Protein AF-A0A2D5AJH2-F1 (afdb_monomer_lite)

Sequence (508 aa):
MLLRVIAILFLTSSFASGQGAQGVLRKSEALKLTESQQQQIRAVLSKTAKKYNELRSQGKGDPGLNRKLNALREGAEKEALKFLTEEQRRTWDQLNPGILPAPVENGAKTSPPRDGSLIIPTIDELKRPPSPGAFGPSTTLARTVPHQVSSTGYLILTDHTDQTAVTALEQLAEARGGELMALKSLGTLYKNARKVELLQDAIREVNPRFVAIAPMMESYRENMHLCLLRILSGLDKDPELDVFPGYLIASSPAQLAELIEQTIQFRPREVEEIRPVSMGAIEDSDARRYRSYQKAKVMQKMFAEEGKQSPAIIVTTKKSHMERGDYPELPAGEGNIVMSPTSQRHTFESLSLPAELAIDESNMLFMFGHGTTNRICGIHIDAFAKIDFGGGIIFCGSCMSAAPYDADRVDLTSKRDDKRFAFHAMDNGAVAMLGHMGLCGGFPKVFPMAEQVLAGTSTGEAYQQLMNSIIGDKAIPDYYRGHDGPKGPANAYLYVLLGDPSLIPVKK

Radius of gyration: 25.06 Å; chains: 1; bounding box: 53×78×80 Å

Secondary structure (DSSP, 8-state):
-----------------SSSHHHHHHTTTTTT--HHHHHHHHHHHHHHHHHHHHHHHH-TT-TTHHHHHHHHHHHHHHHHGGGS-HHHHHHHHHHS--S-PPP--S----PPPPSS------HHHHHS-SSTTTTGGGS-------------EEEEEE----HHHHHHHHHHHHHHT-EEEE-S-STTGGG-HHHHHHHHHHHHHH-EEEEEEE--TTT-SHHHHHHHHHHHTTSSSSSS-SSEEEE---SSHHHHHHHHHHHHH--PEEGGG--EEEEEEE--SSGGGGHHHHHHHHHHHHHHHTT----EEEEE-BHHHHTSTTSPP--TTSSEEEE--SSSB--BSS--HHHHHHHHT-SEEEEES-EETTEETTEEGGGGTT---TTEEEEE-STTTT--SS-SSS--TTS--S--HHHHHHHTTEEEEEEESS----HHHHHHHHHHHHTT--HHHHHHHHHHHHHTTSPPP----S---TT-GGGGG-EEEEE-TT---EE-

Structure (mmCIF, N/CA/C/O backbone):
data_AF-A0A2D5AJH2-F1
#
_entry.id   AF-A0A2D5AJH2-F1
#
loop_
_atom_site.group_PDB
_atom_site.id
_atom_site.type_symbol
_atom_site.label_atom_id
_atom_site.label_alt_id
_atom_site.label_comp_id
_atom_site.label_asym_id
_atom_site.label_entity_id
_atom_site.label_seq_id
_atom_site.pdbx_PDB_ins_code
_atom_site.Cartn_x
_atom_site.Cartn_y
_atom_site.Cartn_z
_atom_site.occupancy
_atom_site.B_iso_or_equiv
_atom_site.auth_seq_id
_atom_site.auth_comp_id
_atom_site.auth_asym_id
_atom_site.auth_atom_id
_atom_site.pdbx_PDB_model_num
ATOM 1 N N . MET A 1 1 ? -3.237 47.658 -44.916 1.00 36.09 1 MET A N 1
ATOM 2 C CA . MET A 1 1 ? -3.029 46.338 -45.554 1.00 36.09 1 MET A CA 1
ATOM 3 C C . MET A 1 1 ? -2.378 45.449 -44.507 1.00 36.09 1 MET A C 1
ATOM 5 O O . MET A 1 1 ? -1.262 45.746 -44.120 1.00 36.09 1 MET A O 1
ATOM 9 N N . LEU A 1 2 ? -3.156 44.658 -43.756 1.00 29.41 2 LEU A N 1
ATOM 10 C CA . LEU A 1 2 ? -3.546 43.264 -44.080 1.00 29.41 2 LEU A CA 1
ATOM 11 C C . LEU A 1 2 ? -2.330 42.371 -44.389 1.00 29.41 2 LEU A C 1
ATOM 13 O O . LEU A 1 2 ? -1.551 42.746 -45.249 1.00 29.41 2 LEU A O 1
ATOM 17 N N . LEU A 1 3 ? -2.169 41.131 -43.926 1.00 27.69 3 LEU A N 1
ATOM 18 C CA . LEU A 1 3 ? -2.708 40.260 -42.868 1.00 27.69 3 LEU A CA 1
ATOM 19 C C . LEU A 1 3 ? -1.956 38.916 -43.106 1.00 27.69 3 LEU A C 1
ATOM 21 O O . LEU A 1 3 ? -1.749 38.578 -44.269 1.00 27.69 3 LEU A O 1
ATOM 25 N N . ARG A 1 4 ? -1.697 38.112 -42.056 1.00 25.78 4 ARG A N 1
ATOM 26 C CA . ARG A 1 4 ? -1.295 36.669 -42.082 1.00 25.78 4 ARG A CA 1
ATOM 27 C C . ARG A 1 4 ? 0.179 36.411 -42.462 1.00 25.78 4 ARG A C 1
ATOM 29 O O . ARG A 1 4 ? 0.641 36.867 -43.489 1.00 25.78 4 ARG A O 1
ATOM 36 N N . VAL A 1 5 ? 0.980 35.684 -41.678 1.00 29.20 5 VAL A N 1
ATOM 37 C CA . VAL A 1 5 ? 0.709 34.351 -41.111 1.00 29.20 5 VAL A CA 1
ATOM 38 C C . VAL A 1 5 ? 1.122 34.248 -39.633 1.00 29.20 5 VAL A C 1
ATOM 40 O O . VAL A 1 5 ? 2.220 34.615 -39.233 1.00 29.20 5 VAL A O 1
ATOM 43 N N . ILE A 1 6 ? 0.177 33.724 -38.855 1.00 26.33 6 ILE A N 1
ATOM 44 C CA . ILE A 1 6 ? 0.178 33.402 -37.426 1.00 26.33 6 ILE A CA 1
ATOM 45 C C . ILE A 1 6 ? 0.373 31.877 -37.278 1.00 26.33 6 ILE A C 1
ATOM 47 O O . ILE A 1 6 ? -0.100 31.129 -38.130 1.00 26.33 6 ILE A O 1
ATOM 51 N N . ALA A 1 7 ? 0.968 31.463 -36.151 1.00 24.14 7 ALA A N 1
ATOM 52 C CA . ALA A 1 7 ? 0.912 30.136 -35.512 1.00 24.14 7 ALA A CA 1
ATOM 53 C C . ALA A 1 7 ? 1.741 28.973 -36.102 1.00 24.14 7 ALA A C 1
ATOM 55 O O . ALA A 1 7 ? 1.246 28.135 -36.849 1.00 24.14 7 ALA A O 1
ATOM 56 N N . ILE A 1 8 ? 2.968 28.823 -35.586 1.00 27.36 8 ILE A N 1
ATOM 57 C CA . ILE A 1 8 ? 3.592 27.511 -35.332 1.00 27.36 8 ILE A CA 1
ATOM 58 C C . ILE A 1 8 ? 3.417 27.230 -33.835 1.00 27.36 8 ILE A C 1
ATOM 60 O O . ILE A 1 8 ? 4.285 27.483 -33.009 1.00 27.36 8 ILE A O 1
ATOM 64 N N . LEU A 1 9 ? 2.210 26.811 -33.480 1.00 26.17 9 LEU A N 1
ATOM 65 C CA . LEU A 1 9 ? 1.824 26.299 -32.170 1.00 26.17 9 LEU A CA 1
ATOM 66 C C . LEU A 1 9 ? 0.539 25.519 -32.430 1.00 26.17 9 LEU A C 1
ATOM 68 O O . LEU A 1 9 ? -0.436 26.127 -32.852 1.00 26.17 9 LEU A O 1
ATOM 72 N N . PHE A 1 10 ? 0.589 24.191 -32.308 1.00 23.81 10 PHE A N 1
ATOM 73 C CA . PHE A 1 10 ? -0.411 23.333 -31.654 1.00 23.81 10 PHE A CA 1
ATOM 74 C C . PHE A 1 10 ? -0.259 21.850 -32.066 1.00 23.81 10 PHE A C 1
ATOM 76 O O . PHE A 1 10 ? -0.364 21.487 -33.233 1.00 23.81 10 PHE A O 1
ATOM 83 N N . LEU A 1 11 ? -0.125 21.016 -31.023 1.00 27.30 11 LEU A N 1
ATOM 84 C CA . LEU A 1 11 ? -0.573 19.618 -30.890 1.00 27.30 11 LEU A CA 1
ATOM 85 C C . LEU A 1 11 ? 0.300 18.487 -31.458 1.00 27.30 11 LEU A C 1
ATOM 87 O O . LEU A 1 11 ? -0.090 17.730 -32.343 1.00 27.30 11 LEU A O 1
ATOM 91 N N . THR A 1 12 ? 1.406 18.241 -30.755 1.00 28.41 12 THR A N 1
ATOM 92 C CA . THR A 1 12 ? 1.894 16.891 -30.432 1.00 28.41 12 THR A CA 1
ATOM 93 C C . THR A 1 12 ? 0.872 16.156 -29.548 1.00 28.41 12 THR A C 1
ATOM 95 O O . THR A 1 12 ? 1.012 16.057 -28.331 1.00 28.41 12 THR A O 1
ATOM 98 N N . SER A 1 13 ? -0.211 15.657 -30.144 1.00 28.11 13 SER A N 1
ATOM 99 C CA . SER A 1 13 ? -1.189 14.792 -29.471 1.00 28.11 13 SER A CA 1
ATOM 100 C C . SER A 1 13 ? -0.686 13.342 -29.430 1.00 28.11 13 SER A C 1
ATOM 102 O O . SER A 1 13 ? -1.141 12.465 -30.159 1.00 28.11 13 SER A O 1
ATOM 104 N N . SER A 1 14 ? 0.278 13.090 -28.544 1.00 32.34 14 SER A N 1
ATOM 105 C CA . SER A 1 14 ? 0.885 11.779 -28.261 1.00 32.34 14 SER A CA 1
ATOM 106 C C . SER A 1 14 ? -0.003 10.868 -27.396 1.00 32.34 14 SER A C 1
ATOM 108 O O . SER A 1 14 ? 0.469 10.304 -26.415 1.00 32.34 14 SER A O 1
ATOM 110 N N . PHE A 1 15 ? -1.289 10.720 -27.727 1.00 32.81 15 PHE A N 1
ATOM 111 C CA . PHE A 1 15 ? -2.245 9.963 -26.904 1.00 32.81 15 PHE A CA 1
ATOM 112 C C . PHE A 1 15 ? -3.128 9.041 -27.751 1.00 32.81 15 PHE A C 1
ATOM 114 O O . PHE A 1 15 ? -4.330 9.249 -27.869 1.00 32.81 15 PHE A O 1
ATOM 121 N N . ALA A 1 16 ? -2.516 8.031 -28.374 1.00 31.69 16 ALA A N 1
ATOM 122 C CA . ALA A 1 16 ? -3.199 6.834 -28.874 1.00 31.69 16 ALA A CA 1
ATOM 123 C C . ALA A 1 16 ? -2.165 5.754 -29.237 1.00 31.69 16 ALA A C 1
ATOM 125 O O . ALA A 1 16 ? -1.856 5.570 -30.414 1.00 31.69 16 ALA A O 1
ATOM 126 N N . SER A 1 17 ? -1.586 5.052 -28.257 1.00 35.72 17 SER A N 1
ATOM 127 C CA . SER A 1 17 ? -0.605 4.004 -28.592 1.00 35.72 17 SER A CA 1
ATOM 128 C C . SER A 1 17 ? -0.351 2.942 -27.526 1.00 35.72 17 SER A C 1
ATOM 130 O O . SER A 1 17 ? 0.703 2.898 -26.895 1.00 35.72 17 SER A O 1
ATOM 132 N N . GLY A 1 18 ? -1.284 1.987 -27.468 1.00 39.75 18 GLY A N 1
ATOM 133 C CA . GLY A 1 18 ? -0.912 0.568 -27.402 1.00 39.75 18 GLY A CA 1
ATOM 134 C C . GLY A 1 18 ? -0.304 0.087 -28.736 1.00 39.75 18 GLY A C 1
ATOM 135 O O . GLY A 1 18 ? -0.035 0.902 -29.621 1.00 39.75 18 GLY A O 1
ATOM 136 N N . GLN A 1 19 ? -0.107 -1.225 -28.901 1.00 51.22 19 GLN A N 1
ATOM 137 C CA . GLN A 1 19 ? 0.599 -1.900 -30.015 1.00 51.22 19 GLN A CA 1
ATOM 138 C C . GLN A 1 19 ? 0.101 -1.648 -31.471 1.00 51.22 19 GLN A C 1
ATOM 140 O O . GLN A 1 19 ? 0.558 -2.333 -32.373 1.00 51.22 19 GLN A O 1
ATOM 145 N N . GLY A 1 20 ? -0.750 -0.650 -31.751 1.00 62.22 20 GLY A N 1
ATOM 146 C CA . GLY A 1 20 ? -1.276 -0.362 -33.096 1.00 62.22 20 GLY A CA 1
ATOM 147 C C . GLY A 1 20 ? -0.261 0.237 -34.091 1.00 62.22 20 GLY A C 1
ATOM 148 O O . GLY A 1 20 ? 0.932 -0.045 -34.043 1.00 62.22 20 GLY A O 1
ATOM 149 N N . ALA A 1 21 ? -0.688 1.142 -34.984 1.00 67.12 21 ALA A N 1
ATOM 150 C CA . ALA A 1 21 ? 0.174 1.764 -36.015 1.00 67.12 21 ALA A CA 1
ATOM 151 C C . ALA A 1 21 ? 1.515 2.354 -35.499 1.00 67.12 21 ALA A C 1
ATOM 153 O O . ALA A 1 21 ? 2.496 2.443 -36.239 1.00 67.12 21 ALA A O 1
ATOM 154 N N . GLN A 1 22 ? 1.594 2.730 -34.218 1.00 72.44 22 GLN A N 1
ATOM 155 C CA . GLN A 1 22 ? 2.819 3.232 -33.594 1.00 72.44 22 GLN A CA 1
ATOM 156 C C . GLN A 1 22 ? 3.823 2.113 -33.302 1.00 72.44 22 GLN A C 1
ATOM 158 O O . GLN A 1 22 ? 5.025 2.369 -33.318 1.00 72.44 22 GLN A O 1
ATOM 163 N N . GLY A 1 23 ? 3.358 0.882 -33.087 1.00 69.12 23 GLY A N 1
ATOM 164 C CA . GLY A 1 23 ? 4.205 -0.305 -33.021 1.00 69.12 23 GLY A CA 1
ATOM 165 C C . GLY A 1 23 ? 4.996 -0.506 -34.313 1.00 69.12 23 GLY A C 1
ATOM 166 O O . GLY A 1 23 ? 6.190 -0.788 -34.246 1.00 69.12 23 GLY A O 1
ATOM 167 N N . VAL A 1 24 ? 4.369 -0.257 -35.470 1.00 77.00 24 VAL A N 1
ATOM 168 C CA . VAL A 1 24 ? 5.020 -0.317 -36.791 1.00 77.00 24 VAL A CA 1
ATOM 169 C C . VAL A 1 24 ? 6.092 0.769 -36.928 1.00 77.00 24 VAL A C 1
ATOM 171 O O . VAL A 1 24 ? 7.223 0.469 -37.301 1.00 77.00 24 VAL A O 1
ATOM 174 N N . LEU A 1 25 ? 5.796 2.018 -36.540 1.00 78.50 25 LEU A N 1
ATOM 175 C CA . LEU A 1 25 ? 6.794 3.101 -36.571 1.00 78.50 25 LEU A CA 1
ATOM 176 C C . LEU A 1 25 ? 7.946 2.913 -35.586 1.00 78.50 25 LEU A C 1
ATOM 178 O O . LEU A 1 25 ? 9.068 3.282 -35.905 1.00 78.50 25 LEU A O 1
ATOM 182 N N . ARG A 1 26 ? 7.699 2.371 -34.391 1.00 75.19 26 ARG A N 1
ATOM 183 C CA . ARG A 1 26 ? 8.762 2.132 -33.398 1.00 75.19 26 ARG A CA 1
ATOM 184 C C . ARG A 1 26 ? 9.760 1.073 -33.853 1.00 75.19 26 ARG A C 1
ATOM 186 O O . ARG A 1 26 ? 10.887 1.070 -33.379 1.00 75.19 26 ARG A O 1
ATOM 193 N N . LYS A 1 27 ? 9.350 0.196 -34.770 1.00 80.38 27 LYS A N 1
ATOM 194 C CA . LYS A 1 27 ? 10.208 -0.805 -35.405 1.00 80.38 27 LYS A CA 1
ATOM 195 C C . LYS A 1 27 ? 10.731 -0.328 -36.765 1.00 80.38 27 LYS A C 1
ATOM 197 O O . LYS A 1 27 ? 11.147 -1.157 -37.564 1.00 80.38 27 LYS A O 1
ATOM 202 N N . SER A 1 28 ? 10.724 0.981 -37.045 1.00 80.12 28 SER A N 1
ATOM 203 C CA . SER A 1 28 ? 11.102 1.526 -38.356 1.00 80.12 28 SER A CA 1
ATOM 204 C C . SER A 1 28 ? 12.493 1.100 -38.815 1.00 80.12 28 SER A C 1
ATOM 206 O O . SER A 1 28 ? 12.670 0.804 -39.992 1.00 80.12 28 SER A O 1
ATOM 208 N N . GLU A 1 29 ? 13.453 1.031 -37.895 1.00 74.44 29 GLU A N 1
ATOM 209 C CA . GLU A 1 29 ? 14.822 0.596 -38.179 1.00 74.44 29 GLU A CA 1
ATOM 210 C C . GLU A 1 29 ? 14.890 -0.908 -38.470 1.00 74.44 29 GLU A C 1
ATOM 212 O O . GLU A 1 29 ? 15.451 -1.313 -39.486 1.00 74.44 29 GLU A O 1
ATOM 217 N N . ALA A 1 30 ? 14.241 -1.735 -37.644 1.00 75.94 30 ALA A N 1
ATOM 218 C CA . ALA A 1 30 ? 14.192 -3.187 -37.829 1.00 75.94 30 ALA A CA 1
ATOM 219 C C . ALA A 1 30 ? 13.438 -3.593 -39.110 1.00 75.94 30 ALA A C 1
ATOM 221 O O . ALA A 1 30 ? 13.817 -4.543 -39.788 1.00 75.94 30 ALA A O 1
ATOM 222 N N . LEU A 1 31 ? 12.396 -2.841 -39.464 1.00 83.06 31 LEU A N 1
ATOM 223 C CA . LEU A 1 31 ? 11.609 -3.016 -40.684 1.00 83.06 31 LEU A CA 1
ATOM 224 C C . LEU A 1 31 ? 12.205 -2.268 -41.886 1.00 83.06 31 LEU A C 1
ATOM 226 O O . LEU A 1 31 ? 11.649 -2.347 -42.977 1.00 83.06 31 LEU A O 1
ATOM 230 N N . LYS A 1 32 ? 13.295 -1.508 -41.713 1.00 91.81 32 LYS A N 1
ATOM 231 C CA . LYS A 1 32 ? 13.906 -0.676 -42.765 1.00 91.81 32 LYS A CA 1
ATOM 232 C C . LYS A 1 32 ? 12.873 0.181 -43.519 1.00 91.81 32 LYS A C 1
ATOM 234 O O . LYS A 1 32 ? 12.827 0.181 -44.748 1.00 91.81 32 LYS A O 1
ATOM 239 N N . LEU A 1 33 ? 11.990 0.866 -42.790 1.00 89.44 33 LEU A N 1
ATOM 240 C CA . LEU A 1 33 ? 10.925 1.672 -43.395 1.00 89.44 33 LEU A CA 1
ATOM 241 C C . LEU A 1 33 ? 11.501 2.891 -44.115 1.00 89.44 33 LEU A C 1
ATOM 243 O O . LEU A 1 33 ? 12.237 3.678 -43.516 1.00 89.44 33 LEU A O 1
ATOM 247 N N . THR A 1 34 ? 11.075 3.107 -45.357 1.00 93.75 34 THR A N 1
ATOM 248 C CA . THR A 1 34 ? 11.386 4.329 -46.108 1.00 93.75 34 THR A CA 1
ATOM 249 C C . THR A 1 34 ? 10.718 5.553 -45.479 1.00 93.75 34 THR A C 1
ATOM 251 O O . THR A 1 34 ? 9.695 5.443 -44.799 1.00 93.75 34 THR A O 1
ATOM 254 N N . GLU A 1 35 ? 11.242 6.750 -45.747 1.00 87.69 35 GLU A N 1
ATOM 255 C CA . GLU A 1 35 ? 10.633 8.000 -45.268 1.00 87.69 35 GLU A CA 1
ATOM 256 C C . GLU A 1 35 ? 9.175 8.157 -45.728 1.00 87.69 35 GLU A C 1
ATOM 258 O O . GLU A 1 35 ? 8.329 8.620 -44.962 1.00 87.69 35 GLU A O 1
ATOM 263 N N . SER A 1 36 ? 8.860 7.701 -46.944 1.00 92.12 36 SER A N 1
ATOM 264 C CA . SER A 1 36 ? 7.497 7.708 -47.483 1.00 92.12 36 SER A CA 1
ATOM 265 C C . SER A 1 36 ? 6.559 6.796 -46.679 1.00 92.12 36 SER A C 1
ATOM 267 O O . SER A 1 36 ? 5.491 7.238 -46.250 1.00 92.12 36 SER A O 1
ATOM 269 N N . GLN A 1 37 ? 6.987 5.565 -46.371 1.00 90.00 37 GLN A N 1
ATOM 270 C CA . GLN A 1 37 ? 6.225 4.640 -45.520 1.00 90.00 37 GLN A CA 1
ATOM 271 C C . GLN A 1 37 ? 6.028 5.216 -44.113 1.00 90.00 37 GLN A C 1
ATOM 273 O O . GLN A 1 37 ? 4.930 5.167 -43.560 1.00 90.00 37 GLN A O 1
ATOM 278 N N . GLN A 1 38 ? 7.068 5.828 -43.540 1.00 86.44 38 GLN A N 1
ATOM 279 C CA . GLN A 1 38 ? 6.967 6.466 -42.230 1.00 86.44 38 GLN A CA 1
ATOM 280 C C . GLN A 1 38 ? 5.967 7.633 -42.233 1.00 86.44 38 GLN A C 1
ATOM 282 O O . GLN A 1 38 ? 5.185 7.760 -41.292 1.00 86.44 38 GLN A O 1
ATOM 287 N N . GLN A 1 39 ? 5.943 8.466 -43.279 1.00 89.19 39 GLN A N 1
ATOM 288 C CA . GLN A 1 39 ? 4.962 9.550 -43.414 1.00 89.19 39 GLN A CA 1
ATOM 289 C C . GLN A 1 39 ? 3.526 9.020 -43.530 1.00 89.19 39 GLN A C 1
ATOM 291 O O . GLN A 1 39 ? 2.629 9.531 -42.857 1.00 89.19 39 GLN A O 1
ATOM 296 N N . GLN A 1 40 ? 3.308 7.963 -44.314 1.00 90.88 40 GLN A N 1
ATOM 297 C CA . GLN A 1 40 ? 1.994 7.332 -44.466 1.00 90.88 40 GLN A CA 1
ATOM 298 C C . GLN A 1 40 ? 1.489 6.730 -43.148 1.00 90.88 40 GLN A C 1
ATOM 300 O O . GLN A 1 40 ? 0.346 6.967 -42.751 1.00 90.88 40 GLN A O 1
ATOM 305 N N . ILE A 1 41 ? 2.352 6.034 -42.404 1.00 85.69 41 ILE A N 1
ATOM 306 C CA . ILE A 1 41 ? 1.984 5.462 -41.102 1.00 85.69 41 ILE A CA 1
ATOM 307 C C . ILE A 1 41 ? 1.735 6.571 -40.059 1.00 85.69 41 ILE A C 1
ATOM 309 O O . ILE A 1 41 ? 0.808 6.468 -39.252 1.00 85.69 41 ILE A O 1
ATOM 313 N N . ARG A 1 42 ? 2.485 7.684 -40.097 1.00 82.50 42 ARG A N 1
ATOM 314 C CA . ARG A 1 42 ? 2.209 8.868 -39.255 1.00 82.50 42 ARG A CA 1
ATOM 315 C C . ARG A 1 42 ? 0.841 9.492 -39.557 1.00 82.50 42 ARG A C 1
ATOM 317 O O . ARG A 1 42 ? 0.169 9.940 -38.628 1.00 82.50 42 ARG A O 1
ATOM 324 N N . ALA A 1 43 ? 0.394 9.487 -40.814 1.00 86.06 43 ALA A N 1
ATOM 325 C CA . ALA A 1 43 ? -0.938 9.969 -41.181 1.00 86.06 43 ALA A CA 1
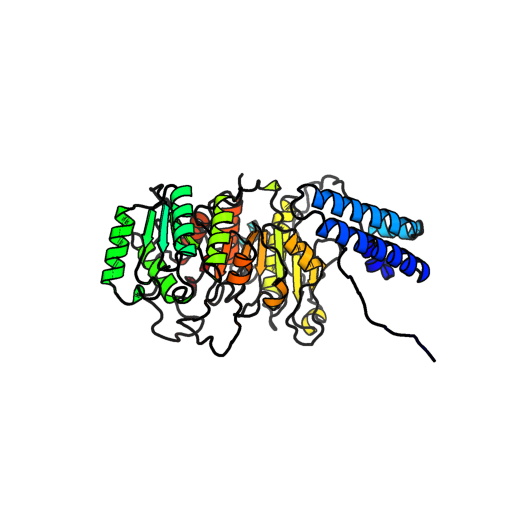ATOM 326 C C . ALA A 1 43 ? -2.057 9.086 -40.593 1.00 86.06 43 ALA A C 1
ATOM 328 O O . ALA A 1 43 ? -3.029 9.612 -40.040 1.00 86.06 43 ALA A O 1
ATOM 329 N N . VAL A 1 44 ? -1.890 7.756 -40.623 1.00 82.62 44 VAL A N 1
ATOM 330 C CA . VAL A 1 44 ? -2.804 6.807 -39.951 1.00 82.62 44 VAL A CA 1
ATOM 331 C C . VAL A 1 44 ? -2.872 7.088 -38.451 1.00 82.62 44 VAL A C 1
ATOM 333 O O . VAL A 1 44 ? -3.960 7.136 -37.874 1.00 82.62 44 VAL A O 1
ATOM 336 N N . LEU A 1 45 ? -1.726 7.341 -37.818 1.00 75.75 45 LEU A N 1
ATOM 337 C CA . LEU A 1 45 ? -1.665 7.662 -36.393 1.00 75.75 45 LEU A CA 1
ATOM 338 C C . LEU A 1 45 ? -2.387 8.954 -36.037 1.00 75.75 45 LEU A C 1
ATOM 340 O O . LEU A 1 45 ? -3.173 8.965 -35.094 1.00 75.75 45 LEU A O 1
ATOM 344 N N . SER A 1 46 ? -2.175 10.020 -36.808 1.00 77.94 46 SER A N 1
ATOM 345 C CA . SER A 1 46 ? -2.843 11.304 -36.581 1.00 77.94 46 SER A CA 1
ATOM 346 C C . SER A 1 46 ? -4.371 11.168 -36.651 1.00 77.94 46 SER A C 1
ATOM 348 O O . SER A 1 46 ? -5.091 11.621 -35.756 1.00 77.94 46 SER A O 1
ATOM 350 N N . LYS A 1 47 ? -4.875 10.453 -37.663 1.00 83.31 47 LYS A N 1
ATOM 351 C CA . LYS A 1 47 ? -6.307 10.165 -37.828 1.00 83.31 47 LYS A CA 1
ATOM 352 C C . LYS A 1 47 ? -6.864 9.319 -36.677 1.00 83.31 47 LYS A C 1
ATOM 354 O O . LYS A 1 47 ? -7.957 9.592 -36.180 1.00 83.31 47 LYS A O 1
ATOM 359 N N . THR A 1 48 ? -6.103 8.320 -36.238 1.00 81.38 48 THR A N 1
ATOM 360 C CA . THR A 1 48 ? -6.473 7.427 -35.131 1.00 81.38 48 THR A CA 1
ATOM 361 C C . THR A 1 48 ? -6.533 8.180 -33.805 1.00 81.38 48 THR A C 1
ATOM 363 O O . THR A 1 48 ? -7.513 8.046 -33.078 1.00 81.38 48 THR A O 1
ATOM 366 N N . ALA A 1 49 ? -5.545 9.030 -33.515 1.00 70.06 49 ALA A N 1
ATOM 367 C CA . ALA A 1 49 ? -5.493 9.837 -32.298 1.00 70.06 49 ALA A CA 1
ATOM 368 C C . ALA A 1 49 ? -6.675 10.810 -32.195 1.00 70.06 49 ALA A C 1
ATOM 370 O O . ALA A 1 49 ? -7.281 10.945 -31.132 1.00 70.06 49 ALA A O 1
ATOM 371 N N . LYS A 1 50 ? -7.065 11.440 -33.311 1.00 79.75 50 LYS A N 1
ATOM 372 C CA . LYS A 1 50 ? -8.254 12.299 -33.352 1.00 79.75 50 LYS A CA 1
ATOM 373 C C . LYS A 1 50 ? -9.516 11.524 -32.952 1.00 79.75 50 LYS A C 1
ATOM 375 O O . LYS A 1 50 ? -10.232 11.939 -32.046 1.00 79.75 50 LYS A O 1
ATOM 380 N N . LYS A 1 51 ? -9.730 10.358 -33.565 1.00 79.31 51 LYS A N 1
ATOM 381 C CA . LYS A 1 51 ? -10.901 9.509 -33.307 1.00 79.31 51 LYS A CA 1
ATOM 382 C C . LYS A 1 51 ? -10.892 8.886 -31.905 1.00 79.31 51 LYS A C 1
ATOM 384 O O . LYS A 1 51 ? -11.944 8.694 -31.306 1.00 79.31 51 LYS A O 1
ATOM 389 N N . TYR A 1 52 ? -9.710 8.603 -31.364 1.00 79.44 52 TYR A N 1
ATOM 390 C CA . TYR A 1 52 ? -9.529 8.120 -29.995 1.00 79.44 52 TYR A CA 1
ATOM 391 C C . TYR A 1 52 ? -10.003 9.157 -28.970 1.00 79.44 52 TYR A C 1
ATOM 393 O O . TYR A 1 52 ? -10.774 8.832 -28.069 1.00 79.44 52 TYR A O 1
ATOM 401 N N . ASN A 1 53 ? -9.595 10.418 -29.142 1.00 73.94 53 ASN A N 1
ATOM 402 C CA . ASN A 1 53 ? -10.002 11.513 -28.261 1.00 73.94 53 ASN A CA 1
ATOM 403 C C . ASN A 1 53 ? -11.505 11.810 -28.352 1.00 73.94 53 ASN A C 1
ATOM 405 O O . ASN A 1 53 ? -12.129 12.079 -27.329 1.00 73.94 53 ASN A O 1
ATOM 409 N N . GLU A 1 54 ? -12.091 11.717 -29.549 1.00 82.06 54 GLU A N 1
ATOM 410 C CA . GLU A 1 54 ? -13.542 11.828 -29.754 1.00 82.06 54 GLU A CA 1
ATOM 411 C C . GLU A 1 54 ? -14.309 10.711 -29.022 1.00 82.06 54 GLU A C 1
ATOM 413 O O . GLU A 1 54 ? -15.279 10.987 -28.324 1.00 82.06 54 GLU A O 1
ATOM 418 N N . LEU A 1 55 ? -13.848 9.457 -29.103 1.00 78.50 55 LEU A N 1
ATOM 419 C CA . LEU A 1 55 ? -14.479 8.337 -28.392 1.00 78.50 55 LEU A CA 1
ATOM 420 C C . LEU A 1 55 ? -14.342 8.457 -26.870 1.00 78.50 55 LEU A C 1
ATOM 422 O O . LEU A 1 55 ? -15.296 8.186 -26.143 1.00 78.50 55 LEU A O 1
ATOM 426 N N . ARG A 1 56 ? -13.171 8.876 -26.377 1.00 73.06 56 ARG A N 1
ATOM 427 C CA . ARG A 1 56 ? -12.913 9.027 -24.938 1.00 73.06 56 ARG A CA 1
ATOM 428 C C . ARG A 1 56 ? -13.737 10.159 -24.320 1.00 73.06 56 ARG A C 1
ATOM 430 O O . ARG A 1 56 ? -14.207 10.010 -23.197 1.00 73.06 56 ARG A O 1
ATOM 437 N N . SER A 1 57 ? -13.929 11.269 -25.036 1.00 75.00 57 SER A N 1
ATOM 438 C CA . SER A 1 57 ? -14.733 12.396 -24.544 1.00 75.00 57 SER A CA 1
ATOM 439 C C . SER A 1 57 ? -16.235 12.103 -24.552 1.00 75.00 57 SER A C 1
ATOM 441 O O . SER A 1 57 ? -16.950 12.597 -23.686 1.00 75.00 57 SER A O 1
ATOM 443 N N . GLN A 1 58 ? -16.709 11.270 -25.482 1.00 74.88 58 GLN A N 1
ATOM 444 C CA . GLN A 1 58 ? -18.125 10.908 -25.618 1.00 74.88 58 GLN A CA 1
ATOM 445 C C . GLN A 1 58 ? -18.547 9.699 -24.766 1.00 74.88 58 GLN A C 1
ATOM 447 O O . GLN A 1 58 ? -19.735 9.517 -24.525 1.00 74.88 58 GLN A O 1
ATOM 452 N N . GLY A 1 59 ? -17.602 8.856 -24.335 1.00 61.44 59 GLY A N 1
ATOM 453 C CA . GLY A 1 59 ? -17.882 7.551 -23.721 1.00 61.44 59 GLY A CA 1
ATOM 454 C C . GLY A 1 59 ? -17.618 7.440 -22.219 1.00 61.44 59 GLY A C 1
ATOM 455 O O . GLY A 1 59 ? -17.492 6.320 -21.726 1.00 61.44 59 GLY A O 1
ATOM 456 N N . LYS A 1 60 ? -17.481 8.548 -21.479 1.00 51.16 60 LYS A N 1
ATOM 457 C CA . LYS A 1 60 ? -17.230 8.495 -20.028 1.00 51.16 60 LYS A CA 1
ATOM 458 C C . LYS A 1 60 ? -18.429 7.817 -19.333 1.00 51.16 60 LYS A C 1
ATOM 460 O O . LYS A 1 60 ? -19.511 8.389 -19.294 1.00 51.16 60 LYS A O 1
ATOM 465 N N . GLY A 1 61 ? -18.239 6.585 -18.851 1.00 51.12 61 GLY A N 1
ATOM 466 C CA . GLY A 1 61 ? -19.295 5.739 -18.270 1.00 51.12 61 GLY A CA 1
ATOM 467 C C . GLY A 1 61 ? -19.910 4.680 -19.205 1.00 51.12 61 GLY A C 1
ATOM 468 O O . GLY A 1 61 ? -20.788 3.949 -18.763 1.00 51.12 61 GLY A O 1
ATOM 469 N N . ASP A 1 62 ? -19.464 4.552 -20.465 1.00 59.66 62 ASP A N 1
ATOM 470 C CA . ASP A 1 62 ? -19.908 3.492 -21.394 1.00 59.66 62 ASP A CA 1
ATOM 471 C C . ASP A 1 62 ? -19.090 2.193 -21.185 1.00 59.66 62 ASP A C 1
ATOM 473 O O . ASP A 1 62 ? -17.897 2.170 -21.514 1.00 59.66 62 ASP A O 1
ATOM 477 N N . PRO A 1 63 ? -19.698 1.073 -20.734 1.00 47.72 63 PRO A N 1
ATOM 478 C CA . PRO A 1 63 ? -19.017 -0.221 -20.578 1.00 47.72 63 PRO A CA 1
ATOM 479 C C . PRO A 1 63 ? -18.437 -0.783 -21.891 1.00 47.72 63 PRO A C 1
ATOM 481 O O . PRO A 1 63 ? -17.590 -1.678 -21.888 1.00 47.72 63 PRO A O 1
ATOM 484 N N . GLY A 1 64 ? -18.900 -0.286 -23.044 1.00 60.00 64 GLY A N 1
ATOM 485 C CA . GLY A 1 64 ? -18.416 -0.638 -24.376 1.00 60.00 64 GLY A CA 1
ATOM 486 C C . GLY A 1 64 ? -17.252 0.218 -24.885 1.00 60.00 64 GLY A C 1
ATOM 487 O O . GLY A 1 64 ? -16.710 -0.096 -25.950 1.00 60.00 64 GLY A O 1
ATOM 488 N N . LEU A 1 65 ? -16.844 1.269 -24.162 1.00 68.94 65 LEU A N 1
ATOM 489 C CA . LEU A 1 65 ? -15.806 2.202 -24.610 1.00 68.94 65 LEU A CA 1
ATOM 490 C C . LEU A 1 65 ? -14.484 1.479 -24.895 1.00 68.94 65 LEU A C 1
ATOM 492 O O . LEU A 1 65 ? -13.923 1.633 -25.978 1.00 68.94 65 LEU A O 1
ATOM 496 N N . ASN A 1 66 ? -14.036 0.609 -23.988 1.00 61.19 66 ASN A N 1
ATOM 497 C CA . ASN A 1 66 ? -12.773 -0.119 -24.148 1.00 61.19 66 ASN A CA 1
ATOM 498 C C . ASN A 1 66 ? -12.762 -1.014 -25.399 1.00 61.19 66 ASN A C 1
ATOM 500 O O . ASN A 1 66 ? -11.773 -1.039 -26.130 1.00 61.19 66 ASN A O 1
ATOM 504 N N . ARG A 1 67 ? -13.888 -1.664 -25.734 1.00 67.81 67 ARG A N 1
ATOM 505 C CA . ARG A 1 67 ? -14.020 -2.436 -26.985 1.00 67.81 67 ARG A CA 1
ATOM 506 C C . ARG A 1 67 ? -13.909 -1.547 -28.226 1.00 67.81 67 ARG A C 1
ATOM 508 O O . ARG A 1 67 ? -13.223 -1.916 -29.175 1.00 67.81 67 ARG A O 1
ATOM 515 N N . LYS A 1 68 ? -14.538 -0.367 -28.220 1.00 73.06 68 LYS A N 1
ATOM 516 C CA . LYS A 1 68 ? -14.469 0.600 -29.334 1.00 73.06 68 LYS A CA 1
ATOM 517 C C . LYS A 1 68 ? -13.055 1.165 -29.509 1.00 73.06 68 LYS A C 1
ATOM 519 O O . LYS A 1 68 ? -12.594 1.311 -30.640 1.00 73.06 68 LYS A O 1
ATOM 524 N N . LEU A 1 69 ? -12.360 1.450 -28.407 1.00 70.25 69 LEU A N 1
ATOM 525 C CA . LEU A 1 69 ? -10.977 1.931 -28.425 1.00 70.25 69 LEU A CA 1
ATOM 526 C C . LEU A 1 69 ? -10.007 0.847 -28.916 1.00 70.25 69 LEU A C 1
ATOM 528 O O . LEU A 1 69 ? -9.125 1.152 -29.717 1.00 70.25 69 LEU A O 1
ATOM 532 N N . ASN A 1 70 ? -10.203 -0.414 -28.524 1.00 63.84 70 ASN A N 1
ATOM 533 C CA . ASN A 1 70 ? -9.394 -1.536 -29.009 1.00 63.84 70 ASN A CA 1
ATOM 534 C C . ASN A 1 70 ? -9.626 -1.816 -30.498 1.00 63.84 70 ASN A C 1
ATOM 536 O O . ASN A 1 70 ? -8.662 -1.873 -31.256 1.00 63.84 70 ASN A O 1
ATOM 540 N N . ALA A 1 71 ? -10.881 -1.849 -30.957 1.00 74.38 71 ALA A N 1
ATOM 541 C CA . ALA A 1 71 ? -11.193 -2.004 -32.380 1.00 74.38 71 ALA A CA 1
ATOM 542 C C . ALA A 1 71 ? -10.601 -0.870 -33.241 1.00 74.38 71 ALA A C 1
ATOM 544 O O . ALA A 1 71 ? -10.129 -1.101 -34.356 1.00 74.38 71 ALA A O 1
ATOM 545 N N . LEU A 1 72 ? -10.585 0.364 -32.719 1.00 77.38 72 LEU A N 1
ATOM 546 C CA . LEU A 1 72 ? -9.934 1.497 -33.376 1.00 77.38 72 LEU A CA 1
ATOM 547 C C . LEU A 1 72 ? -8.411 1.296 -33.487 1.00 77.38 72 LEU A C 1
ATOM 549 O O . LEU A 1 72 ? -7.834 1.594 -34.533 1.00 77.38 72 LEU A O 1
ATOM 553 N N . ARG A 1 73 ? -7.767 0.776 -32.435 1.00 69.75 73 ARG A N 1
ATOM 554 C CA . ARG A 1 73 ? -6.321 0.497 -32.402 1.00 69.75 73 ARG A CA 1
ATOM 555 C C . ARG A 1 73 ? -5.937 -0.641 -33.358 1.00 69.75 73 ARG A C 1
ATOM 557 O O . ARG A 1 73 ? -5.008 -0.466 -34.144 1.00 69.75 73 ARG A O 1
ATOM 564 N N . GLU A 1 74 ? -6.685 -1.744 -33.360 1.00 72.62 74 GLU A N 1
ATOM 565 C CA . GLU A 1 74 ? -6.487 -2.871 -34.287 1.00 72.62 74 GLU A CA 1
ATOM 566 C C . GLU A 1 74 ? -6.701 -2.457 -35.750 1.00 72.62 74 GLU A C 1
ATOM 568 O O . GLU A 1 74 ? -5.957 -2.859 -36.646 1.00 72.62 74 GLU A O 1
ATOM 573 N N . GLY A 1 75 ? -7.713 -1.621 -36.009 1.00 76.75 75 GLY A N 1
ATOM 574 C CA . GLY A 1 75 ? -7.962 -1.065 -37.337 1.00 76.75 75 GLY A CA 1
ATOM 575 C C . GLY A 1 75 ? -6.795 -0.210 -37.833 1.00 76.75 75 GLY A C 1
ATOM 576 O O . GLY A 1 75 ? -6.371 -0.356 -38.979 1.00 76.75 75 GLY A O 1
ATOM 577 N N . ALA A 1 76 ? -6.237 0.629 -36.956 1.00 79.25 76 ALA A N 1
ATOM 578 C CA . ALA A 1 76 ? -5.082 1.464 -37.267 1.00 79.25 76 ALA A CA 1
ATOM 579 C C . ALA A 1 76 ? -3.825 0.632 -37.561 1.00 79.25 76 ALA A C 1
ATOM 581 O O . ALA A 1 76 ? -3.078 0.949 -38.484 1.00 79.25 76 ALA A O 1
ATOM 582 N N . GLU A 1 77 ? -3.598 -0.449 -36.817 1.00 80.56 77 GLU A N 1
ATOM 583 C CA . GLU A 1 77 ? -2.505 -1.385 -37.091 1.00 80.56 77 GLU A CA 1
ATOM 584 C C . GLU A 1 77 ? -2.656 -2.034 -38.466 1.00 80.56 77 GLU A C 1
ATOM 586 O O . GLU A 1 77 ? -1.750 -1.957 -39.294 1.00 80.56 77 GLU A O 1
ATOM 591 N N . LYS A 1 78 ? -3.837 -2.590 -38.762 1.00 83.31 78 LYS A N 1
ATOM 592 C CA . LYS A 1 78 ? -4.130 -3.195 -40.067 1.00 83.31 78 LYS A CA 1
ATOM 593 C C . LYS A 1 78 ? -3.947 -2.201 -41.212 1.00 83.31 78 LYS A C 1
ATOM 595 O O . LYS A 1 78 ? -3.496 -2.600 -42.281 1.00 83.31 78 LYS A O 1
ATOM 600 N N . GLU A 1 79 ? -4.292 -0.930 -41.013 1.00 87.00 79 GLU A N 1
ATOM 601 C CA . GLU A 1 79 ? -4.086 0.138 -41.998 1.00 87.00 79 GLU A CA 1
ATOM 602 C C . GLU A 1 79 ? -2.596 0.479 -42.165 1.00 87.00 79 GLU A C 1
ATOM 604 O O . GLU A 1 79 ? -2.128 0.594 -43.295 1.00 87.00 79 GLU A O 1
ATOM 609 N N . ALA A 1 80 ? -1.826 0.539 -41.076 1.00 84.75 80 ALA A N 1
ATOM 610 C CA . ALA A 1 80 ? -0.381 0.767 -41.116 1.00 84.75 80 ALA A CA 1
ATOM 611 C C . ALA A 1 80 ? 0.389 -0.378 -41.794 1.00 84.75 80 ALA A C 1
ATOM 613 O O . ALA A 1 80 ? 1.299 -0.134 -42.585 1.00 84.75 80 ALA A O 1
ATOM 614 N N . LEU A 1 81 ? -0.008 -1.629 -41.545 1.00 85.81 81 LEU A N 1
ATOM 615 C CA . LEU A 1 81 ? 0.627 -2.813 -42.127 1.00 85.81 81 LEU A CA 1
ATOM 616 C C . LEU A 1 81 ? 0.406 -2.957 -43.640 1.00 85.81 81 LEU A C 1
ATOM 618 O O . LEU A 1 81 ? 1.055 -3.799 -44.258 1.00 85.81 81 LEU A O 1
ATOM 622 N N . LYS A 1 82 ? -0.495 -2.172 -44.249 1.00 92.31 82 LYS A N 1
ATOM 623 C CA . LYS A 1 82 ? -0.671 -2.120 -45.714 1.00 92.31 82 LYS A CA 1
ATOM 624 C C . LYS A 1 82 ? 0.460 -1.379 -46.420 1.00 92.31 82 LYS A C 1
ATOM 626 O O . LYS A 1 82 ? 0.636 -1.567 -47.617 1.00 92.31 82 LYS A O 1
ATOM 631 N N . PHE A 1 83 ? 1.201 -0.539 -45.698 1.00 93.38 83 PHE A N 1
ATOM 632 C CA . PHE A 1 83 ? 2.328 0.204 -46.261 1.00 93.38 83 PHE A CA 1
ATOM 633 C C . PHE A 1 83 ? 3.630 -0.597 -46.248 1.00 93.38 83 PHE A C 1
ATOM 635 O O . PHE A 1 83 ? 4.622 -0.132 -46.801 1.00 93.38 83 PHE A O 1
ATOM 642 N N . LEU A 1 84 ? 3.648 -1.779 -45.628 1.00 90.50 84 LEU A N 1
ATOM 643 C CA . LEU A 1 84 ? 4.816 -2.654 -45.591 1.00 90.50 84 LEU A CA 1
ATOM 644 C C . LEU A 1 84 ? 4.919 -3.494 -46.866 1.00 90.50 84 LEU A C 1
ATOM 646 O O . LEU A 1 84 ? 3.909 -3.939 -47.410 1.00 90.50 84 LEU A O 1
ATOM 650 N N . THR A 1 85 ? 6.147 -3.760 -47.308 1.00 92.19 85 THR A N 1
ATOM 651 C CA . THR A 1 85 ? 6.413 -4.805 -48.304 1.00 92.19 85 THR A CA 1
ATOM 652 C C . THR A 1 85 ? 6.212 -6.194 -47.692 1.00 92.19 85 THR A C 1
ATOM 654 O O . THR A 1 85 ? 6.130 -6.350 -46.474 1.00 92.19 85 THR A O 1
ATOM 657 N N . GLU A 1 86 ? 6.156 -7.234 -48.524 1.00 86.62 86 GLU A N 1
ATOM 658 C CA . GLU A 1 86 ? 5.990 -8.611 -48.046 1.00 86.62 86 GLU A CA 1
ATOM 659 C C . GLU A 1 86 ? 7.146 -9.064 -47.135 1.00 86.62 86 GLU A C 1
ATOM 661 O O . GLU A 1 86 ? 6.915 -9.708 -46.116 1.00 86.62 86 GLU A O 1
ATOM 666 N N . GLU A 1 87 ? 8.383 -8.667 -47.447 1.00 84.44 87 GLU A N 1
ATOM 667 C CA . GLU A 1 87 ? 9.555 -8.945 -46.609 1.00 84.44 87 GLU A CA 1
ATOM 668 C C . GLU A 1 87 ? 9.447 -8.242 -45.250 1.00 84.44 87 GLU A C 1
ATOM 670 O O . GLU A 1 87 ? 9.579 -8.880 -44.208 1.00 84.44 87 GLU A O 1
ATOM 675 N N . GLN A 1 88 ? 9.093 -6.953 -45.249 1.00 90.31 88 GLN A N 1
ATOM 676 C CA . GLN A 1 88 ? 8.871 -6.183 -44.023 1.00 90.31 88 GLN A CA 1
ATOM 677 C C . GLN A 1 88 ? 7.719 -6.752 -43.194 1.00 90.31 88 GLN A C 1
ATOM 679 O O . GLN A 1 88 ? 7.764 -6.711 -41.970 1.00 90.31 88 GLN A O 1
ATOM 684 N N . ARG A 1 89 ? 6.692 -7.303 -43.844 1.00 83.19 89 ARG A N 1
ATOM 685 C CA . ARG A 1 89 ? 5.563 -7.953 -43.179 1.00 83.19 89 ARG A CA 1
ATOM 686 C C . ARG A 1 89 ? 5.968 -9.276 -42.531 1.00 83.19 89 ARG A C 1
ATOM 688 O O . ARG A 1 89 ? 5.604 -9.510 -41.390 1.00 83.19 89 ARG A O 1
ATOM 695 N N . ARG A 1 90 ? 6.808 -10.081 -43.186 1.00 78.25 90 ARG A N 1
ATOM 696 C CA . ARG A 1 90 ? 7.395 -11.286 -42.572 1.00 78.25 90 ARG A CA 1
ATOM 697 C C . ARG A 1 90 ? 8.285 -10.933 -41.380 1.00 78.25 90 ARG A C 1
ATOM 699 O O . ARG A 1 90 ? 8.187 -11.577 -40.341 1.00 78.25 90 ARG A O 1
ATOM 706 N N . THR A 1 91 ? 9.105 -9.887 -41.494 1.00 79.00 91 THR A N 1
ATOM 707 C CA . THR A 1 91 ? 9.885 -9.360 -40.362 1.00 79.00 91 THR A CA 1
ATOM 708 C C . THR A 1 91 ? 8.968 -8.838 -39.256 1.00 79.00 91 THR A C 1
ATOM 710 O O . THR A 1 91 ? 9.224 -9.078 -38.083 1.00 79.00 91 THR A O 1
ATOM 713 N N . TRP A 1 92 ? 7.866 -8.171 -39.601 1.00 79.44 92 TRP A N 1
ATOM 714 C CA . TRP A 1 92 ? 6.864 -7.732 -38.633 1.00 79.44 92 TRP A CA 1
ATOM 715 C C . TRP A 1 92 ? 6.238 -8.906 -37.874 1.00 79.44 92 TRP A C 1
ATOM 717 O O . TRP A 1 92 ? 6.172 -8.837 -36.649 1.00 79.44 92 TRP A O 1
ATOM 727 N N . ASP A 1 93 ? 5.839 -9.975 -38.563 1.00 76.69 93 ASP A N 1
ATOM 728 C CA . ASP A 1 93 ? 5.227 -11.164 -37.955 1.00 76.69 93 ASP A CA 1
ATOM 729 C C . ASP A 1 93 ? 6.229 -11.922 -37.060 1.00 76.69 93 ASP A C 1
ATOM 731 O O . ASP A 1 93 ? 5.873 -12.391 -35.981 1.00 76.69 93 ASP A O 1
ATOM 735 N N . GLN A 1 94 ? 7.510 -11.967 -37.446 1.00 72.12 94 GLN A N 1
ATOM 736 C CA . GLN A 1 94 ? 8.595 -12.508 -36.611 1.00 72.12 94 GLN A CA 1
ATOM 737 C C . GLN A 1 94 ? 8.853 -11.664 -35.357 1.00 72.12 94 GLN A C 1
ATOM 739 O O . GLN A 1 94 ? 9.148 -12.200 -34.292 1.00 72.12 94 GLN A O 1
ATOM 744 N N . LEU A 1 95 ? 8.740 -10.340 -35.477 1.00 68.38 95 LEU A N 1
ATOM 745 C CA . LEU A 1 95 ? 8.908 -9.401 -34.367 1.00 68.38 95 LEU A CA 1
ATOM 746 C C . LEU A 1 95 ? 7.646 -9.267 -33.497 1.00 68.38 95 LEU A C 1
ATOM 748 O O . LEU A 1 95 ? 7.702 -8.600 -32.461 1.00 68.38 95 LEU A O 1
ATOM 752 N N . ASN A 1 96 ? 6.514 -9.841 -33.921 1.00 65.56 96 ASN A N 1
ATOM 753 C CA . ASN A 1 96 ? 5.222 -9.770 -33.236 1.00 65.56 96 ASN A CA 1
ATOM 754 C C . ASN A 1 96 ? 4.405 -11.072 -33.428 1.00 65.56 96 ASN A C 1
ATOM 756 O O . ASN A 1 96 ? 3.337 -11.036 -34.045 1.00 65.56 96 ASN A O 1
ATOM 760 N N . PRO A 1 97 ? 4.861 -12.228 -32.912 1.00 46.44 97 PRO A N 1
ATOM 761 C CA . PRO A 1 97 ? 4.096 -13.468 -33.008 1.00 46.44 97 PRO A CA 1
ATOM 762 C C . PRO A 1 97 ? 2.817 -13.363 -32.160 1.00 46.44 97 PRO A C 1
ATOM 764 O O . PRO A 1 97 ? 2.852 -13.427 -30.932 1.00 46.44 97 PRO A O 1
ATOM 767 N N . GLY A 1 98 ? 1.672 -13.157 -32.811 1.00 42.66 98 GLY A N 1
ATOM 768 C CA . GLY A 1 98 ? 0.372 -13.028 -32.155 1.00 42.66 98 GLY A CA 1
ATOM 769 C C . GLY A 1 98 ? -0.410 -14.344 -32.087 1.00 42.66 98 GLY A C 1
ATOM 770 O O . GLY A 1 98 ? -0.982 -14.759 -33.086 1.00 42.66 98 GLY A O 1
ATOM 771 N N . ILE A 1 99 ? -0.492 -14.910 -30.875 1.00 39.44 99 ILE A N 1
ATOM 772 C CA . ILE A 1 99 ? -1.576 -15.750 -30.314 1.00 39.44 99 ILE A CA 1
ATOM 773 C C . ILE A 1 99 ? -1.885 -17.079 -31.039 1.00 39.44 99 ILE A C 1
ATOM 775 O O . ILE A 1 99 ? -2.776 -17.149 -31.877 1.00 39.44 99 ILE A O 1
ATOM 779 N N . LEU A 1 100 ? -1.208 -18.151 -30.607 1.00 26.94 100 LEU A N 1
ATOM 780 C CA . LEU A 1 100 ? -1.755 -19.476 -30.238 1.00 26.94 100 LEU A CA 1
ATOM 781 C C . LEU A 1 100 ? -0.587 -20.311 -29.655 1.00 26.94 100 LEU A C 1
ATOM 783 O O . LEU A 1 100 ? 0.453 -20.402 -30.310 1.00 26.94 100 LEU A O 1
ATOM 787 N N . PRO A 1 101 ? -0.689 -20.898 -28.447 1.00 30.94 101 PRO A N 1
ATOM 788 C CA . PRO A 1 101 ? 0.391 -21.709 -27.895 1.00 30.94 101 PRO A CA 1
ATOM 789 C C . PRO A 1 101 ? 0.415 -23.089 -28.562 1.00 30.94 101 PRO A C 1
ATOM 791 O O . PRO A 1 101 ? -0.606 -23.774 -28.627 1.00 30.94 101 PRO A O 1
ATOM 794 N N . ALA A 1 102 ? 1.594 -23.533 -28.998 1.00 25.14 102 ALA A N 1
ATOM 795 C CA . ALA A 1 102 ? 1.891 -24.960 -28.981 1.00 25.14 102 ALA A CA 1
ATOM 796 C C . ALA A 1 102 ? 2.263 -25.340 -27.532 1.00 25.14 102 ALA A C 1
ATOM 798 O O . ALA A 1 102 ? 2.893 -24.526 -26.847 1.00 25.14 102 ALA A O 1
ATOM 799 N N . PRO A 1 103 ? 1.879 -26.530 -27.042 1.00 24.31 103 PRO A N 1
ATOM 800 C CA . PRO A 1 103 ? 2.225 -26.960 -25.696 1.00 24.31 103 PRO A CA 1
ATOM 801 C C . PRO A 1 103 ? 3.746 -27.029 -25.576 1.00 24.31 103 PRO A C 1
ATOM 803 O O . PRO A 1 103 ? 4.406 -27.678 -26.388 1.00 24.31 103 PRO A O 1
ATOM 806 N N . VAL A 1 104 ? 4.305 -26.370 -24.564 1.00 28.73 104 VAL A N 1
ATOM 807 C CA . VAL A 1 104 ? 5.698 -26.602 -24.189 1.00 28.73 104 VAL A CA 1
ATOM 808 C C . VAL A 1 104 ? 5.731 -27.964 -23.507 1.00 28.73 104 VAL A C 1
ATOM 810 O O . VAL A 1 104 ? 5.210 -28.130 -22.404 1.00 28.73 104 VAL A O 1
ATOM 813 N N . GLU A 1 105 ? 6.292 -28.957 -24.194 1.00 25.17 105 GLU A N 1
ATOM 814 C CA . GLU A 1 105 ? 6.612 -30.243 -23.588 1.00 25.17 105 GLU A CA 1
ATOM 815 C C . GLU A 1 105 ? 7.528 -30.025 -22.379 1.00 25.17 105 GLU A C 1
ATOM 817 O O . GLU A 1 105 ? 8.585 -29.395 -22.453 1.00 25.17 105 GLU A O 1
ATOM 822 N N . ASN A 1 106 ? 7.082 -30.566 -21.248 1.00 34.59 106 ASN A N 1
ATOM 823 C CA . ASN A 1 106 ? 7.843 -30.687 -20.017 1.00 34.59 106 ASN A CA 1
ATOM 824 C C . ASN A 1 106 ? 9.211 -31.321 -20.287 1.00 34.59 106 ASN A C 1
ATOM 826 O O . ASN A 1 106 ? 9.286 -32.491 -20.660 1.00 34.59 106 ASN A O 1
ATOM 830 N N . GLY A 1 107 ? 10.295 -30.598 -20.001 1.00 35.84 107 GLY A N 1
ATOM 831 C CA . GLY A 1 107 ? 11.608 -31.231 -19.922 1.00 35.84 107 GLY A CA 1
ATOM 832 C C . GLY A 1 107 ? 12.807 -30.332 -20.172 1.00 35.84 107 GLY A C 1
ATOM 833 O O . GLY A 1 107 ? 13.614 -30.639 -21.042 1.00 35.84 107 GLY A O 1
ATOM 834 N N . ALA A 1 108 ? 13.009 -29.290 -19.367 1.00 27.25 108 ALA A N 1
ATOM 835 C CA . ALA A 1 108 ? 14.330 -28.677 -19.253 1.00 27.25 108 ALA A CA 1
ATOM 836 C C . ALA A 1 108 ? 14.895 -28.952 -17.857 1.00 27.25 108 ALA A C 1
ATOM 838 O O . ALA A 1 108 ? 14.556 -28.294 -16.876 1.00 27.25 108 ALA A O 1
ATOM 839 N N . LYS A 1 109 ? 15.759 -29.970 -17.780 1.00 28.03 109 LYS A N 1
ATOM 840 C CA . LYS A 1 109 ? 16.635 -30.208 -16.630 1.00 28.03 109 LYS A CA 1
ATOM 841 C C . LYS A 1 109 ? 17.454 -28.942 -16.375 1.00 28.03 109 LYS A C 1
ATOM 843 O O . LYS A 1 109 ? 18.177 -28.482 -17.257 1.00 28.03 109 LYS A O 1
ATOM 848 N N . THR A 1 110 ? 17.357 -28.412 -15.164 1.00 33.03 110 THR A N 1
ATOM 849 C CA . THR A 1 110 ? 18.152 -27.286 -14.681 1.00 33.03 110 THR A CA 1
ATOM 850 C C . THR A 1 110 ? 19.629 -27.674 -14.639 1.00 33.03 110 THR A C 1
ATOM 852 O O . THR A 1 110 ? 20.087 -28.409 -13.768 1.00 33.03 110 THR A O 1
ATOM 855 N N . SER A 1 111 ? 20.396 -27.178 -15.606 1.00 25.64 111 SER A N 1
ATOM 856 C CA . SER A 1 111 ? 21.836 -26.988 -15.426 1.00 25.64 111 SER A CA 1
ATOM 857 C C . SER A 1 111 ? 22.061 -25.552 -14.949 1.00 25.64 111 SER A C 1
ATOM 859 O O . SER A 1 111 ? 21.361 -24.656 -15.427 1.00 25.64 111 SER A O 1
ATOM 861 N N . PRO A 1 112 ? 22.998 -25.298 -14.019 1.00 27.27 112 PRO A N 1
ATOM 862 C CA . PRO A 1 112 ? 23.296 -23.939 -13.587 1.00 27.27 112 PRO A CA 1
ATOM 863 C C . PRO A 1 112 ? 23.851 -23.144 -14.779 1.00 27.27 112 PRO A C 1
ATOM 865 O O . PRO A 1 112 ? 24.650 -23.698 -15.545 1.00 27.27 112 PRO A O 1
ATOM 868 N N . PRO A 1 113 ? 23.460 -21.870 -14.962 1.00 33.59 113 PRO A N 1
ATOM 869 C CA . PRO A 1 113 ? 24.024 -21.055 -16.023 1.00 33.59 113 PRO A CA 1
ATOM 870 C C . PRO A 1 113 ? 25.533 -20.927 -15.800 1.00 33.59 113 PRO A C 1
ATOM 872 O O . PRO A 1 113 ? 26.001 -20.512 -14.738 1.00 33.59 113 PRO A O 1
ATOM 875 N N . ARG A 1 114 ? 26.305 -21.334 -16.808 1.00 38.06 114 ARG A N 1
ATOM 876 C CA . ARG A 1 114 ? 27.685 -20.880 -16.958 1.00 38.06 114 ARG A CA 1
ATOM 877 C C . ARG A 1 114 ? 27.608 -19.463 -17.517 1.00 38.06 114 ARG A C 1
ATOM 879 O O . ARG A 1 114 ? 26.889 -19.266 -18.487 1.00 38.06 114 ARG A O 1
ATOM 886 N N . ASP A 1 115 ? 28.390 -18.564 -16.922 1.00 40.72 115 ASP A N 1
ATOM 887 C CA . ASP A 1 115 ? 28.602 -17.159 -17.304 1.00 40.72 115 ASP A CA 1
ATOM 888 C C . ASP A 1 115 ? 27.643 -16.138 -16.668 1.00 40.72 115 ASP A C 1
ATOM 890 O O . ASP A 1 115 ? 26.500 -16.038 -17.082 1.00 40.72 115 ASP A O 1
ATOM 894 N N . GLY A 1 116 ? 28.124 -15.403 -15.650 1.00 45.75 116 GLY A N 1
ATOM 895 C CA . GLY A 1 116 ? 27.754 -14.020 -15.271 1.00 45.75 116 GLY A CA 1
ATOM 896 C C . GLY A 1 116 ? 26.289 -13.576 -15.099 1.00 45.75 116 GLY A C 1
ATOM 897 O O . GLY A 1 116 ? 26.061 -12.453 -14.651 1.00 45.75 116 GLY A O 1
ATOM 898 N N . SER A 1 117 ? 25.295 -14.395 -15.429 1.00 54.72 117 SER A N 1
ATOM 899 C CA . SER A 1 117 ? 23.899 -14.001 -15.562 1.00 54.72 117 SER A CA 1
ATOM 900 C C . SER A 1 117 ? 23.256 -13.832 -14.195 1.00 54.72 117 SER A C 1
ATOM 902 O O . SER A 1 117 ? 23.372 -14.695 -13.318 1.00 54.72 117 SER A O 1
ATOM 904 N N . LEU A 1 118 ? 22.536 -12.731 -14.018 1.00 69.19 118 LEU A N 1
ATOM 905 C CA . LEU A 1 118 ? 21.786 -12.472 -12.804 1.00 69.19 118 LEU A CA 1
ATOM 906 C C . LEU A 1 118 ? 20.661 -13.508 -12.630 1.00 69.19 118 LEU A C 1
ATOM 908 O O . LEU A 1 118 ? 19.718 -13.550 -13.414 1.00 69.19 118 LEU A O 1
ATOM 912 N N . ILE A 1 119 ? 20.741 -14.316 -11.571 1.00 78.62 119 ILE A N 1
ATOM 913 C CA . ILE A 1 119 ? 19.754 -15.364 -11.278 1.00 78.62 119 ILE A CA 1
ATOM 914 C C . ILE A 1 119 ? 18.401 -14.728 -10.923 1.00 78.62 119 ILE A C 1
ATOM 916 O O . ILE A 1 119 ? 18.324 -13.897 -10.010 1.00 78.62 119 ILE A O 1
ATOM 920 N N . ILE A 1 120 ? 17.340 -15.150 -11.617 1.00 85.44 120 ILE A N 1
ATOM 921 C CA . ILE A 1 120 ? 15.941 -14.858 -11.273 1.00 85.44 120 ILE A CA 1
ATOM 922 C C . ILE A 1 120 ? 15.314 -16.135 -10.686 1.00 85.44 120 ILE A C 1
ATOM 924 O O . ILE A 1 120 ? 14.908 -17.018 -11.453 1.00 85.44 120 ILE A O 1
ATOM 928 N N . PRO A 1 121 ? 15.264 -16.272 -9.349 1.00 84.94 121 PRO A N 1
ATOM 929 C CA . PRO A 1 121 ? 14.705 -17.461 -8.719 1.00 84.94 121 PRO A CA 1
ATOM 930 C C . PRO A 1 121 ? 13.183 -17.526 -8.910 1.00 84.94 121 PRO A C 1
ATOM 932 O O . PRO A 1 121 ? 12.510 -16.512 -9.085 1.00 84.94 121 PRO A O 1
ATOM 935 N N . THR A 1 122 ? 12.636 -18.730 -8.872 1.00 87.19 122 THR A N 1
ATOM 936 C CA . THR A 1 122 ? 11.206 -18.992 -8.664 1.00 87.19 122 THR A CA 1
ATOM 937 C C . THR A 1 122 ? 10.804 -18.670 -7.221 1.00 87.19 122 THR A C 1
ATOM 939 O O . THR A 1 122 ? 11.648 -18.587 -6.323 1.00 87.19 122 THR A O 1
ATOM 942 N N . ILE A 1 123 ? 9.500 -18.534 -6.967 1.00 85.69 123 ILE A N 1
ATOM 943 C CA . ILE A 1 123 ? 8.977 -18.412 -5.598 1.00 85.69 123 ILE A CA 1
ATOM 944 C C . ILE A 1 123 ? 9.344 -19.639 -4.754 1.00 85.69 123 ILE A C 1
ATOM 946 O O . ILE A 1 123 ? 9.748 -19.492 -3.600 1.00 85.69 123 ILE A O 1
ATOM 950 N N . ASP A 1 124 ? 9.283 -20.838 -5.330 1.00 85.00 124 ASP A N 1
ATOM 951 C CA . ASP A 1 124 ? 9.629 -22.077 -4.632 1.00 85.00 124 ASP A CA 1
ATOM 952 C C . ASP A 1 124 ? 11.099 -22.135 -4.205 1.00 85.00 124 ASP A C 1
ATOM 954 O O . ASP A 1 124 ? 11.401 -22.561 -3.084 1.00 85.00 124 ASP A O 1
ATOM 958 N N . GLU A 1 125 ? 12.011 -21.655 -5.054 1.00 84.62 125 GLU A N 1
ATOM 959 C CA . GLU A 1 125 ? 13.429 -21.503 -4.714 1.00 84.62 125 GLU A CA 1
ATOM 960 C C . GLU A 1 125 ? 13.634 -20.456 -3.610 1.00 84.62 125 GLU A C 1
ATOM 962 O O . GLU A 1 125 ? 14.454 -20.658 -2.716 1.00 84.62 125 GLU A O 1
ATOM 967 N N . LEU A 1 126 ? 12.866 -19.360 -3.611 1.00 83.12 126 LEU A N 1
ATOM 968 C CA . LEU A 1 126 ? 12.919 -18.347 -2.549 1.00 83.12 126 LEU A CA 1
ATOM 969 C C . LEU A 1 126 ? 12.363 -18.849 -1.209 1.00 83.12 126 LEU A C 1
ATOM 971 O O . LEU A 1 126 ? 12.846 -18.428 -0.158 1.00 83.12 126 LEU A O 1
ATOM 975 N N . LYS A 1 127 ? 11.378 -19.754 -1.223 1.00 81.31 127 LYS A N 1
ATOM 976 C CA . LYS A 1 127 ? 10.854 -20.408 -0.012 1.00 81.31 127 LYS A CA 1
ATOM 977 C C . LYS A 1 127 ? 11.838 -21.427 0.568 1.00 81.31 127 LYS A C 1
ATOM 979 O O . LYS A 1 127 ? 11.856 -21.639 1.782 1.00 81.31 127 LYS A O 1
ATOM 984 N N . ARG A 1 128 ? 12.651 -22.060 -0.283 1.00 80.62 128 ARG A N 1
ATOM 985 C CA . ARG A 1 128 ? 13.616 -23.109 0.085 1.00 80.62 128 ARG A CA 1
ATOM 986 C C . ARG A 1 128 ? 15.002 -22.807 -0.501 1.00 80.62 128 ARG A C 1
ATOM 988 O O . ARG A 1 128 ? 15.474 -23.553 -1.361 1.00 80.62 128 ARG A O 1
ATOM 995 N N . PRO A 1 129 ? 15.669 -21.727 -0.055 1.00 75.88 129 PRO A N 1
ATOM 996 C CA . PRO A 1 129 ? 16.957 -21.355 -0.615 1.00 75.88 129 PRO A CA 1
ATOM 997 C C . PRO A 1 129 ? 18.024 -22.404 -0.256 1.00 75.88 129 PRO A C 1
ATOM 999 O O . PRO A 1 129 ? 18.033 -22.901 0.873 1.00 75.88 129 PRO A O 1
ATOM 1002 N N . PRO A 1 130 ? 18.966 -22.712 -1.167 1.00 75.94 130 PRO A N 1
ATOM 1003 C CA . PRO A 1 130 ? 20.012 -23.708 -0.920 1.00 75.94 130 PRO A CA 1
ATOM 1004 C C . PRO A 1 130 ? 20.992 -23.279 0.184 1.00 75.94 130 PRO A C 1
ATOM 1006 O O . PRO A 1 130 ? 21.641 -24.118 0.803 1.00 75.94 130 PRO A O 1
ATOM 1009 N N . SER A 1 131 ? 21.101 -21.975 0.447 1.00 72.75 131 SER A N 1
ATOM 1010 C CA . SER A 1 131 ? 21.846 -21.404 1.569 1.00 72.75 131 SER A CA 1
ATOM 1011 C C . SER A 1 131 ? 21.323 -20.001 1.923 1.00 72.75 131 SER A C 1
ATOM 1013 O O . SER A 1 131 ? 20.697 -19.341 1.082 1.00 72.75 131 SER A O 1
ATOM 1015 N N . PRO A 1 132 ? 21.565 -19.497 3.150 1.00 65.25 132 PRO A N 1
ATOM 1016 C CA . PRO A 1 132 ? 21.259 -18.110 3.492 1.00 65.25 132 PRO A CA 1
ATOM 1017 C C . PRO A 1 132 ? 21.951 -17.140 2.525 1.00 65.25 132 PRO A C 1
ATOM 1019 O O . PRO A 1 132 ? 23.167 -17.184 2.355 1.00 65.25 132 PRO A O 1
ATOM 1022 N N . GLY A 1 133 ? 21.185 -16.256 1.884 1.00 65.06 133 GLY A N 1
ATOM 1023 C CA . GLY A 1 133 ? 21.732 -15.281 0.937 1.00 65.06 133 GLY A CA 1
ATOM 1024 C C . GLY A 1 133 ? 22.023 -15.817 -0.472 1.00 65.06 133 GLY A C 1
ATOM 1025 O O . GLY A 1 133 ? 22.516 -15.039 -1.288 1.00 65.06 133 GLY A O 1
ATOM 1026 N N . ALA A 1 134 ? 21.664 -17.071 -0.794 1.00 66.69 134 ALA A N 1
ATOM 1027 C CA . ALA A 1 134 ? 21.890 -17.702 -2.107 1.00 66.69 134 ALA A CA 1
ATOM 1028 C C . ALA A 1 134 ? 21.436 -16.860 -3.317 1.00 66.69 134 ALA A C 1
ATOM 1030 O O . ALA A 1 134 ? 22.044 -16.908 -4.381 1.00 66.69 134 ALA A O 1
ATOM 1031 N N . PHE A 1 135 ? 20.389 -16.056 -3.139 1.00 67.12 135 PHE A N 1
ATOM 1032 C CA . PHE A 1 135 ? 19.793 -15.190 -4.159 1.00 67.12 135 PHE A CA 1
ATOM 1033 C C . PHE A 1 135 ? 19.809 -13.701 -3.747 1.00 67.12 135 PHE A C 1
ATOM 1035 O O . PHE A 1 135 ? 18.973 -12.908 -4.180 1.00 67.12 135 PHE A O 1
ATOM 1042 N N . GLY A 1 136 ? 20.731 -13.301 -2.861 1.00 62.31 136 GLY A N 1
ATOM 1043 C CA . GLY A 1 136 ? 20.813 -11.941 -2.317 1.00 62.31 136 GLY A CA 1
ATOM 1044 C C . GLY A 1 136 ? 19.862 -11.690 -1.129 1.00 62.31 136 GLY A C 1
ATOM 1045 O O . GLY A 1 136 ? 19.554 -12.602 -0.381 1.00 62.31 136 GLY A O 1
ATOM 1046 N N . PRO A 1 137 ? 19.384 -10.458 -0.882 1.00 49.97 137 PRO A N 1
ATOM 1047 C CA . PRO A 1 137 ? 18.537 -10.114 0.273 1.00 49.97 137 PRO A CA 1
ATOM 1048 C C . PRO A 1 137 ? 17.074 -10.541 0.094 1.00 49.97 137 PRO A C 1
ATOM 1050 O O . PRO A 1 137 ? 16.243 -10.262 0.951 1.00 49.97 137 PRO A O 1
ATOM 1053 N N . SER A 1 138 ? 16.742 -11.124 -1.057 1.00 51.53 138 SER A N 1
ATOM 1054 C CA . SER A 1 138 ? 15.409 -11.625 -1.379 1.00 51.53 138 SER A CA 1
ATOM 1055 C C . SER A 1 138 ? 15.153 -13.000 -0.747 1.00 51.53 138 SER A C 1
ATOM 1057 O O . SER A 1 138 ? 14.079 -13.550 -0.928 1.00 51.53 138 SER A O 1
ATOM 1059 N N . THR A 1 139 ? 16.128 -13.573 -0.031 1.00 55.50 139 THR A N 1
ATOM 1060 C CA . THR A 1 139 ? 16.185 -15.019 0.242 1.00 55.50 139 THR A CA 1
ATOM 1061 C C . THR A 1 139 ? 15.420 -15.504 1.456 1.00 55.50 139 THR A C 1
ATOM 1063 O O . THR A 1 139 ? 15.276 -16.708 1.608 1.00 55.50 139 THR A O 1
ATOM 1066 N N . THR A 1 140 ? 14.966 -14.621 2.341 1.00 64.88 140 THR A N 1
ATOM 1067 C CA . THR A 1 140 ? 14.228 -15.062 3.530 1.00 64.88 140 THR A CA 1
ATOM 1068 C C . THR A 1 140 ? 12.892 -14.358 3.572 1.00 64.88 140 THR A C 1
ATOM 1070 O O . THR A 1 140 ? 12.767 -13.292 4.169 1.00 64.88 140 THR A O 1
ATOM 1073 N N . LEU A 1 141 ? 11.907 -14.949 2.897 1.00 78.06 141 LEU A N 1
ATOM 1074 C CA . LEU A 1 141 ? 10.511 -14.546 3.015 1.00 78.06 141 LEU A CA 1
ATOM 1075 C C . LEU A 1 141 ? 10.069 -14.640 4.480 1.00 78.06 141 LEU A C 1
ATOM 1077 O O . LEU A 1 141 ? 10.487 -15.547 5.206 1.00 78.06 141 LEU A O 1
ATOM 1081 N N . ALA A 1 142 ? 9.243 -13.693 4.925 1.00 79.12 142 ALA A N 1
ATOM 1082 C CA . ALA A 1 142 ? 8.572 -13.835 6.206 1.00 79.12 142 ALA A CA 1
ATOM 1083 C C . ALA A 1 142 ? 7.729 -15.111 6.188 1.00 79.12 142 ALA A C 1
ATOM 1085 O O . ALA A 1 142 ? 7.038 -15.388 5.209 1.00 79.12 142 ALA A O 1
ATOM 1086 N N . ARG A 1 143 ? 7.814 -15.891 7.265 1.00 82.88 143 ARG A N 1
ATOM 1087 C CA . ARG A 1 143 ? 6.957 -17.057 7.451 1.00 82.88 143 ARG A CA 1
ATOM 1088 C C . ARG A 1 143 ? 5.673 -16.573 8.098 1.00 82.88 143 ARG A C 1
ATOM 1090 O O . ARG A 1 143 ? 5.680 -16.261 9.282 1.00 82.88 143 ARG A O 1
ATOM 1097 N N . THR A 1 144 ? 4.620 -16.462 7.304 1.00 87.00 144 THR A N 1
ATOM 1098 C CA . THR A 1 144 ? 3.276 -16.200 7.806 1.00 87.00 144 THR A CA 1
ATOM 1099 C C . THR A 1 144 ? 2.642 -17.522 8.216 1.00 87.00 144 THR A C 1
ATOM 1101 O O . THR A 1 144 ? 2.829 -18.545 7.553 1.00 87.00 144 THR A O 1
ATOM 1104 N N . VAL A 1 145 ? 1.932 -17.511 9.337 1.00 87.19 145 VAL A N 1
ATOM 1105 C CA . VAL A 1 145 ? 1.160 -18.649 9.838 1.00 87.19 145 VAL A CA 1
ATOM 1106 C C . VAL A 1 145 ? -0.256 -18.136 10.082 1.00 87.19 145 VAL A C 1
ATOM 1108 O O . VAL A 1 145 ? -0.390 -17.011 10.565 1.00 87.19 145 VAL A O 1
ATOM 1111 N N . PRO A 1 146 ? -1.303 -18.902 9.733 1.00 90.19 146 PRO A N 1
ATOM 1112 C CA . PRO A 1 146 ? -2.662 -18.531 10.092 1.00 90.19 146 PRO A CA 1
ATOM 1113 C C . PRO A 1 146 ? -2.793 -18.369 11.608 1.00 90.19 146 PRO A C 1
ATOM 1115 O O . PRO A 1 146 ? -2.443 -19.287 12.350 1.00 90.19 146 PRO A O 1
ATOM 1118 N N . HIS A 1 147 ? -3.335 -17.235 12.046 1.00 88.38 147 HIS A N 1
ATOM 1119 C CA . HIS A 1 147 ? -3.704 -16.989 13.439 1.00 88.38 147 HIS A CA 1
ATOM 1120 C C . HIS A 1 147 ? -5.215 -16.809 13.528 1.00 88.38 147 HIS A C 1
ATOM 1122 O O . HIS A 1 147 ? -5.801 -16.029 12.774 1.00 88.38 147 HIS A O 1
ATOM 1128 N N . GLN A 1 148 ? -5.856 -17.591 14.392 1.00 86.25 148 GLN A N 1
ATOM 1129 C CA . GLN A 1 148 ? -7.313 -17.662 14.463 1.00 86.25 148 GLN A CA 1
ATOM 1130 C C . GLN A 1 148 ? -7.873 -16.466 15.228 1.00 86.25 148 GLN A C 1
ATOM 1132 O O . GLN A 1 148 ? -7.548 -16.267 16.391 1.00 86.25 148 GLN A O 1
ATOM 1137 N N . VAL A 1 149 ? -8.795 -15.739 14.601 1.00 88.38 149 VAL A N 1
ATOM 1138 C CA . VAL A 1 149 ? -9.600 -14.705 15.258 1.00 88.38 149 VAL A CA 1
ATOM 1139 C C . VAL A 1 149 ? -11.007 -15.260 15.454 1.00 88.38 149 VAL A C 1
ATOM 1141 O O . VAL A 1 149 ? -11.682 -15.619 14.490 1.00 88.38 149 VAL A O 1
ATOM 1144 N N . SER A 1 150 ? -11.432 -15.388 16.711 1.00 75.94 150 SER A N 1
ATOM 1145 C CA . SER A 1 150 ? -12.646 -16.133 17.090 1.00 75.94 150 SER A CA 1
ATOM 1146 C C . SER A 1 150 ? -13.964 -15.378 16.860 1.00 75.94 150 SER A C 1
ATOM 1148 O O . SER A 1 150 ? -15.040 -15.974 16.916 1.00 75.94 150 SER A O 1
ATOM 1150 N N . SER A 1 151 ? -13.894 -14.078 16.595 1.00 85.44 151 SER A N 1
ATOM 1151 C CA . SER A 1 151 ? -15.037 -13.181 16.452 1.00 85.44 151 SER A CA 1
ATOM 1152 C C . SER A 1 151 ? -15.483 -12.991 14.996 1.00 85.44 151 SER A C 1
ATOM 1154 O O . SER A 1 151 ? -14.831 -13.431 14.048 1.00 85.44 151 SER A O 1
ATOM 1156 N N . THR A 1 152 ? -16.616 -12.307 14.798 1.00 86.12 152 THR A N 1
ATOM 1157 C CA . THR A 1 152 ? -17.126 -11.907 13.468 1.00 86.12 152 THR A CA 1
ATOM 1158 C C . THR A 1 152 ? -17.413 -10.410 13.339 1.00 86.12 152 THR A C 1
ATOM 1160 O O . THR A 1 152 ? -17.815 -9.977 12.264 1.00 86.12 152 THR A O 1
ATOM 1163 N N . GLY A 1 153 ? -17.242 -9.625 14.409 1.00 93.56 153 GLY A N 1
ATOM 1164 C CA . GLY A 1 153 ? -17.615 -8.208 14.434 1.00 93.56 153 GLY A CA 1
ATOM 1165 C C . GLY A 1 153 ? -16.722 -7.313 13.570 1.00 93.56 153 GLY A C 1
ATOM 1166 O O . GLY A 1 153 ? -15.619 -7.694 13.170 1.00 93.56 153 GLY A O 1
ATOM 1167 N N . TYR A 1 154 ? -17.178 -6.092 13.320 1.00 98.25 154 TYR A N 1
ATOM 1168 C CA . TYR A 1 154 ? -16.416 -5.055 12.628 1.00 98.25 154 TYR A CA 1
ATOM 1169 C C . TYR A 1 154 ? -16.426 -3.790 13.486 1.00 98.25 154 TYR A C 1
ATOM 1171 O O . TYR A 1 154 ? -17.489 -3.345 13.905 1.00 98.25 154 TYR A O 1
ATOM 1179 N N . LEU A 1 155 ? -15.257 -3.221 13.769 1.00 98.75 155 LEU A N 1
ATOM 1180 C CA . LEU A 1 155 ? -15.120 -2.008 14.573 1.00 98.75 155 LEU A CA 1
ATOM 1181 C C . LEU A 1 155 ? -14.327 -0.961 13.800 1.00 98.75 155 LEU A C 1
ATOM 1183 O O . LEU A 1 155 ? -13.243 -1.247 13.294 1.00 98.75 155 LEU A O 1
ATOM 1187 N N . ILE A 1 156 ? -14.838 0.264 13.759 1.00 98.88 156 ILE A N 1
ATOM 1188 C CA . ILE A 1 156 ? -14.116 1.428 13.260 1.00 98.88 156 ILE A CA 1
ATOM 1189 C C . ILE A 1 156 ? -13.652 2.268 14.448 1.00 98.88 156 ILE A C 1
ATOM 1191 O O . ILE A 1 156 ? -14.466 2.750 15.230 1.00 98.88 156 ILE A O 1
ATOM 1195 N N . LEU A 1 157 ? -12.345 2.491 14.562 1.00 98.88 157 LEU A N 1
ATOM 1196 C CA . LEU A 1 157 ? -11.751 3.454 15.488 1.00 98.88 157 LEU A CA 1
ATOM 1197 C C . LEU A 1 157 ? -11.466 4.749 14.733 1.00 98.88 157 LEU A C 1
ATOM 1199 O O . LEU A 1 157 ? -10.722 4.732 13.753 1.00 98.88 157 LEU A O 1
ATOM 1203 N N . THR A 1 158 ? -11.997 5.880 15.193 1.00 98.75 158 THR A N 1
ATOM 1204 C CA . THR A 1 158 ? -11.755 7.168 14.528 1.00 98.75 158 THR A CA 1
ATOM 1205 C C . THR A 1 158 ? -11.566 8.315 15.507 1.00 98.75 158 THR A C 1
ATOM 1207 O O . THR A 1 158 ? -12.092 8.290 16.615 1.00 98.75 158 THR A O 1
ATOM 1210 N N . ASP A 1 159 ? -10.822 9.338 15.097 1.00 98.38 159 ASP A N 1
ATOM 1211 C CA . ASP A 1 159 ? -10.813 10.656 15.733 1.00 98.38 159 ASP A CA 1
ATOM 1212 C C . ASP A 1 159 ? -11.244 11.783 14.783 1.00 98.38 159 ASP A C 1
ATOM 1214 O O . ASP A 1 159 ? -11.010 12.956 15.075 1.00 98.38 159 ASP A O 1
ATOM 1218 N N . HIS A 1 160 ? -11.894 11.444 13.662 1.00 98.00 160 HIS A N 1
ATOM 1219 C CA . HIS A 1 160 ? -12.481 12.435 12.767 1.00 98.00 160 HIS A CA 1
ATOM 1220 C C . HIS A 1 160 ? -13.589 13.234 13.456 1.00 98.00 160 HIS A C 1
ATOM 1222 O O . HIS A 1 160 ? -14.456 12.691 14.137 1.00 98.00 160 HIS A O 1
ATOM 1228 N N . THR A 1 161 ? -13.576 14.544 13.217 1.00 96.75 161 THR A N 1
ATOM 1229 C CA . THR A 1 161 ? -14.629 15.483 13.636 1.00 96.75 161 THR A CA 1
ATOM 1230 C C . THR A 1 161 ? -15.371 16.108 12.454 1.00 96.75 161 THR A C 1
ATOM 1232 O O . THR A 1 161 ? -16.392 16.763 12.650 1.00 96.75 161 THR A O 1
ATOM 1235 N N . ASP A 1 162 ? -14.872 15.914 11.230 1.00 98.06 162 ASP A N 1
ATOM 1236 C CA . ASP A 1 162 ? -15.530 16.372 10.008 1.00 98.06 162 ASP A CA 1
ATOM 1237 C C . ASP A 1 162 ? -16.758 15.507 9.701 1.00 98.06 162 ASP A C 1
ATOM 1239 O O . ASP A 1 162 ? -16.657 14.282 9.611 1.00 98.06 162 ASP A O 1
ATOM 1243 N N . GLN A 1 163 ? -17.912 16.145 9.504 1.00 98.06 163 GLN A N 1
ATOM 1244 C CA . GLN A 1 163 ? -19.177 15.437 9.313 1.00 98.06 163 GLN A CA 1
ATOM 1245 C C . GLN A 1 163 ? -19.201 14.592 8.031 1.00 98.06 163 GLN A C 1
ATOM 1247 O O . GLN A 1 163 ? -19.866 13.559 8.010 1.00 98.06 163 GLN A O 1
ATOM 1252 N N . THR A 1 164 ? -18.479 14.988 6.978 1.00 98.38 164 THR A N 1
ATOM 1253 C CA . THR A 1 164 ? -18.395 14.225 5.721 1.00 98.38 164 THR A CA 1
ATOM 1254 C C . THR A 1 164 ? -17.699 12.893 5.967 1.00 98.38 164 THR A C 1
ATOM 1256 O O . THR A 1 164 ? -18.226 11.843 5.606 1.00 98.38 164 THR A O 1
ATOM 1259 N N . ALA A 1 165 ? -16.548 12.933 6.648 1.00 98.31 165 ALA A N 1
ATOM 1260 C CA . ALA A 1 165 ? -15.806 11.734 7.021 1.00 98.31 165 ALA A CA 1
ATOM 1261 C C . ALA A 1 165 ? -16.609 10.849 7.984 1.00 98.31 165 ALA A C 1
ATOM 1263 O O . ALA A 1 165 ? -16.732 9.652 7.746 1.00 98.31 165 ALA A O 1
ATOM 1264 N N . VAL A 1 166 ? -17.186 11.431 9.042 1.00 98.62 166 VAL A N 1
ATOM 1265 C CA . VAL A 1 166 ? -17.962 10.677 10.042 1.00 98.62 166 VAL A CA 1
ATOM 1266 C C . VAL A 1 166 ? -19.161 9.982 9.398 1.00 98.62 166 VAL A C 1
ATOM 1268 O O . VAL A 1 166 ? -19.321 8.782 9.585 1.00 98.62 166 VAL A O 1
ATOM 1271 N N . THR A 1 167 ? -19.936 10.687 8.568 1.00 98.69 167 THR A N 1
ATOM 1272 C CA . THR A 1 167 ? -21.104 10.105 7.880 1.00 98.69 167 THR A CA 1
ATOM 1273 C C . THR A 1 167 ? -20.697 8.937 6.980 1.00 98.69 167 THR A C 1
ATOM 1275 O O . THR A 1 167 ? -21.359 7.903 6.965 1.00 98.69 167 THR A O 1
ATOM 1278 N N . ALA A 1 168 ? -19.591 9.065 6.241 1.00 98.75 168 ALA A N 1
ATOM 1279 C CA . ALA A 1 168 ? -19.096 7.970 5.413 1.00 98.75 168 ALA A CA 1
ATOM 1280 C C . ALA A 1 168 ? -18.644 6.771 6.267 1.00 98.75 168 ALA A C 1
ATOM 1282 O O . ALA A 1 168 ? -18.958 5.627 5.949 1.00 98.75 168 ALA A O 1
ATOM 1283 N N . LEU A 1 169 ? -17.953 7.004 7.387 1.00 98.81 169 LEU A N 1
ATOM 1284 C CA . LEU A 1 169 ? -17.543 5.929 8.299 1.00 98.81 169 LEU A CA 1
ATOM 1285 C C . LEU A 1 169 ? -18.748 5.221 8.936 1.00 98.81 169 LEU A C 1
ATOM 1287 O O . LEU A 1 169 ? -18.728 3.999 9.055 1.00 98.81 169 LEU A O 1
ATOM 1291 N N . GLU A 1 170 ? -19.809 5.950 9.286 1.00 98.75 170 GLU A N 1
ATOM 1292 C CA . GLU A 1 170 ? -21.079 5.370 9.747 1.00 98.75 170 GLU A CA 1
ATOM 1293 C C . GLU A 1 170 ? -21.712 4.480 8.667 1.00 98.75 170 GLU A C 1
ATOM 1295 O O . GLU A 1 170 ? -22.110 3.354 8.963 1.00 98.75 170 GLU A O 1
ATOM 1300 N N . GLN A 1 171 ? -21.723 4.927 7.405 1.00 98.75 171 GLN A N 1
ATOM 1301 C CA . GLN A 1 171 ? -22.199 4.117 6.276 1.00 98.75 171 GLN A CA 1
ATOM 1302 C C . GLN A 1 171 ? -21.372 2.840 6.089 1.00 98.75 171 GLN A C 1
ATOM 1304 O O . GLN A 1 171 ? -21.931 1.783 5.797 1.00 98.75 171 GLN A O 1
ATOM 1309 N N . LEU A 1 172 ? -20.048 2.908 6.263 1.00 98.69 172 LEU A N 1
ATOM 1310 C CA . LEU A 1 172 ? -19.200 1.718 6.208 1.00 98.69 172 LEU A CA 1
ATOM 1311 C C . LEU A 1 172 ? -19.498 0.763 7.364 1.00 98.69 172 LEU A C 1
ATOM 1313 O O . LEU A 1 172 ? -19.622 -0.438 7.130 1.00 98.69 172 LEU A O 1
ATOM 1317 N N . ALA A 1 173 ? -19.622 1.278 8.590 1.00 98.50 173 ALA A N 1
ATOM 1318 C CA . ALA A 1 173 ? -19.980 0.470 9.750 1.00 98.50 173 ALA A CA 1
ATOM 1319 C C . ALA A 1 173 ? -21.319 -0.242 9.513 1.00 98.50 173 ALA A C 1
ATOM 1321 O O . ALA A 1 173 ? -21.383 -1.461 9.648 1.00 98.50 173 ALA A O 1
ATOM 1322 N N . GLU A 1 174 ? -22.349 0.468 9.044 1.00 98.31 174 GLU A N 1
ATOM 1323 C CA . GLU A 1 174 ? -23.643 -0.123 8.687 1.00 98.31 174 GLU A CA 1
ATOM 1324 C C . GLU A 1 174 ? -23.498 -1.201 7.598 1.00 98.31 174 GLU A C 1
ATOM 1326 O O . GLU A 1 174 ? -23.966 -2.328 7.771 1.00 98.31 174 GLU A O 1
ATOM 1331 N N . ALA A 1 175 ? -22.773 -0.906 6.513 1.00 98.00 175 ALA A N 1
ATOM 1332 C CA . ALA A 1 175 ? -22.546 -1.842 5.410 1.00 98.00 175 ALA A CA 1
ATOM 1333 C C . ALA A 1 175 ? -21.770 -3.109 5.821 1.00 98.00 175 ALA A C 1
ATOM 1335 O O . ALA A 1 175 ? -21.849 -4.132 5.134 1.00 98.00 175 ALA A O 1
ATOM 1336 N N . ARG A 1 176 ? -21.009 -3.053 6.920 1.00 96.88 176 ARG A N 1
ATOM 1337 C CA . ARG A 1 176 ? -20.266 -4.187 7.492 1.00 96.88 176 ARG A CA 1
ATOM 1338 C C . ARG A 1 176 ? -20.945 -4.803 8.720 1.00 96.88 176 ARG A C 1
ATOM 1340 O O . ARG A 1 176 ? -20.412 -5.770 9.258 1.00 96.88 176 ARG A O 1
ATOM 1347 N N . GLY A 1 177 ? -22.102 -4.288 9.149 1.00 96.50 177 GLY A N 1
ATOM 1348 C CA . GLY A 1 177 ? -22.771 -4.715 10.384 1.00 96.50 177 GLY A CA 1
ATOM 1349 C C . GLY A 1 177 ? -21.914 -4.484 11.634 1.00 96.50 177 GLY A C 1
ATOM 1350 O O . GLY A 1 177 ? -21.890 -5.327 12.528 1.00 96.50 177 GLY A O 1
ATOM 1351 N N . GLY A 1 178 ? -21.147 -3.395 11.639 1.00 96.62 178 GLY A N 1
ATOM 1352 C CA . GLY A 1 178 ? -20.168 -3.045 12.657 1.00 96.62 178 GLY A CA 1
ATOM 1353 C C . GLY A 1 178 ? -20.526 -1.816 13.484 1.00 96.62 178 GLY A C 1
ATOM 1354 O O . GLY A 1 178 ? -21.595 -1.226 13.346 1.00 96.62 178 GLY A O 1
ATOM 1355 N N . GLU A 1 179 ? -19.579 -1.413 14.326 1.00 98.06 179 GLU A N 1
ATOM 1356 C CA . GLU A 1 179 ? -19.696 -0.272 15.232 1.00 98.06 179 GLU A CA 1
ATOM 1357 C C . GLU A 1 179 ? -18.653 0.806 14.919 1.00 98.06 179 GLU A C 1
ATOM 1359 O O . GLU A 1 179 ? -17.538 0.511 14.483 1.00 98.06 179 GLU A O 1
ATOM 1364 N N . LEU A 1 180 ? -19.005 2.066 15.179 1.00 98.50 180 LEU A N 1
ATOM 1365 C CA . LEU A 1 180 ? -18.096 3.207 15.106 1.00 98.50 180 LEU A CA 1
ATOM 1366 C C . LEU A 1 180 ? -17.781 3.699 16.521 1.00 98.50 180 LEU A C 1
ATOM 1368 O O . LEU A 1 180 ? -18.668 4.138 17.250 1.00 98.50 180 LEU A O 1
ATOM 1372 N N . MET A 1 181 ? -16.503 3.687 16.892 1.00 98.44 181 MET A N 1
ATOM 1373 C CA . MET A 1 181 ? -16.011 4.201 18.165 1.00 98.44 181 MET A CA 1
ATOM 1374 C C . MET A 1 181 ? -15.190 5.472 17.941 1.00 98.44 181 MET A C 1
ATOM 1376 O O . MET A 1 181 ? -14.038 5.439 17.496 1.00 98.44 181 MET A O 1
ATOM 1380 N N . ALA A 1 182 ? -15.795 6.609 18.282 1.00 97.88 182 ALA A N 1
ATOM 1381 C CA . ALA A 1 182 ? -15.152 7.913 18.212 1.00 97.88 182 ALA A CA 1
ATOM 1382 C C . ALA A 1 182 ? -14.273 8.172 19.447 1.00 97.88 182 ALA A C 1
ATOM 1384 O O . ALA A 1 182 ? -14.705 8.072 20.597 1.00 97.88 182 ALA A O 1
ATOM 1385 N N . LEU A 1 183 ? -13.028 8.562 19.202 1.00 97.56 183 LEU A N 1
ATOM 1386 C CA . LEU A 1 183 ? -12.019 8.886 20.200 1.00 97.56 183 LEU A CA 1
ATOM 1387 C C . LEU A 1 183 ? -11.647 10.362 20.090 1.00 97.56 183 LEU A C 1
ATOM 1389 O O . LEU A 1 183 ? -11.662 10.959 19.022 1.00 97.56 183 LEU A O 1
ATOM 1393 N N . LYS A 1 184 ? -11.226 10.961 21.208 1.00 95.94 184 LYS A N 1
ATOM 1394 C CA . LYS A 1 184 ? -10.806 12.373 21.210 1.00 95.94 184 LYS A CA 1
ATOM 1395 C C . LYS A 1 184 ? -9.586 12.635 20.315 1.00 95.94 184 LYS A C 1
ATOM 1397 O O . LYS A 1 184 ? -9.429 13.739 19.808 1.00 95.94 184 LYS A O 1
ATOM 1402 N N . SER A 1 185 ? -8.661 11.679 20.251 1.00 96.19 185 SER A N 1
ATOM 1403 C CA . SER A 1 185 ? -7.453 11.755 19.426 1.00 96.19 185 SER A CA 1
ATOM 1404 C C . SER A 1 185 ? -6.745 10.403 19.421 1.00 96.19 185 SER A C 1
ATOM 1406 O O . SER A 1 185 ? -6.329 9.919 20.477 1.00 96.19 185 SER A O 1
ATOM 1408 N N . LEU A 1 186 ? -6.549 9.842 18.232 1.00 97.31 186 LEU A N 1
ATOM 1409 C CA . LEU A 1 186 ? -5.703 8.673 18.002 1.00 97.31 186 LEU A CA 1
ATOM 1410 C C . LEU A 1 186 ? -4.220 9.061 18.082 1.00 97.31 186 LEU A C 1
ATOM 1412 O O . LEU A 1 186 ? -3.419 8.361 18.702 1.00 97.31 186 LEU A O 1
ATOM 1416 N N . GLY A 1 187 ? -3.864 10.236 17.553 1.00 95.00 187 GLY A N 1
ATOM 1417 C CA . GLY A 1 187 ? -2.489 10.738 17.504 1.00 95.00 187 GLY A CA 1
ATOM 1418 C C . GLY A 1 187 ? -1.834 10.988 18.864 1.00 95.00 187 GLY A C 1
ATOM 1419 O O . GLY A 1 187 ? -0.615 11.069 18.948 1.00 95.00 187 GLY A O 1
ATOM 1420 N N . THR A 1 188 ? -2.602 11.104 19.952 1.00 94.94 188 THR A N 1
ATOM 1421 C CA . THR A 1 188 ? -2.065 11.363 21.305 1.00 94.94 188 THR A CA 1
ATOM 1422 C C . THR A 1 188 ? -2.316 10.234 22.298 1.00 94.94 188 THR A C 1
ATOM 1424 O O . THR A 1 188 ? -1.943 10.355 23.467 1.00 94.94 188 THR A O 1
ATOM 1427 N N . LEU A 1 189 ? -2.910 9.127 21.846 1.00 94.31 189 LEU A N 1
ATOM 1428 C CA . LEU A 1 189 ? -3.317 8.013 22.700 1.00 94.31 189 LEU A CA 1
ATOM 1429 C C . LEU A 1 189 ? -2.126 7.398 23.455 1.00 94.31 189 LEU A C 1
ATOM 1431 O O . LEU A 1 189 ? -2.209 7.143 24.654 1.00 94.31 189 LEU A O 1
ATOM 1435 N N . TYR A 1 190 ? -0.975 7.307 22.780 1.00 92.88 190 TYR A N 1
ATOM 1436 C CA . TYR A 1 190 ? 0.286 6.780 23.317 1.00 92.88 190 TYR A CA 1
ATOM 1437 C C . TYR A 1 190 ? 0.816 7.527 24.553 1.00 92.88 190 TYR A C 1
ATOM 1439 O O . TYR A 1 190 ? 1.660 7.010 25.279 1.00 92.88 190 TYR A O 1
ATOM 1447 N N . LYS A 1 191 ? 0.334 8.751 24.812 1.00 93.50 191 LYS A N 1
ATOM 1448 C CA . LYS A 1 191 ? 0.778 9.585 25.939 1.00 93.50 191 LYS A CA 1
ATOM 1449 C C . LYS A 1 191 ? 0.100 9.225 27.263 1.00 93.50 191 LYS A C 1
ATOM 1451 O O . LYS A 1 191 ? 0.447 9.809 28.287 1.00 93.50 191 LYS A O 1
ATOM 1456 N N . ASN A 1 192 ? -0.900 8.340 27.268 1.00 93.56 192 ASN A N 1
ATOM 1457 C CA . ASN A 1 192 ? -1.691 8.042 28.460 1.00 93.56 192 ASN A CA 1
ATOM 1458 C C . ASN A 1 192 ? -2.011 6.543 28.571 1.00 93.56 192 ASN A C 1
ATOM 1460 O O . ASN A 1 192 ? -2.947 6.060 27.940 1.00 93.56 192 ASN A O 1
ATOM 1464 N N . ALA A 1 193 ? -1.272 5.840 29.435 1.00 93.12 193 ALA A N 1
ATOM 1465 C CA . ALA A 1 193 ? -1.432 4.402 29.666 1.00 93.12 193 ALA A CA 1
ATOM 1466 C C . ALA A 1 193 ? -2.856 4.012 30.098 1.00 93.12 193 ALA A C 1
ATOM 1468 O O . ALA A 1 193 ? -3.414 3.052 29.584 1.00 93.12 193 ALA A O 1
ATOM 1469 N N . ARG A 1 194 ? -3.508 4.818 30.946 1.00 95.19 194 ARG A N 1
ATOM 1470 C CA . ARG A 1 194 ? -4.890 4.549 31.369 1.00 95.19 194 ARG A CA 1
ATOM 1471 C C . ARG A 1 194 ? -5.878 4.609 30.200 1.00 95.19 194 ARG A C 1
ATOM 1473 O O . ARG A 1 194 ? -6.846 3.864 30.181 1.00 95.19 194 ARG A O 1
ATOM 1480 N N . LYS A 1 195 ? -5.670 5.502 29.224 1.00 95.31 195 LYS A N 1
ATOM 1481 C CA . LYS A 1 195 ? -6.518 5.548 28.017 1.00 95.31 195 LYS A CA 1
ATOM 1482 C C . LYS A 1 195 ? -6.298 4.342 27.111 1.00 95.31 195 LYS A C 1
ATOM 1484 O O . LYS A 1 195 ? -7.248 3.906 26.477 1.00 95.31 195 LYS A O 1
ATOM 1489 N N . VAL A 1 196 ? -5.065 3.846 27.045 1.00 95.25 196 VAL A N 1
ATOM 1490 C CA . VAL A 1 196 ? -4.715 2.618 26.321 1.00 95.25 196 VAL A CA 1
ATOM 1491 C C . VAL A 1 196 ? -5.454 1.428 26.933 1.00 95.25 196 VAL A C 1
ATOM 1493 O O . VAL A 1 196 ? -6.167 0.746 26.209 1.00 95.25 196 VAL A O 1
ATOM 1496 N N . GLU A 1 197 ? -5.376 1.252 28.255 1.00 95.44 197 GLU A N 1
ATOM 1497 C CA . GLU A 1 197 ? -6.078 0.180 28.983 1.00 95.44 197 GLU A CA 1
ATOM 1498 C C . GLU A 1 197 ? -7.599 0.253 28.786 1.00 95.44 197 GLU A C 1
ATOM 1500 O O . GLU A 1 197 ? -8.217 -0.725 28.380 1.00 95.44 197 GLU A O 1
ATOM 1505 N N . LEU A 1 198 ? -8.197 1.437 28.969 1.00 96.62 198 LEU A N 1
ATOM 1506 C CA . LEU A 1 198 ? -9.638 1.628 28.764 1.00 96.62 198 LEU A CA 1
ATOM 1507 C C . LEU A 1 198 ? -10.078 1.328 27.326 1.00 96.62 198 LEU A C 1
ATOM 1509 O O . LEU A 1 198 ? -11.174 0.814 27.121 1.00 96.62 198 LEU A O 1
ATOM 1513 N N . LEU A 1 199 ? -9.252 1.659 26.327 1.00 97.44 199 LEU A N 1
ATOM 1514 C CA . LEU A 1 199 ? -9.569 1.328 24.940 1.00 97.44 199 LEU A CA 1
ATOM 1515 C C . LEU A 1 199 ? -9.441 -0.177 24.681 1.00 97.44 199 LEU A C 1
ATOM 1517 O O . LEU A 1 199 ? -10.266 -0.727 23.962 1.00 97.44 199 LEU A O 1
ATOM 1521 N N . GLN A 1 200 ? -8.453 -0.855 25.270 1.00 96.69 200 GLN A N 1
ATOM 1522 C CA . GLN A 1 200 ? -8.357 -2.315 25.179 1.00 96.69 200 GLN A CA 1
ATOM 1523 C C . GLN A 1 200 ? -9.593 -2.989 25.773 1.00 96.69 200 GLN A C 1
ATOM 1525 O O . GLN A 1 200 ? -10.156 -3.872 25.134 1.00 96.69 200 GLN A O 1
ATOM 1530 N N . ASP A 1 201 ? -10.045 -2.547 26.948 1.00 97.00 201 ASP A N 1
ATOM 1531 C CA . ASP A 1 201 ? -11.262 -3.068 27.576 1.00 97.00 201 ASP A CA 1
ATOM 1532 C C . ASP A 1 201 ? -12.486 -2.859 26.674 1.00 97.00 201 ASP A C 1
ATOM 1534 O O . ASP A 1 201 ? -13.198 -3.817 26.381 1.00 97.00 201 ASP A O 1
ATOM 1538 N N . ALA A 1 202 ? -12.667 -1.651 26.131 1.00 97.12 202 ALA A N 1
ATOM 1539 C CA . ALA A 1 202 ? -13.770 -1.352 25.218 1.00 97.12 202 ALA A CA 1
ATOM 1540 C C . ALA A 1 202 ? -13.718 -2.184 23.920 1.00 97.12 202 ALA A C 1
ATOM 1542 O O . ALA A 1 202 ? -14.748 -2.642 23.433 1.00 97.12 202 ALA A O 1
ATOM 1543 N N . ILE A 1 203 ? -12.528 -2.421 23.353 1.00 97.25 203 ILE A N 1
ATOM 1544 C CA . ILE A 1 203 ? -12.379 -3.277 22.166 1.00 97.25 203 ILE A CA 1
ATOM 1545 C C . ILE A 1 203 ? -12.709 -4.737 22.506 1.00 97.25 203 ILE A C 1
ATOM 1547 O O . ILE A 1 203 ? -13.371 -5.401 21.712 1.00 97.25 203 ILE A O 1
ATOM 1551 N N . ARG A 1 204 ? -12.301 -5.243 23.680 1.00 95.44 204 ARG A N 1
ATOM 1552 C CA . ARG A 1 204 ? -12.659 -6.601 24.127 1.00 95.44 204 ARG A CA 1
ATOM 1553 C C . ARG A 1 204 ? -14.165 -6.768 24.318 1.00 95.44 204 ARG A C 1
ATOM 1555 O O . ARG A 1 204 ? -14.683 -7.833 24.005 1.00 95.44 204 ARG A O 1
ATOM 1562 N N . GLU A 1 205 ? -14.858 -5.737 24.802 1.00 94.81 205 GLU A N 1
ATOM 1563 C CA . GLU A 1 205 ? -16.321 -5.749 24.942 1.00 94.81 205 GLU A CA 1
ATOM 1564 C C . GLU A 1 205 ? -17.028 -5.861 23.585 1.00 94.81 205 GLU A C 1
ATOM 1566 O O . GLU A 1 205 ? -17.960 -6.652 23.450 1.00 94.81 205 GLU A O 1
ATOM 1571 N N . VAL A 1 206 ? -16.551 -5.131 22.569 1.00 95.31 206 VAL A N 1
ATOM 1572 C CA . VAL A 1 206 ? -17.063 -5.232 21.187 1.00 95.31 206 VAL A CA 1
ATOM 1573 C C . VAL A 1 206 ? -16.696 -6.577 20.547 1.00 95.31 206 VAL A C 1
ATOM 1575 O O . VAL A 1 206 ? -17.433 -7.090 19.705 1.00 95.31 206 VAL A O 1
ATOM 1578 N N . ASN A 1 207 ? -15.557 -7.160 20.939 1.00 94.94 207 ASN A N 1
ATOM 1579 C CA . ASN A 1 207 ? -15.009 -8.405 20.397 1.00 94.94 207 ASN A CA 1
ATOM 1580 C C . ASN A 1 207 ? -14.997 -8.426 18.847 1.00 94.94 207 ASN A C 1
ATOM 1582 O O . ASN A 1 207 ? -15.639 -9.282 18.231 1.00 94.94 207 ASN A O 1
ATOM 1586 N N . PRO A 1 208 ? -14.333 -7.464 18.175 1.00 96.75 208 PRO A N 1
ATOM 1587 C CA . PRO A 1 208 ? -14.354 -7.374 16.720 1.00 96.75 208 PRO A CA 1
ATOM 1588 C C . PRO A 1 208 ? -13.431 -8.410 16.077 1.00 96.75 208 PRO A C 1
ATOM 1590 O O . PRO A 1 208 ? -12.423 -8.804 16.654 1.00 96.75 208 PRO A O 1
ATOM 1593 N N . ARG A 1 209 ? -13.749 -8.825 14.847 1.00 97.50 209 ARG A N 1
ATOM 1594 C CA . ARG A 1 209 ? -12.837 -9.563 13.956 1.00 97.50 209 ARG A CA 1
ATOM 1595 C C . ARG A 1 209 ? -11.959 -8.605 13.178 1.00 97.50 209 ARG A C 1
ATOM 1597 O O . ARG A 1 209 ? -10.765 -8.829 13.024 1.00 97.50 209 ARG A O 1
ATOM 1604 N N . PHE A 1 210 ? -12.571 -7.539 12.677 1.00 98.50 210 PHE A N 1
ATOM 1605 C CA . PHE A 1 210 ? -11.924 -6.516 11.871 1.00 98.50 210 PHE A CA 1
ATOM 1606 C C . PHE A 1 210 ? -11.873 -5.202 12.637 1.00 98.50 210 PHE A C 1
ATOM 1608 O O . PHE A 1 210 ? -12.883 -4.778 13.199 1.00 98.50 210 PHE A O 1
ATOM 1615 N N . VAL A 1 211 ? -10.718 -4.538 12.609 1.00 98.75 211 VAL A N 1
ATOM 1616 C CA . VAL A 1 211 ? -10.554 -3.200 13.184 1.00 98.75 211 VAL A CA 1
ATOM 1617 C C . VAL A 1 211 ? -10.080 -2.238 12.100 1.00 98.75 211 VAL A C 1
ATOM 1619 O O . VAL A 1 211 ? -8.903 -2.201 11.741 1.00 98.75 211 VAL A O 1
ATOM 1622 N N . ALA A 1 212 ? -11.008 -1.450 11.567 1.00 98.81 212 ALA A N 1
ATOM 1623 C CA . ALA A 1 212 ? -10.699 -0.346 10.672 1.00 98.81 212 ALA A CA 1
ATOM 1624 C C . ALA A 1 212 ? -10.277 0.878 11.494 1.00 98.81 212 ALA A C 1
ATOM 1626 O O . ALA A 1 212 ? -10.984 1.325 12.390 1.00 98.81 212 ALA A O 1
ATOM 1627 N N . ILE A 1 213 ? -9.116 1.442 11.192 1.00 98.88 213 ILE A N 1
ATOM 1628 C CA . ILE A 1 213 ? -8.584 2.620 11.873 1.00 98.88 213 ILE A CA 1
ATOM 1629 C C . ILE A 1 213 ? -8.684 3.787 10.899 1.00 98.88 213 ILE A C 1
ATOM 1631 O O . ILE A 1 213 ? -8.011 3.793 9.872 1.00 98.88 213 ILE A O 1
ATOM 1635 N N . ALA A 1 214 ? -9.499 4.783 11.225 1.00 98.69 214 ALA A N 1
ATOM 1636 C CA . ALA A 1 214 ? -9.731 5.965 10.405 1.00 98.69 214 ALA A CA 1
ATOM 1637 C C . ALA A 1 214 ? -9.239 7.226 11.133 1.00 98.69 214 ALA A C 1
ATOM 1639 O O . ALA A 1 214 ? -10.036 7.899 11.796 1.00 98.69 214 ALA A O 1
ATOM 1640 N N . PRO A 1 215 ? -7.927 7.525 11.104 1.00 98.12 215 PRO A N 1
ATOM 1641 C CA . PRO A 1 215 ? -7.382 8.691 11.778 1.00 98.12 215 PRO A CA 1
ATOM 1642 C C . PRO A 1 215 ? -7.515 9.949 10.917 1.00 98.12 215 PRO A C 1
ATOM 1644 O O . PRO A 1 215 ? -7.357 9.897 9.698 1.00 98.12 215 PRO A O 1
ATOM 1647 N N . MET A 1 216 ? -7.653 11.104 11.567 1.00 96.56 216 MET A N 1
ATOM 1648 C CA . MET A 1 216 ? -7.335 12.379 10.923 1.00 96.56 216 MET A CA 1
ATOM 1649 C C . MET A 1 216 ? -5.879 12.382 10.434 1.00 96.56 216 MET A C 1
ATOM 1651 O O . MET A 1 216 ? -5.002 11.741 11.027 1.00 96.56 216 MET A O 1
ATOM 1655 N N . MET A 1 217 ? -5.594 13.147 9.379 1.00 93.31 217 MET A N 1
ATOM 1656 C CA . MET A 1 217 ? -4.261 13.187 8.768 1.00 93.31 217 MET A CA 1
ATOM 1657 C C . MET A 1 217 ? -3.169 13.603 9.767 1.00 93.31 217 MET A C 1
ATOM 1659 O O . MET A 1 217 ? -2.060 13.074 9.748 1.00 93.31 217 MET A O 1
ATOM 1663 N N . GLU A 1 218 ? -3.483 14.509 10.691 1.00 93.19 218 GLU A N 1
ATOM 1664 C CA . GLU A 1 218 ? -2.574 14.983 11.737 1.00 93.19 218 GLU A CA 1
ATOM 1665 C C . GLU A 1 218 ? -2.253 13.906 12.782 1.00 93.19 218 GLU A C 1
ATOM 1667 O O . GLU A 1 218 ? -1.188 13.947 13.413 1.00 93.19 218 GLU A O 1
ATOM 1672 N N . SER A 1 219 ? -3.176 12.959 12.969 1.00 96.44 219 SER A N 1
ATOM 1673 C CA . SER A 1 219 ? -3.055 11.827 13.886 1.00 96.44 219 SER A CA 1
ATOM 1674 C C . SER A 1 219 ? -2.306 10.648 13.270 1.00 96.44 219 SER A C 1
ATOM 1676 O O . SER A 1 219 ? -1.695 9.876 14.012 1.00 96.44 219 SER A O 1
ATOM 1678 N N . TYR A 1 220 ? -2.304 10.518 11.940 1.00 96.31 220 TYR A N 1
ATOM 1679 C CA . TYR A 1 220 ? -1.560 9.483 11.229 1.00 96.31 220 TYR A CA 1
ATOM 1680 C C . TYR A 1 220 ? -0.050 9.715 11.348 1.00 96.31 220 TYR A C 1
ATOM 1682 O O . TYR A 1 220 ? 0.550 10.492 10.607 1.00 96.31 220 TYR A O 1
ATOM 1690 N N . ARG A 1 221 ? 0.564 9.034 12.320 1.00 94.69 221 ARG A N 1
ATOM 1691 C CA . ARG A 1 221 ? 1.997 9.109 12.639 1.00 94.69 221 ARG A CA 1
ATOM 1692 C C . ARG A 1 221 ? 2.532 7.766 13.116 1.00 94.69 221 ARG A C 1
ATOM 1694 O O . ARG A 1 221 ? 1.761 6.880 13.491 1.00 94.69 221 ARG A O 1
ATOM 1701 N N . GLU A 1 222 ? 3.854 7.623 13.167 1.00 94.50 222 GLU A N 1
ATOM 1702 C CA . GLU A 1 222 ? 4.473 6.378 13.623 1.00 94.50 222 GLU A CA 1
ATOM 1703 C C . GLU A 1 222 ? 4.080 6.004 15.062 1.00 94.50 222 GLU A C 1
ATOM 1705 O O . GLU A 1 222 ? 3.775 4.842 15.321 1.00 94.50 222 GLU A O 1
ATOM 1710 N N . ASN A 1 223 ? 4.018 6.958 15.998 1.00 94.94 223 ASN A N 1
ATOM 1711 C CA . ASN A 1 223 ? 3.637 6.674 17.386 1.00 94.94 223 ASN A CA 1
ATOM 1712 C C . ASN A 1 223 ? 2.169 6.273 17.532 1.00 94.94 223 ASN A C 1
ATOM 1714 O O . ASN A 1 223 ? 1.849 5.439 18.379 1.00 94.94 223 ASN A O 1
ATOM 1718 N N . MET A 1 224 ? 1.277 6.828 16.706 1.00 96.69 224 MET A N 1
ATOM 1719 C CA . MET A 1 224 ? -0.117 6.381 16.649 1.00 96.69 224 MET A CA 1
ATOM 1720 C C . MET A 1 224 ? -0.183 4.923 16.190 1.00 96.69 224 MET A C 1
ATOM 1722 O O . MET A 1 224 ? -0.860 4.112 16.818 1.00 96.69 224 MET A O 1
ATOM 1726 N N . HIS A 1 225 ? 0.562 4.576 15.140 1.00 97.06 225 HIS A N 1
ATOM 1727 C CA . HIS A 1 225 ? 0.580 3.221 14.603 1.00 97.06 225 HIS A CA 1
ATOM 1728 C C . HIS A 1 225 ? 1.131 2.205 15.611 1.00 97.06 225 HIS A C 1
ATOM 1730 O O . HIS A 1 225 ? 0.474 1.205 15.887 1.00 97.06 225 HIS A O 1
ATOM 1736 N N . LEU A 1 226 ? 2.277 2.499 16.234 1.00 95.50 226 LEU A N 1
ATOM 1737 C CA . LEU A 1 226 ? 2.869 1.641 17.267 1.00 95.50 226 LEU A CA 1
ATOM 1738 C C . LEU A 1 226 ? 1.938 1.458 18.470 1.00 95.50 226 LEU A C 1
ATOM 1740 O O . LEU A 1 226 ? 1.792 0.348 18.974 1.00 95.50 226 LEU A O 1
ATOM 1744 N N . CYS A 1 227 ? 1.285 2.533 18.916 1.00 96.19 227 CYS A N 1
ATOM 1745 C CA . CYS A 1 227 ? 0.321 2.472 20.010 1.00 96.19 227 CYS A CA 1
ATOM 1746 C C . CYS A 1 227 ? -0.869 1.569 19.670 1.00 96.19 227 CYS A C 1
ATOM 1748 O O . CYS A 1 227 ? -1.254 0.735 20.482 1.00 96.19 227 CYS A O 1
ATOM 1750 N N . LEU A 1 228 ? -1.416 1.687 18.459 1.00 97.12 228 LEU A N 1
ATOM 1751 C CA . LEU A 1 228 ? -2.523 0.845 18.013 1.00 97.12 228 LEU A CA 1
ATOM 1752 C C . LEU A 1 228 ? -2.112 -0.621 17.890 1.00 97.12 228 LEU A C 1
ATOM 1754 O O . LEU A 1 228 ? -2.844 -1.476 18.369 1.00 97.12 228 LEU A O 1
ATOM 1758 N N . LEU A 1 229 ? -0.928 -0.921 17.347 1.00 96.25 229 LEU A N 1
ATOM 1759 C CA . LEU A 1 229 ? -0.422 -2.295 17.338 1.00 96.25 229 LEU A CA 1
ATOM 1760 C C . LEU A 1 229 ? -0.340 -2.875 18.756 1.00 96.25 229 LEU A C 1
ATOM 1762 O O . LEU A 1 229 ? -0.777 -3.996 18.954 1.00 96.25 229 LEU A O 1
ATOM 1766 N N . ARG A 1 230 ? 0.136 -2.106 19.746 1.00 94.25 230 ARG A N 1
ATOM 1767 C CA . ARG A 1 230 ? 0.186 -2.543 21.156 1.00 94.25 230 ARG A CA 1
ATOM 1768 C C . ARG A 1 230 ? -1.187 -2.759 21.777 1.00 94.25 230 ARG A C 1
ATOM 1770 O O . ARG A 1 230 ? -1.356 -3.653 22.598 1.00 94.25 230 ARG A O 1
ATOM 1777 N N . ILE A 1 231 ? -2.146 -1.901 21.441 1.00 95.62 231 ILE A N 1
ATOM 1778 C CA . ILE A 1 231 ? -3.524 -2.032 21.918 1.00 95.62 231 ILE A CA 1
ATOM 1779 C C . ILE A 1 231 ? -4.102 -3.346 21.409 1.00 95.62 231 ILE A C 1
ATOM 1781 O O . ILE A 1 231 ? -4.592 -4.137 22.210 1.00 95.62 231 ILE A O 1
ATOM 1785 N N . LEU A 1 232 ? -3.974 -3.583 20.102 1.00 95.75 232 LEU A N 1
ATOM 1786 C CA . LEU A 1 232 ? -4.518 -4.755 19.427 1.00 95.75 232 LEU A CA 1
ATOM 1787 C C . LEU A 1 232 ? -3.778 -6.051 19.783 1.00 95.75 232 LEU A C 1
ATOM 1789 O O . LEU A 1 232 ? -4.422 -7.080 19.913 1.00 95.75 232 LEU A O 1
ATOM 1793 N N . SER A 1 233 ? -2.463 -5.996 20.002 1.00 93.50 233 SER A N 1
ATOM 1794 C CA . SER A 1 233 ? -1.655 -7.144 20.443 1.00 93.50 233 SER A CA 1
ATOM 1795 C C . SER A 1 233 ? -1.761 -7.436 21.940 1.00 93.50 233 SER A C 1
ATOM 1797 O O . SER A 1 233 ? -1.024 -8.256 22.470 1.00 93.50 233 SER A O 1
ATOM 1799 N N . GLY A 1 234 ? -2.519 -6.625 22.674 1.00 92.31 234 GLY A N 1
ATOM 1800 C CA . GLY A 1 234 ? -2.734 -6.798 24.106 1.00 92.31 234 GLY A CA 1
ATOM 1801 C C . GLY A 1 234 ? -4.186 -7.116 24.417 1.00 92.31 234 GLY A C 1
ATOM 1802 O O . GLY A 1 234 ? -4.609 -6.921 25.555 1.00 92.31 234 GLY A O 1
ATOM 1803 N N . LEU A 1 235 ? -4.975 -7.523 23.417 1.00 93.06 235 LEU A N 1
ATOM 1804 C CA . LEU A 1 235 ? -6.362 -7.928 23.619 1.00 93.06 235 LEU A CA 1
ATOM 1805 C C . LEU A 1 235 ? -6.444 -9.261 24.366 1.00 93.06 235 LEU A C 1
ATOM 1807 O O . LEU A 1 235 ? -7.372 -9.425 25.160 1.00 93.06 235 LEU A O 1
ATOM 1811 N N . ASP A 1 236 ? -5.440 -10.128 24.246 1.00 89.38 236 ASP A N 1
ATOM 1812 C CA . ASP A 1 236 ? -5.285 -11.282 25.120 1.00 89.38 236 ASP A CA 1
ATOM 1813 C C . ASP A 1 236 ? -3.871 -11.410 25.739 1.00 89.38 236 ASP A C 1
ATOM 1815 O O . ASP A 1 236 ? -3.245 -10.404 26.085 1.00 89.38 236 ASP A O 1
ATOM 1819 N N . LYS A 1 237 ? -3.445 -12.636 26.073 1.00 88.19 237 LYS A N 1
ATOM 1820 C CA . LYS A 1 237 ? -2.163 -12.915 26.738 1.00 88.19 237 LYS A CA 1
ATOM 1821 C C . LYS A 1 237 ? -1.027 -13.187 25.763 1.00 88.19 237 LYS A C 1
ATOM 1823 O O . LYS A 1 237 ? 0.129 -13.098 26.188 1.00 88.19 237 LYS A O 1
ATOM 1828 N N . ASP A 1 238 ? -1.333 -13.628 24.551 1.00 89.12 238 ASP A N 1
ATOM 1829 C CA . ASP A 1 238 ? -0.319 -13.821 23.536 1.00 89.12 238 ASP A CA 1
ATOM 1830 C C . ASP A 1 238 ? 0.026 -12.464 22.888 1.00 89.12 238 ASP A C 1
ATOM 1832 O O . ASP A 1 238 ? -0.730 -11.500 22.999 1.00 89.12 238 ASP A O 1
ATOM 1836 N N . PRO A 1 239 ? 1.253 -12.302 22.371 1.00 87.50 239 PRO A N 1
ATOM 1837 C CA . PRO A 1 239 ? 1.702 -11.021 21.838 1.00 87.50 239 PRO A CA 1
ATOM 1838 C C . PRO A 1 239 ? 1.245 -10.788 20.390 1.00 87.50 239 PRO A C 1
ATOM 1840 O O . PRO A 1 239 ? 1.661 -9.796 19.789 1.00 87.50 239 PRO A O 1
ATOM 1843 N N . GLU A 1 240 ? 0.491 -11.706 19.788 1.00 91.75 240 GLU A N 1
ATOM 1844 C CA . GLU A 1 240 ? 0.060 -11.622 18.401 1.00 91.75 240 GLU A CA 1
ATOM 1845 C C . GLU A 1 240 ? -1.190 -10.735 18.266 1.00 91.75 240 GLU A C 1
ATOM 1847 O O . GLU A 1 240 ? -1.807 -10.303 19.234 1.00 91.75 240 GLU A O 1
ATOM 1852 N N . LEU A 1 241 ? -1.522 -10.331 17.040 1.00 94.06 241 LEU A N 1
ATOM 1853 C CA . LEU A 1 241 ? -2.724 -9.544 16.781 1.00 94.06 241 LEU A CA 1
ATOM 1854 C C . LEU A 1 241 ? -3.945 -10.466 16.692 1.00 94.06 241 LEU A C 1
ATOM 1856 O O . LEU A 1 241 ? -4.094 -11.193 15.707 1.00 94.06 241 LEU A O 1
ATOM 1860 N N . ASP A 1 242 ? -4.873 -10.334 17.639 1.00 91.31 242 ASP A N 1
ATOM 1861 C CA . ASP A 1 242 ? -6.136 -11.100 17.682 1.00 91.31 242 ASP A CA 1
ATOM 1862 C C . ASP A 1 242 ? -7.282 -10.465 16.897 1.00 91.31 242 ASP A C 1
ATOM 1864 O O . ASP A 1 242 ? -8.456 -10.776 17.085 1.00 91.31 242 ASP A O 1
ATOM 1868 N N . VAL A 1 243 ? -6.949 -9.546 16.000 1.00 96.81 243 VAL A N 1
ATOM 1869 C CA . VAL A 1 243 ? -7.887 -8.901 15.086 1.00 96.81 243 VAL A CA 1
ATOM 1870 C C . VAL A 1 243 ? -7.226 -8.716 13.731 1.00 96.81 243 VAL A C 1
ATOM 1872 O O . VAL A 1 243 ? -6.009 -8.820 13.592 1.00 96.81 243 VAL A O 1
ATOM 1875 N N . PHE A 1 244 ? -8.020 -8.366 12.729 1.00 98.31 244 PHE A N 1
ATOM 1876 C CA . PHE A 1 244 ? -7.571 -8.025 11.385 1.00 98.31 244 PHE A CA 1
ATOM 1877 C C . PHE A 1 244 ? -7.615 -6.500 11.189 1.00 98.31 244 PHE A C 1
ATOM 1879 O O . PHE A 1 244 ? -8.692 -5.950 10.932 1.00 98.31 244 PHE A O 1
ATOM 1886 N N . PRO A 1 245 ? -6.482 -5.784 11.350 1.00 98.25 245 PRO A N 1
ATOM 1887 C CA . PRO A 1 245 ? -6.455 -4.329 11.261 1.00 98.25 245 PRO A CA 1
ATOM 1888 C C . PRO A 1 245 ? -6.227 -3.805 9.839 1.00 98.25 245 PRO A C 1
ATOM 1890 O O . PRO A 1 245 ? -5.587 -4.458 9.017 1.00 98.25 245 PRO A O 1
ATOM 1893 N N . GLY A 1 246 ? -6.696 -2.585 9.571 1.00 98.56 246 GLY A N 1
ATOM 1894 C CA . GLY A 1 246 ? -6.442 -1.831 8.335 1.00 98.56 246 GLY A CA 1
ATOM 1895 C C . GLY A 1 246 ? -6.714 -0.338 8.529 1.00 98.56 246 GLY A C 1
ATOM 1896 O O . GLY A 1 246 ? -7.444 0.036 9.444 1.00 98.56 246 GLY A O 1
ATOM 1897 N N . TYR A 1 247 ? -6.103 0.523 7.714 1.00 98.75 247 TYR A N 1
ATOM 1898 C CA . TYR A 1 247 ? -6.184 1.980 7.856 1.00 98.75 247 TYR A CA 1
ATOM 1899 C C . TYR A 1 247 ? -7.019 2.617 6.744 1.00 98.75 247 TYR A C 1
ATOM 1901 O O . TYR A 1 247 ? -6.634 2.593 5.578 1.00 98.75 247 TYR A O 1
ATOM 1909 N N . LEU A 1 248 ? -8.126 3.258 7.107 1.00 98.38 248 LEU A N 1
ATOM 1910 C CA . LEU A 1 248 ? -8.954 4.056 6.205 1.00 98.38 248 LEU A CA 1
ATOM 1911 C C . LEU A 1 248 ? -8.457 5.504 6.236 1.00 98.38 248 LEU A C 1
ATOM 1913 O O . LEU A 1 248 ? -8.801 6.266 7.134 1.00 98.38 248 LEU A O 1
ATOM 1917 N N . ILE A 1 249 ? -7.602 5.872 5.284 1.00 95.06 249 ILE A N 1
ATOM 1918 C CA . ILE A 1 249 ? -7.009 7.210 5.215 1.00 95.06 249 ILE A CA 1
ATOM 1919 C C . ILE A 1 249 ? -6.908 7.692 3.771 1.00 95.06 249 ILE A C 1
ATOM 1921 O O . ILE A 1 249 ? -6.536 6.938 2.873 1.00 95.06 249 ILE A O 1
ATOM 1925 N N . ALA A 1 250 ? -7.204 8.972 3.584 1.00 93.62 250 ALA A N 1
ATOM 1926 C CA . ALA A 1 250 ? -7.107 9.704 2.329 1.00 93.62 250 ALA A CA 1
ATOM 1927 C C . ALA A 1 250 ? -6.616 11.132 2.619 1.00 93.62 250 ALA A C 1
ATOM 1929 O O . ALA A 1 250 ? -6.537 11.532 3.785 1.00 93.62 250 ALA A O 1
ATOM 1930 N N . SER A 1 251 ? -6.285 11.921 1.595 1.00 92.38 251 SER A N 1
ATOM 1931 C CA . SER A 1 251 ? -5.740 13.276 1.801 1.00 92.38 251 SER A CA 1
ATOM 1932 C C . SER A 1 251 ? -6.727 14.279 2.407 1.00 92.38 251 SER A C 1
ATOM 1934 O O . SER A 1 251 ? -6.306 15.304 2.944 1.00 92.38 251 SER A O 1
ATOM 1936 N N . SER A 1 252 ? -8.032 14.008 2.330 1.00 94.31 252 SER A N 1
ATOM 1937 C CA . SER A 1 252 ? -9.088 14.883 2.846 1.00 94.31 252 SER A CA 1
ATOM 1938 C C . SER A 1 252 ? -10.350 14.099 3.237 1.00 94.31 252 SER A C 1
ATOM 1940 O O . SER A 1 252 ? -10.527 12.969 2.777 1.00 94.31 252 SER A O 1
ATOM 1942 N N . PRO A 1 253 ? -11.272 14.690 4.025 1.00 96.56 253 PRO A N 1
ATOM 1943 C CA . PRO A 1 253 ? -12.557 14.064 4.352 1.00 96.56 253 PRO A CA 1
ATOM 1944 C C . PRO A 1 253 ? -13.396 13.661 3.131 1.00 96.56 253 PRO A C 1
ATOM 1946 O O . PRO A 1 253 ? -14.020 12.604 3.144 1.00 96.56 253 PRO A O 1
ATOM 1949 N N . ALA A 1 254 ? -13.387 14.467 2.063 1.00 97.00 254 ALA A N 1
ATOM 1950 C CA . ALA A 1 254 ? -14.109 14.155 0.827 1.00 97.00 254 ALA A CA 1
ATOM 1951 C C . ALA A 1 254 ? -13.503 12.941 0.107 1.00 97.00 254 ALA A C 1
ATOM 1953 O O . ALA A 1 254 ? -14.225 12.026 -0.272 1.00 97.00 254 ALA A O 1
ATOM 1954 N N . GLN A 1 255 ? -12.172 12.894 -0.002 1.00 96.38 255 GLN A N 1
ATOM 1955 C CA . GLN A 1 255 ? -11.464 11.747 -0.580 1.00 96.38 255 GLN A CA 1
ATOM 1956 C C . GLN A 1 255 ? -11.646 10.475 0.264 1.00 96.38 255 GLN A C 1
ATOM 1958 O O . GLN A 1 255 ? -11.771 9.381 -0.277 1.00 96.38 255 GLN A O 1
ATOM 1963 N N . LEU A 1 256 ? -11.735 10.604 1.594 1.00 97.62 256 LEU A N 1
ATOM 1964 C CA . LEU A 1 256 ? -12.050 9.475 2.469 1.00 97.62 256 LEU A CA 1
ATOM 1965 C C . LEU A 1 256 ? -13.470 8.950 2.214 1.00 97.62 256 LEU A C 1
ATOM 1967 O O . LEU A 1 256 ? -13.665 7.738 2.159 1.00 97.62 256 LEU A O 1
ATOM 1971 N N . ALA A 1 257 ? -14.448 9.839 2.035 1.00 98.19 257 ALA A N 1
ATOM 1972 C CA . ALA A 1 257 ? -15.812 9.442 1.699 1.00 98.19 257 ALA A CA 1
ATOM 1973 C C . ALA A 1 257 ? -15.882 8.714 0.344 1.00 98.19 257 ALA A C 1
ATOM 1975 O O . ALA A 1 257 ? -16.526 7.670 0.254 1.00 98.19 257 ALA A O 1
ATOM 1976 N N . GLU A 1 258 ? -15.158 9.198 -0.671 1.00 96.94 258 GLU A N 1
ATOM 1977 C CA . GLU A 1 258 ? -15.034 8.530 -1.977 1.00 96.94 258 GLU A CA 1
ATOM 1978 C C . GLU A 1 258 ? -14.395 7.134 -1.848 1.00 96.94 258 GLU A C 1
ATOM 1980 O O . GLU A 1 258 ? -14.923 6.154 -2.380 1.00 96.94 258 GLU A O 1
ATOM 1985 N N . LEU A 1 259 ? -13.307 7.006 -1.075 1.00 96.56 259 LEU A N 1
ATOM 1986 C CA . LEU A 1 259 ? -12.664 5.718 -0.789 1.00 96.56 259 LEU A CA 1
ATOM 1987 C C . LEU A 1 259 ? -13.631 4.733 -0.111 1.00 96.56 259 LEU A C 1
ATOM 1989 O O . LEU A 1 259 ? -13.638 3.541 -0.434 1.00 96.56 259 LEU A O 1
ATOM 1993 N N . ILE A 1 260 ? -14.442 5.214 0.833 1.00 97.94 260 ILE A N 1
ATOM 1994 C CA . ILE A 1 260 ? -15.429 4.398 1.545 1.00 97.94 260 ILE A CA 1
ATOM 1995 C C . ILE A 1 260 ? -16.542 3.940 0.605 1.00 97.94 260 ILE A C 1
ATOM 1997 O O . ILE A 1 260 ? -16.860 2.749 0.581 1.00 97.94 260 ILE A O 1
ATOM 2001 N N . GLU A 1 261 ? -17.103 4.840 -0.202 1.00 96.81 261 GLU A N 1
ATOM 2002 C CA . GLU A 1 261 ? -18.121 4.479 -1.190 1.00 96.81 261 GLU A CA 1
ATOM 2003 C C . GLU A 1 261 ? -17.588 3.396 -2.136 1.00 96.81 261 GLU A C 1
ATOM 2005 O O . GLU A 1 261 ? -18.222 2.352 -2.332 1.00 96.81 261 GLU A O 1
ATOM 2010 N N . GLN A 1 262 ? -16.376 3.595 -2.655 1.00 94.75 262 GLN A N 1
ATOM 2011 C CA . GLN A 1 262 ? -15.723 2.629 -3.524 1.00 94.75 262 GLN A CA 1
ATOM 2012 C C . GLN A 1 262 ? -15.498 1.280 -2.826 1.00 94.75 262 GLN A C 1
ATOM 2014 O O . GLN A 1 262 ? -15.681 0.227 -3.435 1.00 94.75 262 GLN A O 1
ATOM 2019 N N . THR A 1 263 ? -15.126 1.296 -1.547 1.00 95.06 263 THR A N 1
ATOM 2020 C CA . THR A 1 263 ? -14.930 0.098 -0.721 1.00 95.06 263 THR A CA 1
ATOM 2021 C C . THR A 1 263 ? -16.228 -0.685 -0.516 1.00 95.06 263 THR A C 1
ATOM 2023 O O . THR A 1 263 ? -16.228 -1.918 -0.586 1.00 95.06 263 THR A O 1
ATOM 2026 N N . ILE A 1 264 ? -17.346 0.005 -0.279 1.00 96.19 264 ILE A N 1
ATOM 2027 C CA . ILE A 1 264 ? -18.669 -0.618 -0.122 1.00 96.19 264 ILE A CA 1
ATOM 2028 C C . ILE A 1 264 ? -19.113 -1.255 -1.443 1.00 96.19 264 ILE A C 1
ATOM 2030 O O . ILE A 1 264 ? -19.638 -2.369 -1.455 1.00 96.19 264 ILE A O 1
ATOM 2034 N N . GLN A 1 265 ? -18.873 -0.570 -2.562 1.00 95.44 265 GLN A N 1
ATOM 2035 C CA . GLN A 1 265 ? -19.260 -1.025 -3.899 1.00 95.44 265 GLN A CA 1
ATOM 2036 C C . GLN A 1 265 ? -18.281 -2.037 -4.513 1.00 95.44 265 GLN A C 1
ATOM 2038 O O . GLN A 1 265 ? -18.570 -2.612 -5.570 1.00 95.44 265 GLN A O 1
ATOM 2043 N N . PHE A 1 266 ? -17.126 -2.257 -3.881 1.00 95.19 266 PHE A N 1
ATOM 2044 C CA . PHE A 1 266 ? -16.066 -3.083 -4.431 1.00 95.19 266 PHE A CA 1
ATOM 2045 C C . PHE A 1 266 ? -16.535 -4.520 -4.663 1.00 95.19 266 PHE A C 1
ATOM 2047 O O . PHE A 1 266 ? -17.130 -5.169 -3.799 1.00 95.19 266 PHE A O 1
ATOM 2054 N N . ARG A 1 267 ? -16.210 -5.043 -5.846 1.00 93.56 267 ARG A N 1
ATOM 2055 C CA . ARG A 1 267 ? -16.473 -6.432 -6.209 1.00 93.56 267 ARG A CA 1
ATOM 2056 C C . ARG A 1 267 ? -15.154 -7.191 -6.272 1.00 93.56 267 ARG A C 1
ATOM 2058 O O . ARG A 1 267 ? -14.284 -6.792 -7.050 1.00 93.56 267 ARG A O 1
ATOM 2065 N N . PRO A 1 268 ? -15.014 -8.278 -5.494 1.00 95.31 268 PRO A N 1
ATOM 2066 C CA . PRO A 1 268 ? -13.862 -9.157 -5.604 1.00 95.31 268 PRO A CA 1
ATOM 2067 C C . PRO A 1 268 ? -13.723 -9.688 -7.028 1.00 95.31 268 PRO A C 1
ATOM 2069 O O . PRO A 1 268 ? -14.733 -9.942 -7.690 1.00 95.31 268 PRO A O 1
ATOM 2072 N N . ARG A 1 269 ? -12.479 -9.851 -7.466 1.00 94.81 269 ARG A N 1
ATOM 2073 C CA . ARG A 1 269 ? -12.136 -10.337 -8.805 1.00 94.81 269 ARG A CA 1
ATOM 2074 C C . ARG A 1 269 ? -11.814 -11.814 -8.768 1.00 94.81 269 ARG A C 1
ATOM 2076 O O . ARG A 1 269 ? -11.200 -12.260 -7.806 1.00 94.81 269 ARG A O 1
ATOM 2083 N N . GLU A 1 270 ? -12.153 -12.544 -9.815 1.00 93.69 270 GLU A N 1
ATOM 2084 C CA . GLU A 1 270 ? -11.647 -13.910 -9.965 1.00 93.69 270 GLU A CA 1
ATOM 2085 C C . GLU A 1 270 ? -10.126 -13.876 -10.185 1.00 93.69 270 GLU A C 1
ATOM 2087 O O . GLU A 1 270 ? -9.587 -12.895 -10.722 1.00 93.69 270 GLU A O 1
ATOM 2092 N N . VAL A 1 271 ? -9.412 -14.934 -9.784 1.00 89.94 271 VAL A N 1
ATOM 2093 C CA . VAL A 1 271 ? -7.950 -15.021 -9.965 1.00 89.94 271 VAL A CA 1
ATOM 2094 C C . VAL A 1 271 ? -7.573 -14.746 -11.422 1.00 89.94 271 VAL A C 1
ATOM 2096 O O . VAL A 1 271 ? -6.609 -14.030 -11.688 1.00 89.94 271 VAL A O 1
ATOM 2099 N N . GLU A 1 272 ? -8.352 -15.225 -12.390 1.00 89.31 272 GLU A N 1
ATOM 2100 C CA . GLU A 1 272 ? -8.146 -15.059 -13.831 1.00 89.31 272 GLU A CA 1
ATOM 2101 C C . GLU A 1 272 ? -8.216 -13.591 -14.277 1.00 89.31 272 GLU A C 1
ATOM 2103 O O . GLU A 1 272 ? -7.489 -13.201 -15.193 1.00 89.31 272 GLU A O 1
ATOM 2108 N N . GLU A 1 273 ? -8.997 -12.755 -13.589 1.00 93.38 273 GLU A N 1
ATOM 2109 C CA . GLU A 1 273 ? -9.175 -11.327 -13.886 1.00 93.38 273 GLU A CA 1
ATOM 2110 C C . GLU A 1 273 ? -8.026 -10.453 -13.357 1.00 93.38 273 GLU A C 1
ATOM 2112 O O . GLU A 1 273 ? -7.963 -9.251 -13.647 1.00 93.38 273 GLU A O 1
ATOM 2117 N N . ILE A 1 274 ? -7.097 -11.027 -12.585 1.00 94.69 274 ILE A N 1
ATOM 2118 C CA . ILE A 1 274 ? -5.903 -10.319 -12.117 1.00 94.69 274 ILE A CA 1
ATOM 2119 C C . ILE A 1 274 ? -4.989 -9.987 -13.298 1.00 94.69 274 ILE A C 1
ATOM 2121 O O . ILE A 1 274 ? -4.556 -10.874 -14.042 1.00 94.69 274 ILE A O 1
ATOM 2125 N N . ARG A 1 275 ? -4.686 -8.691 -13.422 1.00 96.06 275 ARG A N 1
ATOM 2126 C CA . ARG A 1 275 ? -3.805 -8.056 -14.408 1.00 96.06 275 ARG A CA 1
ATOM 2127 C C . ARG A 1 275 ? -2.627 -7.427 -13.655 1.00 96.06 275 ARG A C 1
ATOM 2129 O O . ARG A 1 275 ? -2.722 -6.265 -13.245 1.00 96.06 275 ARG A O 1
ATOM 2136 N N . PRO A 1 276 ? -1.565 -8.206 -13.397 1.00 96.69 276 PRO A N 1
ATOM 2137 C CA . PRO A 1 276 ? -0.451 -7.777 -12.571 1.00 96.69 276 PRO A CA 1
ATOM 2138 C C . PRO A 1 276 ? 0.558 -6.944 -13.365 1.00 96.69 276 PRO A C 1
ATOM 2140 O O . PRO A 1 276 ? 0.880 -7.246 -14.513 1.00 96.69 276 PRO A O 1
ATOM 2143 N N . VAL A 1 277 ? 1.124 -5.931 -12.719 1.00 97.75 277 VAL A N 1
ATOM 2144 C CA . VAL A 1 277 ? 2.314 -5.218 -13.193 1.00 97.75 277 VAL A CA 1
ATOM 2145 C C . VAL A 1 277 ? 3.342 -5.173 -12.081 1.00 97.75 277 VAL A C 1
ATOM 2147 O O . VAL A 1 277 ? 3.017 -4.967 -10.914 1.00 97.75 277 VAL A O 1
ATOM 2150 N N . SER A 1 278 ? 4.608 -5.348 -12.446 1.00 97.56 278 SER A N 1
ATOM 2151 C CA . SER A 1 278 ? 5.727 -5.199 -11.520 1.00 97.56 278 SER A CA 1
ATOM 2152 C C . SER A 1 278 ? 6.641 -4.056 -11.943 1.00 97.56 278 SER A C 1
ATOM 2154 O O . SER A 1 278 ? 6.818 -3.790 -13.129 1.00 97.56 278 SER A O 1
ATOM 2156 N N . MET A 1 279 ? 7.237 -3.374 -10.973 1.00 97.75 279 MET A N 1
ATOM 2157 C CA . MET A 1 279 ? 8.194 -2.296 -11.176 1.00 97.75 279 MET A CA 1
ATOM 2158 C C . MET A 1 279 ? 9.439 -2.549 -10.330 1.00 97.75 279 MET A C 1
ATOM 2160 O O . MET A 1 279 ? 9.340 -2.820 -9.133 1.00 97.75 279 MET A O 1
ATOM 2164 N N . GLY A 1 280 ? 10.614 -2.457 -10.952 1.00 95.75 280 GLY A N 1
ATOM 2165 C CA . GLY A 1 280 ? 11.905 -2.709 -10.320 1.00 95.75 280 GLY A CA 1
ATOM 2166 C C . GLY A 1 280 ? 12.953 -1.679 -10.725 1.00 95.75 280 GLY A C 1
ATOM 2167 O O . GLY A 1 280 ? 13.178 -1.453 -11.913 1.00 95.75 280 GLY A O 1
ATOM 2168 N N . ALA A 1 281 ? 13.633 -1.074 -9.750 1.00 94.50 281 ALA A N 1
ATOM 2169 C CA . ALA A 1 281 ? 14.715 -0.124 -10.019 1.00 94.50 281 ALA A CA 1
ATOM 2170 C C . ALA A 1 281 ? 16.112 -0.783 -10.125 1.00 94.50 281 ALA A C 1
ATOM 2172 O O . ALA A 1 281 ? 16.407 -1.771 -9.452 1.00 94.50 281 ALA A O 1
ATOM 2173 N N . ILE A 1 282 ? 17.003 -0.196 -10.932 1.00 92.88 282 ILE A N 1
ATOM 2174 C CA . ILE A 1 282 ? 18.450 -0.469 -10.972 1.00 92.88 282 ILE A CA 1
ATOM 2175 C C . ILE A 1 282 ? 19.190 0.810 -10.568 1.00 92.88 282 ILE A C 1
ATOM 2177 O O . ILE A 1 282 ? 19.371 1.734 -11.370 1.00 92.88 282 ILE A O 1
ATOM 2181 N N . GLU A 1 283 ? 19.602 0.890 -9.303 1.00 87.81 283 GLU A N 1
ATOM 2182 C CA . GLU A 1 283 ? 19.900 2.185 -8.666 1.00 87.81 283 GLU A CA 1
ATOM 2183 C C . GLU A 1 283 ? 21.104 2.225 -7.710 1.00 87.81 283 GLU A C 1
ATOM 2185 O O . GLU A 1 283 ? 21.789 3.257 -7.651 1.00 87.81 283 GLU A O 1
ATOM 2190 N N . ASP A 1 284 ? 21.444 1.133 -7.017 1.00 83.25 284 ASP A N 1
ATOM 2191 C CA . ASP A 1 284 ? 22.616 1.119 -6.127 1.00 83.25 284 ASP A CA 1
ATOM 2192 C C . ASP A 1 284 ? 23.934 1.166 -6.903 1.00 83.25 284 ASP A C 1
ATOM 2194 O O . ASP A 1 284 ? 24.038 0.688 -8.026 1.00 83.25 284 ASP A O 1
ATOM 2198 N N . SER A 1 285 ? 24.973 1.748 -6.301 1.00 81.94 285 SER A N 1
ATOM 2199 C CA . SER A 1 285 ? 26.314 1.771 -6.908 1.00 81.94 285 SER A CA 1
ATOM 2200 C C . SER A 1 285 ? 27.113 0.484 -6.674 1.00 81.94 285 SER A C 1
ATOM 2202 O O . SER A 1 285 ? 28.167 0.323 -7.287 1.00 81.94 285 SER A O 1
ATOM 2204 N N . ASP A 1 286 ? 26.647 -0.416 -5.808 1.00 79.62 286 ASP A N 1
ATOM 2205 C CA . ASP A 1 286 ? 27.340 -1.649 -5.415 1.00 79.62 286 ASP A CA 1
ATOM 2206 C C . ASP A 1 286 ? 26.614 -2.911 -5.933 1.00 79.62 286 ASP A C 1
ATOM 2208 O O . ASP A 1 286 ? 25.704 -2.825 -6.757 1.00 79.62 286 ASP A O 1
ATOM 2212 N N . ALA A 1 287 ? 27.021 -4.103 -5.483 1.00 71.38 287 ALA A N 1
ATOM 2213 C CA . ALA A 1 287 ? 26.440 -5.383 -5.913 1.00 71.38 287 ALA A CA 1
ATOM 2214 C C . ALA A 1 287 ? 24.917 -5.502 -5.673 1.00 71.38 287 ALA A C 1
ATOM 2216 O O . ALA A 1 287 ? 24.258 -6.375 -6.230 1.00 71.38 287 ALA A O 1
ATOM 2217 N N . ARG A 1 288 ? 24.327 -4.619 -4.861 1.00 77.94 288 ARG A N 1
ATOM 2218 C CA . ARG A 1 288 ? 22.897 -4.578 -4.537 1.00 77.94 288 ARG A CA 1
ATOM 2219 C C . ARG A 1 288 ? 22.038 -3.988 -5.657 1.00 77.94 288 ARG A C 1
ATOM 2221 O O . ARG A 1 288 ? 20.820 -4.142 -5.614 1.00 77.94 288 ARG A O 1
ATOM 2228 N N . ARG A 1 289 ? 22.655 -3.392 -6.683 1.00 85.12 289 ARG A N 1
ATOM 2229 C CA . ARG A 1 289 ? 21.983 -2.616 -7.740 1.00 85.12 289 ARG A CA 1
ATOM 2230 C C . ARG A 1 289 ? 20.847 -3.335 -8.445 1.00 85.12 289 ARG A C 1
ATOM 2232 O O . ARG A 1 289 ? 19.877 -2.685 -8.809 1.00 85.12 289 ARG A O 1
ATOM 2239 N N . TYR A 1 290 ? 20.946 -4.652 -8.602 1.00 87.31 290 TYR A N 1
ATOM 2240 C CA . TYR A 1 290 ? 19.946 -5.435 -9.317 1.00 87.31 290 TYR A CA 1
ATOM 2241 C C . TYR A 1 290 ? 18.873 -6.050 -8.411 1.00 87.31 290 TYR A C 1
ATOM 2243 O O . TYR A 1 290 ? 17.971 -6.706 -8.911 1.00 87.31 290 TYR A O 1
ATOM 2251 N N . ARG A 1 291 ? 18.907 -5.839 -7.088 1.00 85.88 291 ARG A N 1
ATOM 2252 C CA . ARG A 1 291 ? 17.966 -6.489 -6.154 1.00 85.88 291 ARG A CA 1
ATOM 2253 C C . ARG A 1 291 ? 16.510 -6.156 -6.451 1.00 85.88 291 ARG A C 1
ATOM 2255 O O . ARG A 1 291 ? 15.653 -7.028 -6.382 1.00 85.88 291 ARG A O 1
ATOM 2262 N N . SER A 1 292 ? 16.228 -4.892 -6.736 1.00 90.88 292 SER A N 1
ATOM 2263 C CA . SER A 1 292 ? 14.877 -4.411 -7.028 1.00 90.88 292 SER A CA 1
ATOM 2264 C C . SER A 1 292 ? 14.401 -4.870 -8.409 1.00 90.88 292 SER A C 1
ATOM 2266 O O . SER A 1 292 ? 13.275 -5.343 -8.533 1.00 90.88 292 SER A O 1
ATOM 2268 N N . TYR A 1 293 ? 15.297 -4.869 -9.401 1.00 91.56 293 TYR A N 1
ATOM 2269 C CA . TYR A 1 293 ? 15.088 -5.542 -10.686 1.00 91.56 293 TYR A CA 1
ATOM 2270 C C . TYR A 1 293 ? 14.743 -7.033 -10.524 1.00 91.56 293 TYR A C 1
ATOM 2272 O O . TYR A 1 293 ? 13.713 -7.473 -11.029 1.00 91.56 293 TYR A O 1
ATOM 2280 N N . GLN A 1 294 ? 15.533 -7.800 -9.761 1.00 88.94 294 GLN A N 1
ATOM 2281 C CA . GLN A 1 294 ? 15.279 -9.229 -9.532 1.00 88.94 294 GLN A CA 1
ATOM 2282 C C . GLN A 1 294 ? 13.892 -9.464 -8.948 1.00 88.94 294 GLN A C 1
ATOM 2284 O O . GLN A 1 294 ? 13.180 -10.337 -9.418 1.00 88.94 294 GLN A O 1
ATOM 2289 N N . LYS A 1 295 ? 13.483 -8.664 -7.958 1.00 91.06 295 LYS A N 1
ATOM 2290 C CA . LYS A 1 295 ? 12.165 -8.781 -7.317 1.00 91.06 295 LYS A CA 1
ATOM 2291 C C . LYS A 1 295 ? 11.017 -8.564 -8.305 1.00 91.06 295 LYS A C 1
ATOM 2293 O O . LYS A 1 295 ? 10.064 -9.334 -8.293 1.00 91.06 295 LYS A O 1
ATOM 2298 N N . ALA A 1 296 ? 11.122 -7.567 -9.185 1.00 93.44 296 ALA A N 1
ATOM 2299 C CA . ALA A 1 296 ? 10.125 -7.357 -10.233 1.00 93.44 296 ALA A CA 1
ATOM 2300 C C . ALA A 1 296 ? 10.075 -8.547 -11.207 1.00 93.44 296 ALA A C 1
ATOM 2302 O O . ALA A 1 296 ? 9.001 -9.057 -11.510 1.00 93.44 296 ALA A O 1
ATOM 2303 N N . LYS A 1 297 ? 11.239 -9.063 -11.619 1.00 92.00 297 LYS A N 1
ATOM 2304 C CA . LYS A 1 297 ? 11.323 -10.231 -12.508 1.00 92.00 297 LYS A CA 1
ATOM 2305 C C . LYS A 1 297 ? 10.823 -11.525 -11.862 1.00 92.00 297 LYS A C 1
ATOM 2307 O O . LYS A 1 297 ? 10.243 -12.341 -12.565 1.00 92.00 297 LYS A O 1
ATOM 2312 N N . VAL A 1 298 ? 10.987 -11.697 -10.549 1.00 92.06 298 VAL A N 1
ATOM 2313 C CA . VAL A 1 298 ? 10.383 -12.806 -9.790 1.00 92.06 298 VAL A CA 1
ATOM 2314 C C . VAL A 1 298 ? 8.857 -12.736 -9.873 1.00 92.06 298 VAL A C 1
ATOM 2316 O O . VAL A 1 298 ? 8.233 -13.738 -10.206 1.00 92.06 298 VAL A O 1
ATOM 2319 N N . MET A 1 299 ? 8.257 -11.559 -9.641 1.00 93.75 299 MET A N 1
ATOM 2320 C CA . MET A 1 299 ? 6.801 -11.389 -9.764 1.00 93.75 299 MET A CA 1
ATOM 2321 C C . MET A 1 299 ? 6.319 -11.662 -11.187 1.00 93.75 299 MET A C 1
ATOM 2323 O O . MET A 1 299 ? 5.355 -12.393 -11.381 1.00 93.75 299 MET A O 1
ATOM 2327 N N . GLN A 1 300 ? 7.017 -11.115 -12.185 1.00 93.12 300 GLN A N 1
ATOM 2328 C CA . GLN A 1 300 ? 6.695 -11.371 -13.583 1.00 93.12 300 GLN A CA 1
ATOM 2329 C C . GLN A 1 300 ? 6.751 -12.865 -13.916 1.00 93.12 300 GLN A C 1
ATOM 2331 O O . GLN A 1 300 ? 5.840 -13.372 -14.564 1.00 93.12 300 GLN A O 1
ATOM 2336 N N . LYS A 1 301 ? 7.808 -13.561 -13.480 1.00 90.94 301 LYS A N 1
ATOM 2337 C CA . LYS A 1 301 ? 7.984 -14.997 -13.712 1.00 90.94 301 LYS A CA 1
ATOM 2338 C C . LYS A 1 301 ? 6.858 -15.807 -13.068 1.00 90.94 301 LYS A C 1
ATOM 2340 O O . LYS A 1 301 ? 6.279 -16.639 -13.750 1.00 90.94 301 LYS A O 1
ATOM 2345 N N . MET A 1 302 ? 6.508 -15.506 -11.815 1.00 93.06 302 MET A N 1
ATOM 2346 C CA . MET A 1 302 ? 5.422 -16.174 -11.088 1.00 93.06 302 MET A CA 1
ATOM 2347 C C . MET A 1 302 ? 4.095 -16.108 -11.856 1.00 93.06 302 MET A C 1
ATOM 2349 O O . MET A 1 302 ? 3.469 -17.130 -12.101 1.00 93.06 302 MET A O 1
ATOM 2353 N N . PHE A 1 303 ? 3.685 -14.919 -12.303 1.00 93.06 303 PHE A N 1
ATOM 2354 C CA . PHE A 1 303 ? 2.434 -14.782 -13.054 1.00 93.06 303 PHE A CA 1
ATOM 2355 C C . PHE A 1 303 ? 2.514 -15.379 -14.466 1.00 93.06 303 PHE A C 1
ATOM 2357 O O . PHE A 1 303 ? 1.524 -15.910 -14.965 1.00 93.06 303 PHE A O 1
ATOM 2364 N N . ALA A 1 304 ? 3.682 -15.333 -15.112 1.00 90.00 304 ALA A N 1
ATOM 2365 C CA . ALA A 1 304 ? 3.876 -15.968 -16.413 1.00 90.00 304 ALA A CA 1
ATOM 2366 C C . ALA A 1 304 ? 3.770 -17.503 -16.338 1.00 90.00 304 ALA A C 1
ATOM 2368 O O . ALA A 1 304 ? 3.227 -18.111 -17.259 1.00 90.00 304 ALA A O 1
ATOM 2369 N N . GLU A 1 305 ? 4.234 -18.121 -15.246 1.00 89.44 305 GLU A N 1
ATOM 2370 C CA . GLU A 1 305 ? 4.076 -19.561 -14.975 1.00 89.44 305 GLU A CA 1
ATOM 2371 C C . GLU A 1 305 ? 2.593 -19.965 -14.843 1.00 89.44 305 GLU A C 1
ATOM 2373 O O . GLU A 1 305 ? 2.224 -21.081 -15.200 1.00 89.44 305 GLU A O 1
ATOM 2378 N N . GLU A 1 306 ? 1.727 -19.032 -14.441 1.00 87.25 306 GLU A N 1
ATOM 2379 C CA . GLU A 1 306 ? 0.263 -19.185 -14.398 1.00 87.25 306 GLU A CA 1
ATOM 2380 C C . GLU A 1 306 ? -0.434 -18.772 -15.713 1.00 87.25 306 GLU A C 1
ATOM 2382 O O . GLU A 1 306 ? -1.658 -18.668 -15.780 1.00 87.25 306 GLU A O 1
ATOM 2387 N N . GLY A 1 307 ? 0.327 -18.500 -16.778 1.00 87.50 307 GLY A N 1
ATOM 2388 C CA . GLY A 1 307 ? -0.210 -18.100 -18.082 1.00 87.50 307 GLY A CA 1
ATOM 2389 C C . GLY A 1 307 ? -0.731 -16.658 -18.147 1.00 87.50 307 GLY A C 1
ATOM 2390 O O . GLY A 1 307 ? -1.402 -16.293 -19.115 1.00 87.50 307 GLY A O 1
ATOM 2391 N N . LYS A 1 308 ? -0.427 -15.816 -17.152 1.00 89.44 308 LYS A N 1
ATOM 2392 C CA . LYS A 1 308 ? -0.851 -14.411 -17.108 1.00 89.44 308 LYS A CA 1
ATOM 2393 C C . LYS A 1 308 ? 0.191 -13.489 -17.731 1.00 89.44 308 LYS A C 1
ATOM 2395 O O . LYS A 1 308 ? 1.389 -13.593 -17.474 1.00 89.44 308 LYS A O 1
ATOM 2400 N N . GLN A 1 309 ? -0.273 -12.510 -18.507 1.00 89.38 309 GLN A N 1
ATOM 2401 C CA . GLN A 1 309 ? 0.588 -11.406 -18.925 1.00 89.38 309 GLN A CA 1
ATOM 2402 C C . GLN A 1 309 ? 0.913 -10.521 -17.718 1.00 89.38 309 GLN A C 1
ATOM 2404 O O . GLN A 1 309 ? 0.011 -9.989 -17.077 1.00 89.38 309 GLN A O 1
ATOM 2409 N N . SER A 1 310 ? 2.205 -10.351 -17.440 1.00 91.94 310 SER A N 1
ATOM 2410 C CA . SER A 1 310 ? 2.701 -9.511 -16.348 1.00 91.94 310 SER A CA 1
ATOM 2411 C C . SER A 1 310 ? 3.832 -8.607 -16.840 1.00 91.94 310 SER A C 1
ATOM 2413 O O . SER A 1 310 ? 4.997 -9.018 -16.820 1.00 91.94 310 SER A O 1
ATOM 2415 N N . PRO A 1 311 ? 3.549 -7.378 -17.301 1.00 94.44 311 PRO A N 1
ATOM 2416 C CA . PRO A 1 311 ? 4.597 -6.428 -17.644 1.00 94.44 311 PRO A CA 1
ATOM 2417 C C . PRO A 1 311 ? 5.542 -6.135 -16.465 1.00 94.44 311 PRO A C 1
ATOM 2419 O O . PRO A 1 311 ? 5.121 -6.051 -15.306 1.00 94.44 311 PRO A O 1
ATOM 2422 N N . ALA A 1 312 ? 6.828 -5.955 -16.768 1.00 95.88 312 ALA A N 1
ATOM 2423 C CA . ALA A 1 312 ? 7.860 -5.563 -15.811 1.00 95.88 312 ALA A CA 1
ATOM 2424 C C . ALA A 1 312 ? 8.481 -4.220 -16.215 1.00 95.88 312 ALA A C 1
ATOM 2426 O O . ALA A 1 312 ? 9.217 -4.131 -17.198 1.00 95.88 312 ALA A O 1
ATOM 2427 N N . ILE A 1 313 ? 8.198 -3.167 -15.450 1.00 97.25 313 ILE A N 1
ATOM 2428 C CA . ILE A 1 313 ? 8.758 -1.828 -15.641 1.00 97.25 313 ILE A CA 1
ATOM 2429 C C . ILE A 1 313 ? 10.126 -1.762 -14.958 1.00 97.25 313 ILE A C 1
ATOM 2431 O O . ILE A 1 313 ? 10.227 -1.819 -13.732 1.00 97.25 313 ILE A O 1
ATOM 2435 N N . ILE A 1 314 ? 11.191 -1.638 -15.747 1.00 96.25 314 ILE A N 1
ATOM 2436 C CA . ILE A 1 314 ? 12.572 -1.618 -15.263 1.00 96.25 314 ILE A CA 1
ATOM 2437 C C . ILE A 1 314 ? 13.125 -0.197 -15.334 1.00 96.25 314 ILE A C 1
ATOM 2439 O O . ILE A 1 314 ? 13.381 0.336 -16.416 1.00 96.25 314 ILE A O 1
ATOM 2443 N N . VAL A 1 315 ? 13.328 0.414 -14.167 1.00 96.62 315 VAL A N 1
ATOM 2444 C CA . VAL A 1 315 ? 13.755 1.813 -14.036 1.00 96.62 315 VAL A CA 1
ATOM 2445 C C . VAL A 1 315 ? 15.248 1.877 -13.747 1.00 96.62 315 VAL A C 1
ATOM 2447 O O . VAL A 1 315 ? 15.693 1.552 -12.649 1.00 96.62 315 VAL A O 1
ATOM 2450 N N . THR A 1 316 ? 16.051 2.332 -14.704 1.00 95.44 316 THR A N 1
ATOM 2451 C CA . THR A 1 316 ? 17.493 2.517 -14.483 1.00 95.44 316 THR A CA 1
ATOM 2452 C C . THR A 1 316 ? 17.782 3.974 -14.135 1.00 95.44 316 THR A C 1
ATOM 2454 O O . THR A 1 316 ? 17.477 4.874 -14.908 1.00 95.44 316 THR A O 1
ATOM 2457 N N . THR A 1 317 ? 18.382 4.233 -12.968 1.00 93.19 317 THR A N 1
ATOM 2458 C CA . THR A 1 317 ? 18.551 5.614 -12.458 1.00 93.19 317 THR A CA 1
ATOM 2459 C C . THR A 1 317 ? 19.942 6.202 -12.689 1.00 93.19 317 THR A C 1
ATOM 2461 O O . THR A 1 317 ? 20.174 7.371 -12.377 1.00 93.19 317 THR A O 1
ATOM 2464 N N . LYS A 1 318 ? 20.889 5.423 -13.228 1.00 92.56 318 LYS A N 1
ATOM 2465 C CA . LYS A 1 318 ? 22.244 5.891 -13.558 1.00 92.56 318 LYS A CA 1
ATOM 2466 C C . LYS A 1 318 ? 22.686 5.382 -14.916 1.00 92.56 318 LYS A C 1
ATOM 2468 O O . LYS A 1 318 ? 22.590 4.185 -15.179 1.00 92.56 318 LYS A O 1
ATOM 2473 N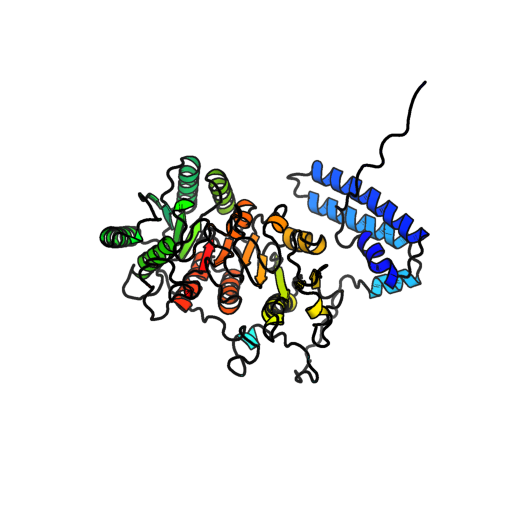 N . LYS A 1 319 ? 23.226 6.277 -15.746 1.00 90.06 319 LYS A N 1
ATOM 2474 C CA . LYS A 1 319 ? 23.713 5.924 -17.087 1.00 90.06 319 LYS A CA 1
ATOM 2475 C C . LYS A 1 319 ? 24.825 4.872 -17.029 1.00 90.06 319 LYS A C 1
ATOM 2477 O O . LYS A 1 319 ? 24.764 3.876 -17.740 1.00 90.06 319 LYS A O 1
ATOM 2482 N N . SER A 1 320 ? 25.746 5.025 -16.079 1.00 89.69 320 SER A N 1
ATOM 2483 C CA . SER A 1 320 ? 26.857 4.094 -15.858 1.00 89.69 320 SER A CA 1
ATOM 2484 C C . SER A 1 320 ? 26.441 2.674 -15.475 1.00 89.69 320 SER A C 1
ATOM 2486 O O . SER A 1 320 ? 27.290 1.793 -15.473 1.00 89.69 320 SER A O 1
ATOM 2488 N N . HIS A 1 321 ? 25.173 2.412 -15.133 1.00 89.25 321 HIS A N 1
ATOM 2489 C CA . HIS A 1 321 ? 24.691 1.041 -14.948 1.00 89.25 321 HIS A CA 1
ATOM 2490 C C . HIS A 1 321 ? 24.479 0.325 -16.279 1.00 89.25 321 HIS A C 1
ATOM 2492 O O . HIS A 1 321 ? 24.813 -0.848 -16.368 1.00 89.25 321 HIS A O 1
ATOM 2498 N N . MET A 1 322 ? 23.976 1.030 -17.297 1.00 87.25 322 MET A N 1
ATOM 2499 C CA . MET A 1 322 ? 23.705 0.464 -18.625 1.00 87.25 322 MET A CA 1
ATOM 2500 C C . MET A 1 322 ? 24.980 0.177 -19.422 1.00 87.25 322 MET A C 1
ATOM 2502 O O . MET A 1 322 ? 24.962 -0.605 -20.359 1.00 87.25 322 MET A O 1
ATOM 2506 N N . GLU A 1 323 ? 26.084 0.829 -19.061 1.00 86.44 323 GLU A N 1
ATOM 2507 C CA . GLU A 1 323 ? 27.384 0.703 -19.731 1.00 86.44 323 GLU A CA 1
ATOM 2508 C C . GLU A 1 323 ? 28.216 -0.474 -19.187 1.00 86.44 323 GLU A C 1
ATOM 2510 O O . GLU A 1 323 ? 29.321 -0.733 -19.662 1.00 86.44 323 GLU A O 1
ATOM 2515 N N . ARG A 1 324 ? 27.722 -1.184 -18.164 1.00 82.62 324 ARG A N 1
ATOM 2516 C CA . ARG A 1 324 ? 28.434 -2.316 -17.562 1.00 82.62 324 ARG A CA 1
ATOM 2517 C C . ARG A 1 324 ? 28.206 -3.580 -18.378 1.00 82.62 324 ARG A C 1
ATOM 2519 O O . ARG A 1 324 ? 27.084 -3.865 -18.773 1.00 82.62 324 ARG A O 1
ATOM 2526 N N . GLY A 1 325 ? 29.247 -4.403 -18.502 1.00 81.81 325 GLY A N 1
ATOM 2527 C CA . GLY A 1 325 ? 29.132 -5.730 -19.120 1.00 81.81 325 GLY A CA 1
ATOM 2528 C C . GLY A 1 325 ? 28.242 -6.716 -18.351 1.00 81.81 325 GLY A C 1
ATOM 2529 O O . GLY A 1 325 ? 27.894 -7.750 -18.895 1.00 81.81 325 GLY A O 1
ATOM 2530 N N . ASP A 1 326 ? 27.871 -6.400 -17.103 1.00 81.56 326 ASP A N 1
ATOM 2531 C CA . ASP A 1 326 ? 26.942 -7.187 -16.278 1.00 81.56 326 ASP A CA 1
ATOM 2532 C C . ASP A 1 326 ? 25.505 -6.629 -16.274 1.00 81.56 326 ASP A C 1
ATOM 2534 O O . ASP A 1 326 ? 24.683 -7.062 -15.463 1.00 81.56 326 ASP A O 1
ATOM 2538 N N . TYR A 1 327 ? 25.202 -5.633 -17.118 1.00 84.69 327 TYR A N 1
ATOM 2539 C CA . TYR A 1 327 ? 23.846 -5.107 -17.246 1.00 84.69 327 TYR A CA 1
ATOM 2540 C C . TYR A 1 327 ? 22.931 -6.184 -17.847 1.00 84.69 327 TYR A C 1
ATOM 2542 O O . TYR A 1 327 ? 23.303 -6.790 -18.852 1.00 84.69 327 TYR A O 1
ATOM 2550 N N . PRO A 1 328 ? 21.752 -6.454 -17.254 1.00 82.88 328 PRO A N 1
ATOM 2551 C CA . PRO A 1 328 ? 20.873 -7.503 -17.745 1.00 82.88 328 PRO A CA 1
ATOM 2552 C C . PRO A 1 328 ? 20.416 -7.197 -19.169 1.00 82.88 328 PRO A C 1
ATOM 2554 O O . PRO A 1 328 ? 20.006 -6.076 -19.475 1.00 82.88 328 PRO A O 1
ATOM 2557 N N . GLU A 1 329 ? 20.424 -8.216 -20.022 1.00 78.94 329 GLU A N 1
ATOM 2558 C CA . GLU A 1 329 ? 19.720 -8.141 -21.293 1.00 78.94 329 GLU A CA 1
ATOM 2559 C C . GLU A 1 329 ? 18.217 -8.021 -21.018 1.00 78.94 329 GLU A C 1
ATOM 2561 O O . GLU A 1 329 ? 17.659 -8.734 -20.181 1.00 78.94 329 GLU A O 1
ATOM 2566 N N . LEU A 1 330 ? 17.558 -7.091 -21.708 1.00 79.12 330 LEU A N 1
ATOM 2567 C CA . LEU A 1 330 ? 16.121 -6.843 -21.590 1.00 79.12 330 LEU A CA 1
ATOM 2568 C C . LEU A 1 330 ? 15.488 -7.006 -22.978 1.00 79.12 330 LEU A C 1
ATOM 2570 O O . LEU A 1 330 ? 15.210 -5.997 -23.635 1.00 79.12 330 LEU A O 1
ATOM 2574 N N . PRO A 1 331 ? 15.300 -8.249 -23.465 1.00 68.12 331 PRO A N 1
ATOM 2575 C CA . PRO A 1 331 ? 14.806 -8.492 -24.811 1.00 68.12 331 PRO A CA 1
ATOM 2576 C C . PRO A 1 331 ? 13.430 -7.861 -25.023 1.00 68.12 331 PRO A C 1
ATOM 2578 O O . PRO A 1 331 ? 12.543 -7.912 -24.158 1.00 68.12 331 PRO A O 1
ATOM 2581 N N . ALA A 1 332 ? 13.244 -7.272 -26.203 1.00 57.12 332 ALA A N 1
ATOM 2582 C CA . ALA A 1 332 ? 11.932 -6.833 -26.645 1.00 57.12 332 ALA A CA 1
ATOM 2583 C C . ALA A 1 332 ? 11.025 -8.063 -26.831 1.00 57.12 332 ALA A C 1
ATOM 2585 O O . ALA A 1 332 ? 11.432 -9.037 -27.455 1.00 57.12 332 ALA A O 1
ATOM 2586 N N . GLY A 1 333 ? 9.798 -8.013 -26.307 1.00 61.34 333 GLY A N 1
ATOM 2587 C CA . GLY A 1 333 ? 8.823 -9.110 -26.415 1.00 61.34 333 GLY A CA 1
ATOM 2588 C C . GLY A 1 333 ? 8.604 -9.917 -25.131 1.00 61.34 333 GLY A C 1
ATOM 2589 O O . GLY A 1 333 ? 7.564 -10.544 -24.995 1.00 61.34 333 GLY A O 1
ATOM 2590 N N . GLU A 1 334 ? 9.485 -9.813 -24.132 1.00 70.69 334 GLU A N 1
ATOM 2591 C CA . GLU A 1 334 ? 9.333 -10.504 -22.834 1.00 70.69 334 GLU A CA 1
ATOM 2592 C C . GLU A 1 334 ? 8.565 -9.676 -21.780 1.00 70.69 334 GLU A C 1
ATOM 2594 O O . GLU A 1 334 ? 8.804 -9.767 -20.574 1.00 70.69 334 GLU A O 1
ATOM 2599 N N . GLY A 1 335 ? 7.685 -8.774 -22.220 1.00 80.06 335 GLY A N 1
ATOM 2600 C CA . GLY A 1 335 ? 6.919 -7.901 -21.321 1.00 80.06 335 GLY A CA 1
ATOM 2601 C C . GLY A 1 335 ? 7.758 -6.884 -20.528 1.00 80.06 335 GLY A C 1
ATOM 2602 O O . GLY A 1 335 ? 7.239 -6.266 -19.602 1.00 80.06 335 GLY A O 1
ATOM 2603 N N . ASN A 1 336 ? 9.037 -6.687 -20.866 1.00 87.69 336 ASN A N 1
ATOM 2604 C CA . ASN A 1 336 ? 9.888 -5.673 -20.239 1.00 87.69 336 ASN A CA 1
ATOM 2605 C C . ASN A 1 336 ? 9.546 -4.268 -20.772 1.00 87.69 336 ASN A C 1
ATOM 2607 O O . ASN A 1 336 ? 9.519 -4.041 -21.983 1.00 87.69 336 ASN A O 1
ATOM 2611 N N . ILE A 1 337 ? 9.356 -3.304 -19.872 1.00 92.00 337 ILE A N 1
ATOM 2612 C CA . ILE A 1 337 ? 9.197 -1.878 -20.179 1.00 92.00 337 ILE A CA 1
ATOM 2613 C C . ILE A 1 337 ? 10.392 -1.136 -19.586 1.00 92.00 337 ILE A C 1
ATOM 2615 O O . ILE A 1 337 ? 10.488 -0.958 -18.375 1.00 92.00 337 ILE A O 1
ATOM 2619 N N . VAL A 1 338 ? 11.323 -0.706 -20.434 1.00 92.50 338 VAL A N 1
ATOM 2620 C CA . VAL A 1 338 ? 12.575 -0.083 -19.983 1.00 92.50 338 VAL A CA 1
ATOM 2621 C C . VAL A 1 338 ? 12.412 1.431 -19.864 1.00 92.50 338 VAL A C 1
ATOM 2623 O O . VAL A 1 338 ? 12.004 2.102 -20.812 1.00 92.50 338 VAL A O 1
ATOM 2626 N N . MET A 1 339 ? 12.767 1.978 -18.702 1.00 93.56 339 MET A N 1
ATOM 2627 C CA . MET A 1 339 ? 12.920 3.414 -18.474 1.00 93.56 339 MET A CA 1
ATOM 2628 C C . MET A 1 339 ? 14.401 3.730 -18.248 1.00 93.56 339 MET A C 1
ATOM 2630 O O . MET A 1 339 ? 14.968 3.426 -17.194 1.00 93.56 339 MET A O 1
ATOM 2634 N N . SER A 1 340 ? 15.033 4.320 -19.265 1.00 92.19 340 SER A N 1
ATOM 2635 C CA . SER 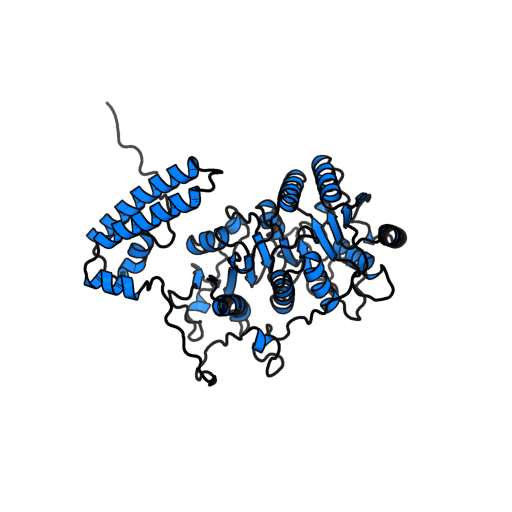A 1 340 ? 16.467 4.629 -19.284 1.00 92.19 340 SER A CA 1
ATOM 2636 C C . SER A 1 340 ? 16.753 6.074 -18.857 1.00 92.19 340 SER A C 1
ATOM 2638 O O . SER A 1 340 ? 15.997 6.978 -19.215 1.00 92.19 340 SER A O 1
ATOM 2640 N N . PRO A 1 341 ? 17.840 6.322 -18.108 1.00 91.75 341 PRO A N 1
ATOM 2641 C CA . PRO A 1 341 ? 18.184 7.648 -17.621 1.00 91.75 341 PRO A CA 1
ATOM 2642 C C . PRO A 1 341 ? 18.738 8.518 -18.757 1.00 91.75 341 PRO A C 1
ATOM 2644 O O . PRO A 1 341 ? 19.531 8.054 -19.575 1.00 91.75 341 PRO A O 1
ATOM 2647 N N . THR A 1 342 ? 18.390 9.806 -18.771 1.00 86.25 342 THR A N 1
ATOM 2648 C CA . THR A 1 342 ? 18.946 10.786 -19.729 1.00 86.25 342 THR A CA 1
ATOM 2649 C C . THR A 1 342 ? 20.154 11.552 -19.178 1.00 86.25 342 THR A C 1
ATOM 2651 O O . THR A 1 342 ? 20.837 12.263 -19.913 1.00 86.25 342 THR A O 1
ATOM 2654 N N . SER A 1 343 ? 20.457 11.384 -17.889 1.00 86.25 343 SER A N 1
ATOM 2655 C CA . SER A 1 343 ? 21.556 12.028 -17.162 1.00 86.25 343 SER A CA 1
ATOM 2656 C C . SER A 1 343 ? 22.386 11.001 -16.379 1.00 86.25 343 SER A C 1
ATOM 2658 O O . SER A 1 343 ? 21.971 9.859 -16.183 1.00 86.25 343 SER A O 1
ATOM 2660 N N . GLN A 1 344 ? 23.570 11.402 -15.894 1.00 86.94 344 GLN A N 1
ATOM 2661 C CA . GLN A 1 344 ? 24.456 10.521 -15.107 1.00 86.94 344 GLN A CA 1
ATOM 2662 C C . GLN A 1 344 ? 23.748 9.898 -13.896 1.00 86.94 344 GLN A C 1
ATOM 2664 O O . GLN A 1 344 ? 23.915 8.714 -13.608 1.00 86.94 344 GLN A O 1
ATOM 2669 N N . ARG A 1 345 ? 22.908 10.694 -13.229 1.00 87.69 345 ARG A N 1
ATOM 2670 C CA . ARG A 1 345 ? 21.926 10.257 -12.240 1.00 87.69 345 ARG A CA 1
ATOM 2671 C C . ARG A 1 345 ? 20.593 10.900 -12.592 1.00 87.69 345 ARG A C 1
ATOM 2673 O O . ARG A 1 345 ? 20.546 12.115 -12.779 1.00 87.69 345 ARG A O 1
ATOM 2680 N N . HIS A 1 346 ? 19.542 10.100 -12.672 1.00 89.31 346 HIS A N 1
ATOM 2681 C CA . HIS A 1 346 ? 18.230 10.522 -13.138 1.00 89.31 346 HIS A CA 1
ATOM 2682 C C . HIS A 1 346 ? 17.149 10.094 -12.144 1.00 89.31 346 HIS A C 1
ATOM 2684 O O . HIS A 1 346 ? 17.141 8.949 -11.688 1.00 89.31 346 HIS A O 1
ATOM 2690 N N . THR A 1 347 ? 16.255 11.022 -11.807 1.00 92.00 347 THR A N 1
ATOM 2691 C CA . THR A 1 347 ? 14.955 10.715 -11.203 1.00 92.00 347 THR A CA 1
ATOM 2692 C C . THR A 1 347 ? 13.910 11.105 -12.234 1.00 92.00 347 THR A C 1
ATOM 2694 O O . THR A 1 347 ? 13.967 12.216 -12.750 1.00 92.00 347 THR A O 1
ATOM 2697 N N . PHE A 1 348 ? 13.002 10.194 -12.564 1.00 93.94 348 PHE A N 1
ATOM 2698 C CA . PHE A 1 348 ? 12.015 10.436 -13.611 1.00 93.94 348 PHE A CA 1
ATOM 2699 C C . PHE A 1 348 ? 10.889 11.326 -13.087 1.00 93.94 348 PHE A C 1
ATOM 2701 O O . PHE A 1 348 ? 10.268 11.010 -12.076 1.00 93.94 348 PHE A O 1
ATOM 2708 N N . GLU A 1 349 ? 10.613 12.420 -13.789 1.00 93.31 349 GLU A N 1
ATOM 2709 C CA . GLU A 1 349 ? 9.493 13.330 -13.502 1.00 93.31 349 GLU A CA 1
ATOM 2710 C C . GLU A 1 349 ? 8.187 12.890 -14.185 1.00 93.31 349 GLU A C 1
ATOM 2712 O O . GLU A 1 349 ? 7.114 13.397 -13.881 1.00 93.31 349 GLU A O 1
ATOM 2717 N N . SER A 1 350 ? 8.267 11.931 -15.111 1.00 92.88 350 SER A N 1
ATOM 2718 C CA . SER A 1 350 ? 7.118 11.358 -15.813 1.00 92.88 350 SER A CA 1
ATOM 2719 C C . SER A 1 350 ? 7.334 9.876 -16.103 1.00 92.88 350 SER A C 1
ATOM 2721 O O . SER A 1 350 ? 8.468 9.406 -16.251 1.00 92.88 350 SER A O 1
ATOM 2723 N N . LEU A 1 351 ? 6.232 9.133 -16.184 1.00 91.31 351 LEU A N 1
ATOM 2724 C CA . LEU A 1 351 ? 6.232 7.768 -16.692 1.00 91.31 351 LEU A CA 1
ATOM 2725 C C . LEU A 1 351 ? 6.399 7.788 -18.215 1.00 91.31 351 LEU A C 1
ATOM 2727 O O . LEU A 1 351 ? 5.931 8.694 -18.904 1.00 91.31 351 LEU A O 1
ATOM 2731 N N . SER A 1 352 ? 7.064 6.769 -18.761 1.00 88.88 352 SER A N 1
ATOM 2732 C CA . SER A 1 352 ? 6.993 6.543 -20.205 1.00 88.88 352 SER A CA 1
ATOM 2733 C C . SER A 1 352 ? 5.572 6.105 -20.570 1.00 88.88 352 SER A C 1
ATOM 2735 O O . SER A 1 352 ? 4.925 5.417 -19.784 1.00 88.88 352 SER A O 1
ATOM 2737 N N . LEU A 1 353 ? 5.090 6.438 -21.771 1.00 86.06 353 LEU A N 1
ATOM 2738 C CA . LEU A 1 353 ? 3.739 6.041 -22.194 1.00 86.06 353 LEU A CA 1
ATOM 2739 C C . LEU A 1 353 ? 3.466 4.525 -22.044 1.00 86.06 353 LEU A C 1
ATOM 2741 O O . LEU A 1 353 ? 2.389 4.172 -21.576 1.00 86.06 353 LEU A O 1
ATOM 2745 N N . PRO A 1 354 ? 4.400 3.605 -22.378 1.00 88.44 354 PRO A N 1
ATOM 2746 C CA . PRO A 1 354 ? 4.193 2.182 -22.103 1.00 88.44 354 PRO A CA 1
ATOM 2747 C C . PRO A 1 354 ? 4.042 1.852 -20.612 1.00 88.44 354 PRO A C 1
ATOM 2749 O O . PRO A 1 354 ? 3.250 0.981 -20.276 1.00 88.44 354 PRO A O 1
ATOM 2752 N N . ALA A 1 355 ? 4.784 2.529 -19.728 1.00 91.56 355 ALA A N 1
ATOM 2753 C CA . ALA A 1 355 ? 4.675 2.330 -18.283 1.00 91.56 355 ALA A CA 1
ATOM 2754 C C . ALA A 1 355 ? 3.352 2.881 -17.734 1.00 91.56 355 ALA A C 1
ATOM 2756 O O . ALA A 1 355 ? 2.707 2.204 -16.942 1.00 91.56 355 ALA A O 1
ATOM 2757 N N . GLU A 1 356 ? 2.933 4.066 -18.189 1.00 90.31 356 GLU A N 1
ATOM 2758 C CA . GLU A 1 356 ? 1.630 4.659 -17.860 1.00 90.31 356 GLU A CA 1
ATOM 2759 C C . GLU A 1 356 ? 0.491 3.706 -18.238 1.00 90.31 356 GLU A C 1
ATOM 2761 O O . GLU A 1 356 ? -0.300 3.343 -17.377 1.00 90.31 356 GLU A O 1
ATOM 2766 N N . LEU A 1 357 ? 0.472 3.212 -19.483 1.00 86.81 357 LEU A N 1
ATOM 2767 C CA . LEU A 1 357 ? -0.552 2.275 -19.958 1.00 86.81 357 LEU A CA 1
ATOM 2768 C C . LEU A 1 357 ? -0.542 0.946 -19.203 1.00 86.81 357 LEU A C 1
ATOM 2770 O O . LEU A 1 357 ? -1.602 0.432 -18.872 1.00 86.81 357 LEU A O 1
ATOM 2774 N N . ALA A 1 358 ? 0.639 0.386 -18.924 1.00 91.25 358 ALA A N 1
ATOM 2775 C CA . ALA A 1 358 ? 0.721 -0.858 -18.168 1.00 91.25 358 ALA A CA 1
ATOM 2776 C C . ALA A 1 358 ? 0.110 -0.693 -16.771 1.00 91.25 358 ALA A C 1
ATOM 2778 O O . ALA A 1 358 ? -0.640 -1.558 -16.334 1.00 91.25 358 ALA A O 1
ATOM 2779 N N . ILE A 1 359 ? 0.405 0.417 -16.088 1.00 94.44 359 ILE A N 1
ATOM 2780 C CA . ILE A 1 359 ? -0.134 0.680 -14.752 1.00 94.44 359 ILE A CA 1
ATOM 2781 C C . ILE A 1 359 ? -1.647 0.948 -14.817 1.00 94.44 359 ILE A C 1
ATOM 2783 O O . ILE A 1 359 ? -2.380 0.323 -14.058 1.00 94.44 359 ILE A O 1
ATOM 2787 N N . ASP A 1 360 ? -2.110 1.794 -15.738 1.00 88.00 360 ASP A N 1
ATOM 2788 C CA . ASP A 1 360 ? -3.531 2.153 -15.927 1.00 88.00 360 ASP A CA 1
ATOM 2789 C C . ASP A 1 360 ? -4.407 0.933 -16.283 1.00 88.00 360 ASP A C 1
ATOM 2791 O O . ASP A 1 360 ? -5.555 0.810 -15.864 1.00 88.00 360 ASP A O 1
ATOM 2795 N N . GLU A 1 361 ? -3.858 -0.029 -17.032 1.00 88.06 361 GLU A N 1
ATOM 2796 C CA . GLU A 1 361 ? -4.552 -1.273 -17.384 1.00 88.06 361 GLU A CA 1
ATOM 2797 C C . GLU A 1 361 ? -4.416 -2.369 -16.309 1.00 88.06 361 GLU A C 1
ATOM 2799 O O . GLU A 1 361 ? -5.073 -3.412 -16.407 1.00 88.06 361 GLU A O 1
ATOM 2804 N N . SER A 1 362 ? -3.588 -2.161 -15.282 1.00 94.88 362 SER A N 1
ATOM 2805 C CA . SER A 1 362 ? -3.400 -3.115 -14.189 1.00 94.88 362 SER A CA 1
ATOM 2806 C C . SER A 1 362 ? -4.507 -3.004 -13.139 1.00 94.88 362 SER A C 1
ATOM 2808 O O . SER A 1 362 ? -5.179 -1.989 -13.001 1.00 94.88 362 SER A O 1
ATOM 2810 N N . ASN A 1 363 ? -4.715 -4.069 -12.371 1.00 95.38 363 ASN A N 1
ATOM 2811 C CA . ASN A 1 363 ? -5.493 -4.009 -11.123 1.00 95.38 363 ASN A CA 1
ATOM 2812 C C . ASN A 1 363 ? -4.681 -4.489 -9.911 1.00 95.38 363 ASN A C 1
ATOM 2814 O O . ASN A 1 363 ? -5.197 -4.522 -8.793 1.00 95.38 363 ASN A O 1
ATOM 2818 N N . MET A 1 364 ? -3.409 -4.831 -10.127 1.00 97.94 364 MET A N 1
ATOM 2819 C CA . MET A 1 364 ? -2.474 -5.221 -9.086 1.00 97.94 364 MET A CA 1
ATOM 2820 C C . MET A 1 364 ? -1.065 -4.742 -9.444 1.00 97.94 364 MET A C 1
ATOM 2822 O O . MET A 1 364 ? -0.510 -5.141 -10.468 1.00 97.94 364 MET A O 1
ATOM 2826 N N . LEU A 1 365 ? -0.480 -3.898 -8.594 1.00 98.38 365 LEU A N 1
ATOM 2827 C CA . LEU A 1 365 ? 0.818 -3.270 -8.831 1.00 98.38 365 LEU A CA 1
ATOM 2828 C C . LEU A 1 365 ? 1.830 -3.669 -7.755 1.00 98.38 365 LEU A C 1
ATOM 2830 O O . LEU A 1 365 ? 1.623 -3.434 -6.568 1.00 98.38 365 LEU A O 1
ATOM 2834 N N . PHE A 1 366 ? 2.974 -4.195 -8.181 1.00 98.12 366 PHE A N 1
ATOM 2835 C CA . PHE A 1 366 ? 4.113 -4.517 -7.325 1.00 98.12 366 PHE A CA 1
ATOM 2836 C C . PHE A 1 366 ? 5.247 -3.530 -7.565 1.00 98.12 366 PHE A C 1
ATOM 2838 O O . PHE A 1 366 ? 5.693 -3.373 -8.698 1.00 98.12 366 PHE A O 1
ATOM 2845 N N . MET A 1 367 ? 5.761 -2.887 -6.519 1.00 97.81 367 MET A N 1
ATOM 2846 C CA . MET A 1 367 ? 6.812 -1.871 -6.663 1.00 97.81 367 MET A CA 1
ATOM 2847 C C . MET A 1 367 ? 8.013 -2.182 -5.779 1.00 97.81 367 MET A C 1
ATOM 2849 O O . MET A 1 367 ? 7.879 -2.326 -4.565 1.00 97.81 367 MET A O 1
ATOM 2853 N N . PHE A 1 368 ? 9.205 -2.245 -6.372 1.00 95.31 368 PHE A N 1
ATOM 2854 C CA . PHE A 1 368 ? 10.455 -2.509 -5.668 1.00 95.31 368 PHE A CA 1
ATOM 2855 C C . PHE A 1 368 ? 11.540 -1.518 -6.088 1.00 95.31 368 PHE A C 1
ATOM 2857 O O . PHE A 1 368 ? 11.908 -1.405 -7.256 1.00 95.31 368 PHE A O 1
ATOM 2864 N N . GLY A 1 369 ? 12.104 -0.827 -5.105 1.00 92.94 369 GLY A N 1
ATOM 2865 C CA . GLY A 1 369 ? 13.122 0.196 -5.320 1.00 92.94 369 GLY A CA 1
ATOM 2866 C C . GLY A 1 369 ? 13.300 1.058 -4.082 1.00 92.94 369 GLY A C 1
ATOM 2867 O O . GLY A 1 369 ? 12.552 0.927 -3.110 1.00 92.94 369 GLY A O 1
ATOM 2868 N N . HIS A 1 370 ? 14.259 1.971 -4.107 1.00 91.50 370 HIS A N 1
ATOM 2869 C CA . HIS A 1 370 ? 14.410 2.972 -3.070 1.00 91.50 370 HIS A CA 1
ATOM 2870 C C . HIS A 1 370 ? 13.227 3.920 -3.100 1.00 91.50 370 HIS A C 1
ATOM 2872 O O . HIS A 1 370 ? 12.688 4.264 -4.155 1.00 91.50 370 HIS A O 1
ATOM 2878 N N . GLY A 1 371 ? 12.870 4.385 -1.912 1.00 91.56 371 GLY A N 1
ATOM 2879 C CA . GLY A 1 371 ? 11.855 5.401 -1.747 1.00 91.56 371 GLY A CA 1
ATOM 2880 C C . GLY A 1 371 ? 12.300 6.496 -0.791 1.00 91.56 371 GLY A C 1
ATOM 2881 O O . GLY A 1 371 ? 13.149 6.301 0.085 1.00 91.56 371 GLY A O 1
ATOM 2882 N N . THR A 1 372 ? 11.747 7.672 -1.025 1.00 90.19 372 THR A N 1
ATOM 2883 C CA . THR A 1 372 ? 11.762 8.843 -0.152 1.00 90.19 372 THR A CA 1
ATOM 2884 C C . THR A 1 372 ? 10.333 9.372 -0.082 1.00 90.19 372 THR A C 1
ATOM 2886 O O . THR A 1 372 ? 9.451 8.877 -0.776 1.00 90.19 372 THR A O 1
ATOM 2889 N N . THR A 1 373 ? 10.088 10.401 0.725 1.00 88.12 373 THR A N 1
ATOM 2890 C CA . THR A 1 373 ? 8.756 11.019 0.829 1.00 88.12 373 THR A CA 1
ATOM 2891 C C . THR A 1 373 ? 8.205 11.538 -0.501 1.00 88.12 373 THR A C 1
ATOM 2893 O O . THR A 1 373 ? 6.995 11.625 -0.626 1.00 88.12 373 THR A O 1
ATOM 2896 N N . ASN A 1 374 ? 9.072 11.842 -1.475 1.00 88.25 374 ASN A N 1
ATOM 2897 C CA . ASN A 1 374 ? 8.726 12.417 -2.779 1.00 88.25 374 ASN A CA 1
ATOM 2898 C C . ASN A 1 374 ? 9.042 11.532 -4.000 1.00 88.25 374 ASN A C 1
ATOM 2900 O O . ASN A 1 374 ? 8.909 11.971 -5.146 1.00 88.25 374 ASN A O 1
ATOM 2904 N N . ARG A 1 375 ? 9.536 10.307 -3.789 1.00 91.56 375 ARG A N 1
ATOM 2905 C CA . ARG A 1 375 ? 10.005 9.439 -4.878 1.00 91.56 375 ARG A CA 1
ATOM 2906 C C . ARG A 1 375 ? 9.818 7.976 -4.528 1.00 91.56 375 ARG A C 1
ATOM 2908 O O . ARG A 1 375 ? 10.214 7.561 -3.444 1.00 91.56 375 ARG A O 1
ATOM 2915 N N . ILE A 1 376 ? 9.361 7.181 -5.488 1.00 94.38 376 ILE A N 1
ATOM 2916 C CA . ILE A 1 376 ? 9.259 5.722 -5.392 1.00 94.38 376 ILE A CA 1
ATOM 2917 C C . ILE A 1 376 ? 9.891 5.099 -6.637 1.00 94.38 376 ILE A C 1
ATOM 2919 O O . ILE A 1 376 ? 9.669 5.569 -7.746 1.00 94.38 376 ILE A O 1
ATOM 2923 N N . CYS A 1 377 ? 10.722 4.065 -6.464 1.00 94.88 377 CYS A N 1
ATOM 2924 C CA . CYS A 1 377 ? 11.343 3.316 -7.569 1.00 94.88 377 CYS A CA 1
ATOM 2925 C C . CYS A 1 377 ? 12.093 4.187 -8.599 1.00 94.88 377 CYS A C 1
ATOM 2927 O O . CYS A 1 377 ? 12.091 3.900 -9.791 1.00 94.88 377 CYS A O 1
ATOM 2929 N N . GLY A 1 378 ? 12.742 5.267 -8.147 1.00 93.38 378 GLY A N 1
ATOM 2930 C CA . GLY A 1 378 ? 13.459 6.190 -9.037 1.00 93.38 378 GLY A CA 1
ATOM 2931 C C . GLY A 1 378 ? 12.572 7.198 -9.782 1.00 93.38 378 GLY A C 1
ATOM 2932 O O . GLY A 1 378 ? 13.083 7.916 -10.640 1.00 93.38 378 GLY A O 1
ATOM 2933 N N . ILE A 1 379 ? 11.284 7.284 -9.445 1.00 95.62 379 ILE A N 1
ATOM 2934 C CA . ILE A 1 379 ? 10.280 8.127 -10.105 1.00 95.62 379 ILE A CA 1
ATOM 2935 C C . ILE A 1 379 ? 9.654 9.088 -9.081 1.00 95.62 379 ILE A C 1
ATOM 2937 O O . ILE A 1 379 ? 9.314 8.675 -7.970 1.00 95.62 379 ILE A O 1
ATOM 2941 N N . HIS A 1 380 ? 9.537 10.372 -9.425 1.00 94.56 380 HIS A N 1
ATOM 2942 C CA . HIS A 1 380 ? 8.835 11.370 -8.612 1.00 94.56 380 HIS A CA 1
ATOM 2943 C C . HIS A 1 380 ? 7.353 11.019 -8.470 1.00 94.56 380 HIS A C 1
ATOM 2945 O O . HIS A 1 380 ? 6.744 10.526 -9.414 1.00 94.56 380 HIS A O 1
ATOM 2951 N N . ILE A 1 381 ? 6.752 11.306 -7.313 1.00 93.19 381 ILE A N 1
ATOM 2952 C CA . ILE A 1 381 ? 5.330 10.995 -7.073 1.00 93.19 381 ILE A CA 1
ATOM 2953 C C . ILE A 1 381 ? 4.421 11.693 -8.097 1.00 93.19 381 ILE A C 1
ATOM 2955 O O . ILE A 1 381 ? 3.476 11.080 -8.583 1.00 93.19 381 ILE A O 1
ATOM 2959 N N . ASP A 1 382 ? 4.767 12.910 -8.521 1.00 91.56 382 ASP A N 1
ATOM 2960 C CA . ASP A 1 382 ? 4.038 13.658 -9.556 1.00 91.56 382 ASP A CA 1
ATOM 2961 C C . ASP A 1 382 ? 3.920 12.934 -10.899 1.00 91.56 382 ASP A C 1
ATOM 2963 O O . ASP A 1 382 ? 2.965 13.157 -11.643 1.00 91.56 382 ASP A O 1
ATOM 2967 N N . ALA A 1 383 ? 4.845 12.025 -11.209 1.00 94.12 383 ALA A N 1
ATOM 2968 C CA . ALA A 1 383 ? 4.769 11.230 -12.426 1.00 94.12 383 ALA A CA 1
ATOM 2969 C C . ALA A 1 383 ? 3.531 10.316 -12.454 1.00 94.12 383 ALA A C 1
ATOM 2971 O O . ALA A 1 383 ? 3.097 9.916 -13.532 1.00 94.12 383 ALA A O 1
ATOM 2972 N N . PHE A 1 384 ? 2.968 9.996 -11.284 1.00 94.12 384 PHE A N 1
ATOM 2973 C CA . PHE A 1 384 ? 1.771 9.173 -11.129 1.00 94.12 384 PHE A CA 1
ATOM 2974 C C . PHE A 1 384 ? 0.480 10.006 -11.106 1.00 94.12 384 PHE A C 1
ATOM 2976 O O . PHE A 1 384 ? -0.599 9.433 -10.992 1.00 94.12 384 PHE A O 1
ATOM 2983 N N . ALA A 1 385 ? 0.554 11.338 -11.251 1.00 88.12 385 ALA A N 1
ATOM 2984 C CA . ALA A 1 385 ? -0.579 12.255 -11.073 1.00 88.12 385 ALA A CA 1
ATOM 2985 C C . ALA A 1 385 ? -1.807 11.974 -11.955 1.00 88.12 385 ALA A C 1
ATOM 2987 O O . ALA A 1 385 ? -2.900 12.430 -11.643 1.00 88.12 385 ALA A O 1
ATOM 2988 N N . LYS A 1 386 ? -1.618 11.273 -13.077 1.00 85.69 386 LYS A N 1
ATOM 2989 C CA . LYS A 1 386 ? -2.672 10.958 -14.054 1.00 85.69 386 LYS A CA 1
ATOM 2990 C C . LYS A 1 386 ? -3.063 9.485 -14.077 1.00 85.69 386 LYS A C 1
ATOM 2992 O O . LYS A 1 386 ? -3.869 9.106 -14.921 1.00 85.69 386 LYS A O 1
ATOM 2997 N N . ILE A 1 387 ? -2.446 8.675 -13.224 1.00 92.69 387 ILE A N 1
ATOM 2998 C CA . ILE A 1 387 ? -2.745 7.253 -13.135 1.00 92.69 387 ILE A CA 1
ATOM 2999 C C . ILE A 1 387 ? -4.045 7.087 -12.364 1.00 92.69 387 ILE A C 1
ATOM 3001 O O . ILE A 1 387 ? -4.148 7.555 -11.231 1.00 92.69 387 ILE A O 1
ATOM 3005 N N . ASP A 1 388 ? -5.003 6.407 -12.982 1.00 90.88 388 ASP A N 1
ATOM 3006 C CA . ASP A 1 388 ? -6.190 5.911 -12.306 1.00 90.88 388 ASP A CA 1
ATOM 3007 C C . ASP A 1 388 ? -5.834 4.582 -11.628 1.00 90.88 388 ASP A C 1
ATOM 3009 O O . ASP A 1 388 ? -5.470 3.605 -12.284 1.00 90.88 388 ASP A O 1
ATOM 3013 N N . PHE A 1 389 ? -5.884 4.553 -10.298 1.00 94.88 389 PHE A N 1
ATOM 3014 C CA . PHE A 1 389 ? -5.691 3.340 -9.508 1.00 94.88 389 PHE A CA 1
ATOM 3015 C C . PHE A 1 389 ? -7.023 2.671 -9.149 1.00 94.88 389 PHE A C 1
ATOM 3017 O O . PHE A 1 389 ? -7.030 1.786 -8.295 1.00 94.88 389 PHE A O 1
ATOM 3024 N N . GLY A 1 390 ? -8.132 3.054 -9.791 1.00 92.88 390 GLY A N 1
ATOM 3025 C CA . GLY A 1 390 ? -9.492 2.597 -9.527 1.00 92.88 390 GLY A CA 1
ATOM 3026 C C . GLY A 1 390 ? -9.630 1.089 -9.308 1.00 92.88 390 GLY A C 1
ATOM 3027 O O . GLY A 1 390 ? -9.432 0.261 -10.201 1.00 92.88 390 GLY A O 1
ATOM 3028 N N . GLY A 1 391 ? -10.006 0.705 -8.088 1.00 91.12 391 GLY A N 1
ATOM 3029 C CA . GLY A 1 391 ? -10.161 -0.693 -7.693 1.00 91.12 391 GLY A CA 1
ATOM 3030 C C . GLY A 1 391 ? -8.841 -1.465 -7.575 1.00 91.12 391 GLY A C 1
ATOM 3031 O O . GLY A 1 391 ? -8.887 -2.696 -7.507 1.00 91.12 391 GLY A O 1
ATOM 3032 N N . GLY A 1 392 ? -7.693 -0.794 -7.622 1.00 95.69 392 GLY A N 1
ATOM 3033 C CA . GLY A 1 392 ? -6.360 -1.383 -7.663 1.00 95.69 392 GLY A CA 1
ATOM 3034 C C . GLY A 1 392 ? -5.831 -1.799 -6.292 1.00 95.69 392 GLY A C 1
ATOM 3035 O O . GLY A 1 392 ? -6.173 -1.212 -5.263 1.00 95.69 392 GLY A O 1
ATOM 3036 N N . ILE A 1 393 ? -4.973 -2.822 -6.294 1.00 97.94 393 ILE A N 1
ATOM 3037 C CA . ILE A 1 393 ? -4.271 -3.329 -5.110 1.00 97.94 393 ILE A CA 1
ATOM 3038 C C . ILE A 1 393 ? -2.777 -3.073 -5.289 1.00 97.94 393 ILE A C 1
ATOM 3040 O O . ILE A 1 393 ? -2.186 -3.500 -6.284 1.00 97.94 393 ILE A O 1
ATOM 3044 N N . ILE A 1 394 ? -2.147 -2.396 -4.333 1.00 98.50 394 ILE A N 1
ATOM 3045 C CA . ILE A 1 394 ? -0.752 -1.966 -4.460 1.00 98.50 394 ILE A CA 1
ATOM 3046 C C . ILE A 1 394 ? 0.115 -2.606 -3.377 1.00 98.50 394 ILE A C 1
ATOM 3048 O O . ILE A 1 394 ? -0.109 -2.462 -2.179 1.00 98.50 394 ILE A O 1
ATOM 3052 N N . PHE A 1 395 ? 1.181 -3.266 -3.806 1.00 98.31 395 PHE A N 1
ATOM 3053 C CA . PHE A 1 395 ? 2.179 -3.901 -2.960 1.00 98.31 395 PHE A CA 1
ATOM 3054 C C . PHE A 1 395 ? 3.508 -3.155 -3.104 1.00 98.31 395 PHE A C 1
ATOM 3056 O O . PHE A 1 395 ? 4.313 -3.435 -3.999 1.00 98.31 395 PHE A O 1
ATOM 3063 N N . CYS A 1 396 ? 3.745 -2.168 -2.235 1.00 97.56 396 CYS A N 1
ATOM 3064 C CA . CYS A 1 396 ? 4.869 -1.245 -2.375 1.00 97.56 396 CYS A CA 1
ATOM 3065 C C . CYS A 1 396 ? 6.020 -1.561 -1.407 1.00 97.56 396 CYS A C 1
ATOM 3067 O O . CYS A 1 396 ? 6.013 -1.191 -0.234 1.00 97.56 396 CYS A O 1
ATOM 3069 N N . GLY A 1 397 ? 7.073 -2.186 -1.933 1.00 94.81 397 GLY A N 1
ATOM 3070 C CA . GLY A 1 397 ? 8.313 -2.512 -1.228 1.00 94.81 397 GLY A CA 1
ATOM 3071 C C . GLY A 1 397 ? 9.373 -1.411 -1.230 1.00 94.81 397 GLY A C 1
ATOM 3072 O O . GLY A 1 397 ? 10.563 -1.730 -1.159 1.00 94.81 397 GLY A O 1
ATOM 3073 N N . SER A 1 398 ? 8.965 -0.145 -1.335 1.00 94.19 398 SER A N 1
ATOM 3074 C CA . SER A 1 398 ? 9.844 1.025 -1.254 1.00 94.19 398 SER A CA 1
ATOM 3075 C C . SER A 1 398 ? 9.777 1.698 0.116 1.00 94.19 398 SER A C 1
ATOM 3077 O O . SER A 1 398 ? 8.730 1.752 0.754 1.00 94.19 398 SER A O 1
ATOM 3079 N N . CYS A 1 399 ? 10.909 2.230 0.583 1.00 93.38 399 CYS A N 1
ATOM 3080 C CA . CYS A 1 399 ? 10.965 3.010 1.823 1.00 93.38 399 CYS A CA 1
ATOM 3081 C C . CYS A 1 399 ? 10.041 4.234 1.750 1.00 93.38 399 CYS A C 1
ATOM 3083 O O . CYS A 1 399 ? 9.940 4.859 0.700 1.00 93.38 399 CYS A O 1
ATOM 3085 N N . MET A 1 400 ? 9.447 4.629 2.876 1.00 93.25 400 MET A N 1
ATOM 3086 C CA . MET A 1 400 ? 8.610 5.830 3.004 1.00 93.25 400 MET A CA 1
ATOM 3087 C C . MET A 1 400 ? 7.402 5.877 2.048 1.00 93.25 400 MET A C 1
ATOM 3089 O O . MET A 1 400 ? 6.821 6.944 1.864 1.00 93.25 400 MET A O 1
ATOM 3093 N N . SER A 1 401 ? 6.995 4.744 1.462 1.00 95.62 401 SER A N 1
ATOM 3094 C CA . SER A 1 401 ? 5.849 4.666 0.548 1.00 95.62 401 SER A CA 1
ATOM 3095 C C . SER A 1 401 ? 4.525 5.041 1.210 1.00 95.62 401 SER A C 1
ATOM 3097 O O . SER A 1 401 ? 3.648 5.575 0.537 1.00 95.62 401 SER A O 1
ATOM 3099 N N . ALA A 1 402 ? 4.419 4.829 2.524 1.00 96.00 402 ALA A N 1
ATOM 3100 C CA . ALA A 1 402 ? 3.283 5.219 3.355 1.00 96.00 402 ALA A CA 1
ATOM 3101 C C . ALA A 1 402 ? 3.690 6.185 4.481 1.00 96.00 402 ALA A C 1
ATOM 3103 O O . ALA A 1 402 ? 3.090 6.184 5.554 1.00 96.00 402 ALA A O 1
ATOM 3104 N N . ALA A 1 403 ? 4.754 6.971 4.276 1.00 93.56 403 ALA A N 1
ATOM 3105 C CA . ALA A 1 403 ? 5.218 7.926 5.278 1.00 93.56 403 ALA A CA 1
ATOM 3106 C C . ALA A 1 403 ? 4.152 8.994 5.580 1.00 93.56 403 ALA A C 1
ATOM 3108 O O . ALA A 1 403 ? 3.523 9.494 4.643 1.00 93.56 403 ALA A O 1
ATOM 3109 N N . PRO A 1 404 ? 3.992 9.389 6.855 1.00 92.81 404 PRO A N 1
ATOM 3110 C CA . PRO A 1 404 ? 3.102 10.481 7.215 1.00 92.81 404 PRO A CA 1
ATOM 3111 C C . PRO A 1 404 ? 3.629 11.830 6.695 1.00 92.81 404 PRO A C 1
ATOM 3113 O O . PRO A 1 404 ? 4.769 11.954 6.219 1.00 92.81 404 PRO A O 1
ATOM 3116 N N . TYR A 1 405 ? 2.792 12.865 6.770 1.00 89.81 405 TYR A N 1
ATOM 3117 C CA . TYR A 1 405 ? 3.235 14.233 6.490 1.00 89.81 405 TYR A CA 1
ATOM 3118 C C . TYR A 1 405 ? 4.159 14.765 7.580 1.00 89.81 405 TYR A C 1
ATOM 3120 O O . TYR A 1 405 ? 5.198 15.345 7.259 1.00 89.81 405 TYR A O 1
ATOM 3128 N N . ASP A 1 406 ? 3.812 14.490 8.835 1.00 88.56 406 ASP A N 1
ATOM 3129 C CA . ASP A 1 406 ? 4.616 14.791 10.011 1.00 88.56 406 ASP A CA 1
ATOM 3130 C C . ASP A 1 406 ? 5.018 13.482 10.700 1.00 88.56 406 ASP A C 1
ATOM 3132 O O . ASP A 1 406 ? 4.173 12.620 10.937 1.00 88.56 406 ASP A O 1
ATOM 3136 N N . ALA A 1 407 ? 6.309 13.312 10.971 1.00 87.62 407 ALA A N 1
ATOM 3137 C CA . ALA A 1 407 ? 6.871 12.055 11.456 1.00 87.62 407 ALA A CA 1
ATOM 3138 C C . ALA A 1 407 ? 7.481 12.223 12.846 1.00 87.62 407 ALA A C 1
ATOM 3140 O O . ALA A 1 407 ? 8.217 13.172 13.110 1.00 87.62 407 ALA A O 1
ATOM 3141 N N . ASP A 1 408 ? 7.253 11.246 13.721 1.00 88.75 408 ASP A N 1
ATOM 3142 C CA . ASP A 1 408 ? 7.756 11.296 15.099 1.00 88.75 408 ASP A CA 1
ATOM 3143 C C . ASP A 1 408 ? 9.273 11.042 15.164 1.00 88.75 408 ASP A C 1
ATOM 3145 O O . ASP A 1 408 ? 9.996 11.612 15.982 1.00 88.75 408 ASP A O 1
ATOM 3149 N N . ARG A 1 409 ? 9.780 10.179 14.276 1.00 82.94 409 ARG A N 1
ATOM 3150 C CA . ARG A 1 409 ? 11.156 9.646 14.335 1.00 82.94 409 ARG A CA 1
ATOM 3151 C C . ARG A 1 409 ? 12.182 10.430 13.515 1.00 82.94 409 ARG A C 1
ATOM 3153 O O . ARG A 1 409 ? 13.383 10.263 13.716 1.00 82.94 409 ARG A O 1
ATOM 3160 N N . VAL A 1 410 ? 11.749 11.216 12.530 1.00 79.56 410 VAL A N 1
ATOM 3161 C CA . VAL A 1 410 ? 12.638 11.963 11.626 1.00 79.56 410 VAL A CA 1
ATOM 3162 C C . VAL A 1 410 ? 12.011 13.295 11.257 1.00 79.56 410 VAL A C 1
ATOM 3164 O O . VAL A 1 410 ? 10.833 13.350 10.937 1.00 79.56 410 VAL A O 1
ATOM 3167 N N . ASP A 1 411 ? 12.815 14.352 11.233 1.00 78.06 411 ASP A N 1
ATOM 3168 C CA . ASP A 1 411 ? 12.364 15.635 10.713 1.00 78.06 411 ASP A CA 1
ATOM 3169 C C . ASP A 1 411 ? 12.179 15.556 9.186 1.00 78.06 411 ASP A C 1
ATOM 3171 O O . ASP A 1 411 ? 13.132 15.360 8.419 1.00 78.06 411 ASP A O 1
ATOM 3175 N N . LEU A 1 412 ? 10.926 15.680 8.746 1.00 75.44 412 LEU A N 1
ATOM 3176 C CA . LEU A 1 412 ? 10.544 15.720 7.335 1.00 75.44 412 LEU A CA 1
ATOM 3177 C C . LEU A 1 412 ? 10.365 17.152 6.809 1.00 75.44 412 LEU A C 1
ATOM 3179 O O . LEU A 1 412 ? 10.161 17.319 5.609 1.00 75.44 412 LEU A O 1
ATOM 3183 N N . THR A 1 413 ? 10.500 18.188 7.645 1.00 63.97 413 THR A N 1
ATOM 3184 C CA . THR A 1 413 ? 10.268 19.595 7.261 1.00 63.97 413 THR A CA 1
ATOM 3185 C C . THR A 1 413 ? 11.258 20.101 6.211 1.00 63.97 413 THR A C 1
ATOM 3187 O O . THR A 1 413 ? 10.912 20.949 5.388 1.00 63.97 413 THR A O 1
ATOM 3190 N N . SER A 1 414 ? 12.470 19.537 6.168 1.00 50.38 414 SER A N 1
ATOM 3191 C CA . SER A 1 414 ? 13.461 19.787 5.108 1.00 50.38 414 SER A CA 1
ATOM 3192 C C . SER A 1 414 ? 13.079 19.176 3.751 1.00 50.38 414 SER A C 1
ATOM 3194 O O . SER A 1 414 ? 13.669 19.515 2.727 1.00 50.38 414 SER A O 1
ATOM 3196 N N . LYS A 1 415 ? 12.072 18.296 3.723 1.00 58.38 415 LYS A N 1
ATOM 3197 C CA . LYS A 1 415 ? 11.538 17.618 2.538 1.00 58.38 415 LYS A CA 1
ATOM 3198 C C . LYS A 1 415 ? 10.110 18.096 2.276 1.00 58.38 415 LYS A C 1
ATOM 3200 O O . LYS A 1 415 ? 9.189 17.281 2.284 1.00 58.38 415 LYS A O 1
ATOM 3205 N N . ARG A 1 416 ? 9.960 19.418 2.088 1.00 49.84 416 ARG A N 1
ATOM 3206 C CA . ARG A 1 416 ? 8.710 20.144 1.777 1.00 49.84 416 ARG A CA 1
ATOM 3207 C C . ARG A 1 416 ? 8.067 19.662 0.473 1.00 49.84 416 ARG A C 1
ATOM 3209 O O . ARG A 1 416 ? 8.074 20.368 -0.527 1.00 49.84 416 ARG A O 1
ATOM 3216 N N . ASP A 1 417 ? 7.554 18.449 0.490 1.00 61.09 417 ASP A N 1
ATOM 3217 C CA . ASP A 1 417 ? 6.678 17.921 -0.537 1.00 61.09 417 ASP A CA 1
ATOM 3218 C C . ASP A 1 417 ? 5.309 17.698 0.107 1.00 61.09 417 ASP A C 1
ATOM 3220 O O . ASP A 1 417 ? 5.213 17.079 1.178 1.00 61.09 417 ASP A O 1
ATOM 3224 N N . ASP A 1 418 ? 4.282 18.257 -0.520 1.00 68.31 418 ASP A N 1
ATOM 3225 C CA . ASP A 1 418 ? 2.874 18.152 -0.149 1.00 68.31 418 ASP A CA 1
ATOM 3226 C C . ASP A 1 418 ? 2.256 16.825 -0.603 1.00 68.31 418 ASP A C 1
ATOM 3228 O O . ASP A 1 418 ? 1.095 16.552 -0.301 1.00 68.31 418 ASP A O 1
ATOM 3232 N N . LYS A 1 419 ? 3.028 15.943 -1.247 1.00 82.06 419 LYS A N 1
ATOM 3233 C CA . LYS A 1 419 ? 2.545 14.651 -1.733 1.00 82.06 419 LYS A CA 1
ATOM 3234 C C . LYS A 1 419 ? 3.231 13.476 -1.055 1.00 82.06 419 LYS A C 1
ATOM 3236 O O . LYS A 1 419 ? 4.400 13.514 -0.660 1.00 82.06 419 LYS A O 1
ATOM 3241 N N . ARG A 1 420 ? 2.471 12.394 -0.904 1.00 89.94 420 ARG A N 1
ATOM 3242 C CA . ARG A 1 420 ? 2.937 11.075 -0.455 1.00 89.94 420 ARG A CA 1
ATOM 3243 C C . ARG A 1 420 ? 2.327 10.032 -1.374 1.00 89.94 420 ARG A C 1
ATOM 3245 O O . ARG A 1 420 ? 1.165 10.153 -1.748 1.00 89.94 420 ARG A O 1
ATOM 3252 N N . PHE A 1 421 ? 3.107 9.014 -1.730 1.00 94.94 421 PHE A N 1
ATOM 3253 C CA . PHE A 1 421 ? 2.693 8.050 -2.749 1.00 94.94 421 PHE A CA 1
ATOM 3254 C C . PHE A 1 421 ? 1.441 7.288 -2.315 1.00 94.94 421 PHE A C 1
ATOM 3256 O O . PHE A 1 421 ? 0.523 7.152 -3.108 1.00 94.94 421 PHE A O 1
ATOM 3263 N N . ALA A 1 422 ? 1.387 6.867 -1.049 1.00 95.69 422 ALA A N 1
ATOM 3264 C CA . ALA A 1 422 ? 0.207 6.254 -0.458 1.00 95.69 422 ALA A CA 1
ATOM 3265 C C . ALA A 1 422 ? -1.064 7.088 -0.649 1.00 95.69 422 ALA A C 1
ATOM 3267 O O . ALA A 1 422 ? -2.010 6.598 -1.249 1.00 95.69 422 ALA A O 1
ATOM 3268 N N . PHE A 1 423 ? -1.081 8.342 -0.189 1.00 93.88 423 PHE A N 1
ATOM 3269 C CA . PHE A 1 423 ? -2.278 9.183 -0.298 1.00 93.88 423 PHE A CA 1
ATOM 3270 C C . PHE A 1 423 ? -2.624 9.471 -1.751 1.00 93.88 423 PHE A C 1
ATOM 3272 O O . PHE A 1 423 ? -3.774 9.334 -2.129 1.00 93.88 423 PHE A O 1
ATOM 3279 N N . HIS A 1 424 ? -1.616 9.725 -2.589 1.00 93.75 424 HIS A N 1
ATOM 3280 C CA . HIS A 1 424 ? -1.819 9.862 -4.027 1.00 93.75 424 HIS A CA 1
ATOM 3281 C C . HIS A 1 424 ? -2.501 8.630 -4.636 1.00 93.75 424 HIS A C 1
ATOM 3283 O O . HIS A 1 424 ? -3.420 8.765 -5.434 1.00 93.75 424 HIS A O 1
ATOM 3289 N N . ALA A 1 425 ? -2.068 7.424 -4.272 1.00 96.25 425 ALA A N 1
ATOM 3290 C CA . ALA A 1 425 ? -2.651 6.197 -4.793 1.00 96.25 425 ALA A CA 1
ATOM 3291 C C . ALA A 1 425 ? -4.074 5.946 -4.267 1.00 96.25 425 ALA A C 1
ATOM 3293 O O . ALA A 1 425 ? -4.946 5.585 -5.053 1.00 96.25 425 ALA A O 1
ATOM 3294 N N . MET A 1 426 ? -4.309 6.154 -2.966 1.00 96.69 426 MET A N 1
ATOM 3295 C CA . MET A 1 426 ? -5.630 5.979 -2.348 1.00 96.69 426 MET A CA 1
ATOM 3296 C C . MET A 1 426 ? -6.646 6.997 -2.889 1.00 96.69 426 MET A C 1
ATOM 3298 O O . MET A 1 426 ? -7.737 6.600 -3.281 1.00 96.69 426 MET A O 1
ATOM 3302 N N . ASP A 1 427 ? -6.264 8.273 -3.000 1.00 94.56 427 ASP A N 1
ATOM 3303 C CA . ASP A 1 427 ? -7.101 9.345 -3.565 1.00 94.56 427 ASP A CA 1
ATOM 3304 C C . ASP A 1 427 ? -7.440 9.098 -5.046 1.00 94.56 427 ASP A C 1
ATOM 3306 O O . ASP A 1 427 ? -8.501 9.466 -5.535 1.00 94.56 427 ASP A O 1
ATOM 3310 N N . ASN A 1 428 ? -6.549 8.433 -5.787 1.00 93.94 428 ASN A N 1
ATOM 3311 C CA . ASN A 1 428 ? -6.804 8.046 -7.178 1.00 93.94 428 ASN A CA 1
ATOM 3312 C C . ASN A 1 428 ? -7.405 6.638 -7.298 1.00 93.94 428 ASN A C 1
ATOM 3314 O O . ASN A 1 428 ? -7.260 5.991 -8.332 1.00 93.94 428 ASN A O 1
ATOM 3318 N N . GLY A 1 429 ? -8.083 6.156 -6.256 1.00 93.62 429 GLY A N 1
ATOM 3319 C CA . GLY A 1 429 ? -8.961 4.994 -6.338 1.00 93.62 429 GLY A CA 1
ATOM 3320 C C . GLY A 1 429 ? -8.314 3.646 -6.021 1.00 93.62 429 GLY A C 1
ATOM 3321 O O . GLY A 1 429 ? -8.944 2.617 -6.268 1.00 93.62 429 GLY A O 1
ATOM 3322 N N . ALA A 1 430 ? -7.106 3.575 -5.457 1.00 97.19 430 ALA A N 1
ATOM 3323 C CA . ALA A 1 430 ? -6.628 2.303 -4.907 1.00 97.19 430 ALA A CA 1
ATOM 3324 C C . ALA A 1 430 ? -7.533 1.857 -3.741 1.00 97.19 430 ALA A C 1
ATOM 3326 O O . ALA A 1 430 ? -7.855 2.648 -2.860 1.00 97.19 430 ALA A O 1
ATOM 3327 N N . VAL A 1 431 ? -7.932 0.580 -3.704 1.00 96.62 431 VAL A N 1
ATOM 3328 C CA . VAL A 1 431 ? -8.760 0.035 -2.599 1.00 96.62 431 VAL A CA 1
ATOM 3329 C C . VAL A 1 431 ? -7.933 -0.538 -1.465 1.00 96.62 431 VAL A C 1
ATOM 3331 O O . VAL A 1 431 ? -8.414 -0.661 -0.341 1.00 96.62 431 VAL A O 1
ATOM 3334 N N . ALA A 1 432 ? -6.700 -0.932 -1.770 1.00 98.00 432 ALA A N 1
ATOM 3335 C CA . ALA A 1 432 ? -5.785 -1.473 -0.793 1.00 98.00 432 ALA A CA 1
ATOM 3336 C C . ALA A 1 432 ? -4.343 -1.170 -1.189 1.00 98.00 432 ALA A C 1
ATOM 3338 O O . ALA A 1 432 ? -3.948 -1.339 -2.346 1.00 98.00 432 ALA A O 1
ATOM 3339 N N . MET A 1 433 ? -3.533 -0.792 -0.207 1.00 98.19 433 MET A N 1
ATOM 3340 C CA . MET A 1 433 ? -2.100 -0.633 -0.379 1.00 98.19 433 MET A CA 1
ATOM 3341 C C . MET A 1 433 ? -1.343 -1.134 0.846 1.00 98.19 433 MET A C 1
ATOM 3343 O O . MET A 1 433 ? -1.557 -0.656 1.956 1.00 98.19 433 MET A O 1
ATOM 3347 N N . LEU A 1 434 ? -0.384 -2.035 0.634 1.00 98.44 434 LEU A N 1
ATOM 3348 C CA . LEU A 1 434 ? 0.675 -2.282 1.606 1.00 98.44 434 LEU A CA 1
ATOM 3349 C C . LEU A 1 434 ? 1.824 -1.305 1.346 1.00 98.44 434 LEU A C 1
ATOM 3351 O O . LEU A 1 434 ? 2.417 -1.293 0.261 1.00 98.44 434 LEU A O 1
ATOM 3355 N N . GLY A 1 435 ? 2.180 -0.535 2.369 1.00 97.31 435 GLY A N 1
ATOM 3356 C CA . GLY A 1 435 ? 3.328 0.362 2.343 1.00 97.31 435 GLY A CA 1
ATOM 3357 C C . GLY A 1 435 ? 4.121 0.342 3.643 1.00 97.31 435 GLY A C 1
ATOM 3358 O O . GLY A 1 435 ? 3.904 -0.493 4.521 1.00 97.31 435 GLY A O 1
ATOM 3359 N N . HIS A 1 436 ? 5.078 1.261 3.753 1.00 96.25 436 HIS A N 1
ATOM 3360 C CA . HIS A 1 436 ? 5.928 1.380 4.933 1.00 96.25 436 HIS A CA 1
ATOM 3361 C C . HIS A 1 436 ? 6.194 2.852 5.284 1.00 96.25 436 HIS A C 1
ATOM 3363 O O . HIS A 1 436 ? 6.604 3.628 4.415 1.00 96.25 436 HIS A O 1
ATOM 3369 N N . MET A 1 437 ? 6.021 3.244 6.553 1.00 94.56 437 MET A N 1
ATOM 3370 C CA . MET A 1 437 ? 6.234 4.637 7.001 1.00 94.56 437 MET A CA 1
ATOM 3371 C C . MET A 1 437 ? 7.727 5.015 7.094 1.00 94.56 437 MET A C 1
ATOM 3373 O O . MET A 1 437 ? 8.116 6.177 6.961 1.00 94.56 437 MET A O 1
ATOM 3377 N N . GLY A 1 438 ? 8.588 4.018 7.323 1.00 91.75 438 GLY A N 1
ATOM 3378 C CA . GLY A 1 438 ? 10.043 4.154 7.479 1.00 91.75 438 GLY A CA 1
ATOM 3379 C C . GLY A 1 438 ? 10.894 3.486 6.400 1.00 91.75 438 GLY A C 1
ATOM 3380 O O . GLY A 1 438 ? 10.570 3.528 5.214 1.00 91.75 438 GLY A O 1
ATOM 3381 N N . LEU A 1 439 ? 11.990 2.846 6.807 1.00 88.44 439 LEU A N 1
ATOM 3382 C CA . LEU A 1 439 ? 12.835 2.053 5.914 1.00 88.44 439 LEU A CA 1
ATOM 3383 C C . LEU A 1 439 ? 12.229 0.668 5.672 1.00 88.44 439 LEU A C 1
ATOM 3385 O O . LEU A 1 439 ? 12.114 -0.130 6.596 1.00 88.44 439 LEU A O 1
ATOM 3389 N N . CYS A 1 440 ? 11.885 0.368 4.423 1.00 86.12 440 CYS A N 1
ATOM 3390 C CA . CYS A 1 440 ? 11.229 -0.881 4.056 1.00 86.12 440 CYS A CA 1
ATOM 3391 C C . CYS A 1 440 ? 12.245 -2.029 3.907 1.00 86.12 440 CYS A C 1
ATOM 3393 O O . CYS A 1 440 ? 13.301 -1.875 3.292 1.00 86.12 440 CYS A O 1
ATOM 3395 N N . GLY A 1 441 ? 11.896 -3.210 4.421 1.00 80.00 441 GLY A N 1
ATOM 3396 C CA . GLY A 1 441 ? 12.603 -4.467 4.135 1.00 80.00 441 GLY A CA 1
ATOM 3397 C C . GLY A 1 441 ? 12.311 -5.014 2.729 1.00 80.00 441 GLY A C 1
ATOM 3398 O O . GLY A 1 441 ? 13.082 -5.813 2.195 1.00 80.00 441 GLY A O 1
ATOM 3399 N N . GLY A 1 442 ? 11.233 -4.540 2.098 1.00 85.06 442 GLY A N 1
ATOM 3400 C CA . GLY A 1 442 ? 10.846 -4.832 0.722 1.00 85.06 442 GLY A CA 1
ATOM 3401 C C . GLY A 1 442 ? 10.228 -6.221 0.551 1.00 85.06 442 GLY A C 1
ATOM 3402 O O . GLY A 1 442 ? 9.472 -6.695 1.394 1.00 85.06 442 GLY A O 1
ATOM 3403 N N . PHE A 1 443 ? 10.575 -6.876 -0.559 1.00 87.44 443 PHE A N 1
ATOM 3404 C CA . PHE A 1 443 ? 10.030 -8.167 -1.006 1.00 87.44 443 PHE A CA 1
ATOM 3405 C C . PHE A 1 443 ? 9.811 -9.238 0.079 1.00 87.44 443 PHE A C 1
ATOM 3407 O O . PHE A 1 443 ? 8.723 -9.799 0.096 1.00 87.44 443 PHE A O 1
ATOM 3414 N N . PRO A 1 444 ? 10.739 -9.482 1.031 1.00 85.69 444 PRO A N 1
ATOM 3415 C CA . PRO A 1 444 ? 10.523 -10.445 2.114 1.00 85.69 444 PRO A CA 1
ATOM 3416 C C . PRO A 1 444 ? 9.255 -10.257 2.949 1.00 85.69 444 PRO A C 1
ATOM 3418 O O . PRO A 1 444 ? 8.811 -11.211 3.578 1.00 85.69 444 PRO A O 1
ATOM 3421 N N . LYS A 1 445 ? 8.717 -9.036 3.012 1.00 88.94 445 LYS A N 1
ATOM 3422 C CA . LYS A 1 445 ? 7.490 -8.696 3.749 1.00 88.94 445 LYS A CA 1
ATOM 3423 C C . LYS A 1 445 ? 6.311 -8.458 2.810 1.00 88.94 445 LYS A C 1
ATOM 3425 O O . LYS A 1 445 ? 5.191 -8.832 3.121 1.00 88.94 445 LYS A O 1
ATOM 3430 N N . VAL A 1 446 ? 6.586 -7.895 1.636 1.00 91.94 446 VAL A N 1
ATOM 3431 C CA . VAL A 1 446 ? 5.563 -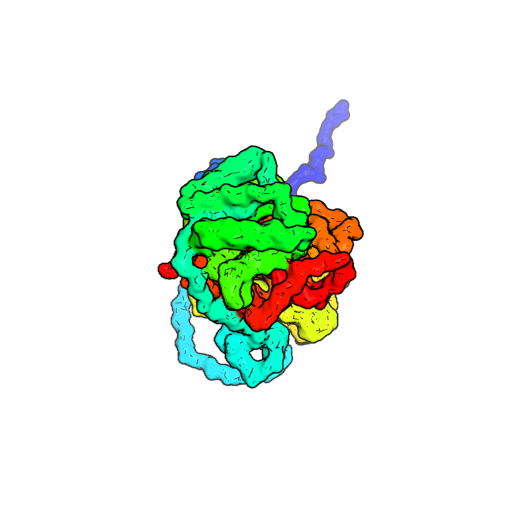7.582 0.634 1.00 91.94 446 VAL A CA 1
ATOM 3432 C C . VAL A 1 446 ? 4.996 -8.836 -0.031 1.00 91.94 446 VAL A C 1
ATOM 3434 O O . VAL A 1 446 ? 3.784 -8.948 -0.176 1.00 91.94 446 VAL A O 1
ATOM 3437 N N . PHE A 1 447 ? 5.856 -9.781 -0.421 1.00 93.25 447 PHE A N 1
ATOM 3438 C CA . PHE A 1 447 ? 5.415 -10.977 -1.135 1.00 93.25 447 PHE A CA 1
ATOM 3439 C C . PHE A 1 447 ? 4.505 -11.885 -0.289 1.00 93.25 447 PHE A C 1
ATOM 3441 O O . PHE A 1 447 ? 3.442 -12.234 -0.790 1.00 93.25 447 PHE A O 1
ATOM 3448 N N . PRO A 1 448 ? 4.830 -12.223 0.979 1.00 92.19 448 PRO A N 1
ATOM 3449 C CA . PRO A 1 448 ? 3.956 -13.075 1.789 1.00 92.19 448 PRO A CA 1
ATOM 3450 C C . PRO A 1 448 ? 2.536 -12.523 1.942 1.00 92.19 448 PRO A C 1
ATOM 3452 O O . PRO A 1 448 ? 1.578 -13.277 1.836 1.00 92.19 448 PRO A O 1
ATOM 3455 N N . MET A 1 449 ? 2.378 -11.205 2.111 1.00 94.56 449 MET A N 1
ATOM 3456 C CA . MET A 1 449 ? 1.043 -10.602 2.150 1.00 94.56 449 MET A CA 1
ATOM 3457 C C . MET A 1 449 ? 0.321 -10.715 0.802 1.00 94.56 449 MET A C 1
ATOM 3459 O O . MET A 1 449 ? -0.862 -11.043 0.767 1.00 94.56 449 MET A O 1
ATOM 3463 N N . ALA A 1 450 ? 1.018 -10.466 -0.310 1.00 95.25 450 ALA A N 1
ATOM 3464 C CA . ALA A 1 450 ? 0.428 -10.600 -1.638 1.00 95.25 450 ALA A CA 1
ATOM 3465 C C . ALA A 1 450 ? -0.010 -12.035 -1.949 1.00 95.25 450 ALA A C 1
ATOM 3467 O O . ALA A 1 450 ? -1.079 -12.236 -2.515 1.00 95.25 450 ALA A O 1
ATOM 3468 N N . GLU A 1 451 ? 0.787 -13.023 -1.542 1.00 94.81 451 GLU A N 1
ATOM 3469 C CA . GLU A 1 451 ? 0.459 -14.442 -1.669 1.00 94.81 451 GLU A CA 1
ATOM 3470 C C . GLU A 1 451 ? -0.838 -14.791 -0.925 1.00 94.81 451 GLU A C 1
ATOM 3472 O O . GLU A 1 451 ? -1.696 -15.465 -1.489 1.00 94.81 451 GLU A O 1
ATOM 3477 N N . GLN A 1 452 ? -1.028 -14.285 0.298 1.00 95.50 452 GLN A N 1
ATOM 3478 C CA . GLN A 1 452 ? -2.268 -14.494 1.056 1.00 95.50 452 GLN A CA 1
ATOM 3479 C C . GLN A 1 452 ? -3.478 -13.836 0.375 1.00 95.50 452 GLN A C 1
ATOM 3481 O O . GLN A 1 452 ? -4.527 -14.459 0.240 1.00 95.50 452 GLN A O 1
ATOM 3486 N N . VAL A 1 453 ? -3.334 -12.601 -0.115 1.00 96.38 453 VAL A N 1
ATOM 3487 C CA . VAL A 1 453 ? -4.411 -11.907 -0.845 1.00 96.38 453 VAL A CA 1
ATOM 3488 C C . VAL A 1 453 ? -4.796 -12.659 -2.123 1.00 96.38 453 VAL A C 1
ATOM 3490 O O . VAL A 1 453 ? -5.979 -12.837 -2.395 1.00 96.38 453 VAL A O 1
ATOM 3493 N N . LEU A 1 454 ? -3.814 -13.144 -2.890 1.00 95.06 454 LEU A N 1
ATOM 3494 C CA . LEU A 1 454 ? -4.048 -13.971 -4.081 1.00 95.06 454 LEU A CA 1
ATOM 3495 C C . LEU A 1 454 ? -4.692 -15.324 -3.739 1.00 95.06 454 LEU A C 1
ATOM 3497 O O . LEU A 1 454 ? -5.400 -15.888 -4.568 1.00 95.06 454 LEU A O 1
ATOM 3501 N N . ALA A 1 455 ? -4.485 -15.832 -2.521 1.00 94.25 455 ALA A N 1
ATOM 3502 C CA . ALA A 1 455 ? -5.122 -17.050 -2.027 1.00 94.25 455 ALA A CA 1
ATOM 3503 C C . ALA A 1 455 ? -6.591 -16.857 -1.592 1.00 94.25 455 ALA A C 1
ATOM 3505 O O . ALA A 1 455 ? -7.229 -17.837 -1.204 1.00 94.25 455 ALA A O 1
ATOM 3506 N N . GLY A 1 456 ? -7.133 -15.637 -1.685 1.00 95.56 456 GLY A N 1
ATOM 3507 C CA . GLY A 1 456 ? -8.524 -15.315 -1.353 1.00 95.56 456 GLY A CA 1
ATOM 3508 C C . GLY A 1 456 ? -8.745 -14.831 0.081 1.00 95.56 456 GLY A C 1
ATOM 3509 O O . GLY A 1 456 ? -9.886 -14.695 0.522 1.00 95.56 456 GLY A O 1
ATOM 3510 N N . THR A 1 457 ? -7.666 -14.566 0.816 1.00 95.75 457 THR A N 1
ATOM 3511 C CA . THR A 1 457 ? -7.718 -14.018 2.173 1.00 95.75 457 THR A CA 1
ATOM 3512 C C . THR A 1 457 ? -8.092 -12.531 2.145 1.00 95.75 457 THR A C 1
ATOM 3514 O O . THR A 1 457 ? -7.755 -11.813 1.196 1.00 95.75 457 THR A O 1
ATOM 3517 N N . SER A 1 458 ? -8.767 -12.034 3.191 1.00 97.38 458 SER A N 1
ATOM 3518 C CA . SER A 1 458 ? -9.006 -10.591 3.310 1.00 97.38 458 SER A CA 1
ATOM 3519 C C . SER A 1 458 ? -7.686 -9.827 3.461 1.00 97.38 458 SER A C 1
ATOM 3521 O O . SER A 1 458 ? -6.678 -10.359 3.935 1.00 97.38 458 SER A O 1
ATOM 3523 N N . THR A 1 459 ? -7.675 -8.552 3.085 1.00 98.06 459 THR A N 1
ATOM 3524 C CA . THR A 1 459 ? -6.496 -7.686 3.232 1.00 98.06 459 THR A CA 1
ATOM 3525 C C . THR A 1 459 ? -6.025 -7.608 4.685 1.00 98.06 459 THR A C 1
ATOM 3527 O O . THR A 1 459 ? -4.825 -7.713 4.937 1.00 98.06 459 THR A O 1
ATOM 3530 N N . GLY A 1 460 ? -6.952 -7.469 5.636 1.00 98.31 460 GLY A N 1
ATOM 3531 C CA . GLY A 1 460 ? -6.666 -7.381 7.067 1.00 98.31 460 GLY A CA 1
ATOM 3532 C C . GLY A 1 460 ? -6.118 -8.678 7.656 1.00 98.31 460 GLY A C 1
ATOM 3533 O O . GLY A 1 460 ? -5.197 -8.628 8.465 1.00 98.31 460 GLY A O 1
ATOM 3534 N N . GLU A 1 461 ? -6.624 -9.835 7.226 1.00 97.94 461 GLU A N 1
ATOM 3535 C CA . GLU A 1 461 ? -6.100 -11.133 7.661 1.00 97.94 461 GLU A CA 1
ATOM 3536 C C . GLU A 1 461 ? -4.698 -11.380 7.084 1.00 97.94 461 GLU A C 1
ATOM 3538 O O . GLU A 1 461 ? -3.773 -11.731 7.816 1.00 97.94 461 GLU A O 1
ATOM 3543 N N . ALA A 1 462 ? -4.484 -11.086 5.798 1.00 97.69 462 ALA A N 1
ATOM 3544 C CA . ALA A 1 462 ? -3.159 -11.157 5.182 1.00 97.69 462 ALA A CA 1
ATOM 3545 C C . ALA A 1 462 ? -2.147 -10.221 5.873 1.00 97.69 462 ALA A C 1
ATOM 3547 O O . ALA A 1 462 ? -0.979 -10.576 6.064 1.00 97.69 462 ALA A O 1
ATOM 3548 N N . TYR A 1 463 ? -2.593 -9.024 6.259 1.00 98.12 463 TYR A N 1
ATOM 3549 C CA . TYR A 1 463 ? -1.782 -8.058 6.988 1.00 98.12 463 TYR A CA 1
ATOM 3550 C C . TYR A 1 463 ? -1.489 -8.509 8.425 1.00 98.12 463 TYR A C 1
ATOM 3552 O O . TYR A 1 463 ? -0.341 -8.415 8.860 1.00 98.12 463 TYR A O 1
ATOM 3560 N N . GLN A 1 464 ? -2.471 -9.057 9.142 1.00 97.25 464 GLN A N 1
ATOM 3561 C CA . GLN A 1 464 ? -2.274 -9.607 10.484 1.00 97.25 464 GLN A CA 1
ATOM 3562 C C . GLN A 1 464 ? -1.222 -10.716 10.479 1.00 97.25 464 GLN A C 1
ATOM 3564 O O . GLN A 1 464 ? -0.256 -10.629 11.233 1.00 97.25 464 GLN A O 1
ATOM 3569 N N . GLN A 1 465 ? -1.319 -11.692 9.575 1.00 96.19 465 GLN A N 1
ATOM 3570 C CA . GLN A 1 465 ? -0.334 -12.772 9.510 1.00 96.19 465 GLN A CA 1
ATOM 3571 C C . GLN A 1 465 ? 1.082 -12.251 9.202 1.00 96.19 465 GLN A C 1
ATOM 3573 O O . GLN A 1 465 ? 2.075 -12.758 9.735 1.00 96.19 465 GLN A O 1
ATOM 3578 N N . LEU A 1 466 ? 1.200 -11.211 8.363 1.00 95.50 466 LEU A N 1
ATOM 3579 C CA . LEU A 1 466 ? 2.472 -10.524 8.139 1.00 95.50 466 LEU A CA 1
ATOM 3580 C C . LEU A 1 466 ? 2.986 -9.884 9.434 1.00 95.50 466 LEU A C 1
ATOM 3582 O O . LEU A 1 466 ? 4.156 -10.070 9.777 1.00 95.50 466 LEU A O 1
ATOM 3586 N N . MET A 1 467 ? 2.148 -9.133 10.141 1.00 95.31 467 MET A N 1
ATOM 3587 C CA . MET A 1 467 ? 2.547 -8.438 11.362 1.00 95.31 467 MET A CA 1
ATOM 3588 C C . MET A 1 467 ? 2.889 -9.409 12.492 1.00 95.31 467 MET A C 1
ATOM 3590 O O . MET A 1 467 ? 3.933 -9.231 13.113 1.00 95.31 467 MET A O 1
ATOM 3594 N N . ASN A 1 468 ? 2.135 -10.492 12.677 1.00 94.44 468 ASN A N 1
ATOM 3595 C CA . ASN A 1 468 ? 2.443 -11.542 13.653 1.00 94.44 468 ASN A CA 1
ATOM 3596 C C . ASN A 1 468 ? 3.801 -12.192 13.351 1.00 94.44 468 ASN A C 1
ATOM 3598 O O . ASN A 1 468 ? 4.620 -12.356 14.249 1.00 94.44 468 ASN A O 1
ATOM 3602 N N . SER A 1 469 ? 4.144 -12.407 12.072 1.00 91.31 469 SER A N 1
ATOM 3603 C CA . SER A 1 469 ? 5.486 -12.891 11.693 1.00 91.31 469 SER A CA 1
ATOM 3604 C C . SER A 1 469 ? 6.636 -11.922 12.026 1.00 91.31 469 SER A C 1
ATOM 3606 O O . SER A 1 469 ? 7.809 -12.310 12.025 1.00 91.31 469 SER A O 1
ATOM 3608 N N . ILE A 1 470 ? 6.328 -10.635 12.221 1.00 89.56 470 ILE A N 1
ATOM 3609 C CA . ILE A 1 470 ? 7.288 -9.589 12.592 1.00 89.56 470 ILE A CA 1
ATOM 3610 C C . ILE A 1 470 ? 7.365 -9.450 14.114 1.00 89.56 470 ILE A C 1
ATOM 3612 O O . ILE A 1 470 ? 8.475 -9.309 14.634 1.00 89.56 470 ILE A O 1
ATOM 3616 N N . ILE A 1 471 ? 6.213 -9.489 14.787 1.00 89.38 471 ILE A N 1
ATOM 3617 C CA . ILE A 1 471 ? 6.084 -9.435 16.243 1.00 89.38 471 ILE A CA 1
ATOM 3618 C C . ILE A 1 471 ? 6.741 -10.669 16.863 1.00 89.38 471 ILE A C 1
ATOM 3620 O O . ILE A 1 471 ? 7.715 -10.531 17.604 1.00 89.38 471 ILE A O 1
ATOM 3624 N N . GLY A 1 472 ? 6.292 -11.867 16.483 1.00 83.69 472 GLY A N 1
ATOM 3625 C CA . GLY A 1 472 ? 6.763 -13.123 17.056 1.00 83.69 472 GLY A CA 1
ATOM 3626 C C . GLY A 1 472 ? 6.709 -13.092 18.584 1.00 83.69 472 GLY A C 1
ATOM 3627 O O . GLY A 1 472 ? 5.683 -12.794 19.175 1.00 83.69 472 GLY A O 1
ATOM 3628 N N . ASP A 1 473 ? 7.845 -13.346 19.229 1.00 70.69 473 ASP A N 1
ATOM 3629 C CA . ASP A 1 473 ? 8.010 -13.330 20.686 1.00 70.69 473 ASP A CA 1
ATOM 3630 C C . ASP A 1 473 ? 8.465 -11.970 21.253 1.00 70.69 473 ASP A C 1
ATOM 3632 O O . ASP A 1 473 ? 8.819 -11.861 22.431 1.00 70.69 473 ASP A O 1
ATOM 3636 N N . LYS A 1 474 ? 8.511 -10.917 20.428 1.00 75.75 474 LYS A N 1
ATOM 3637 C CA . LYS A 1 474 ? 9.093 -9.625 20.805 1.00 75.75 474 LYS A CA 1
ATOM 3638 C C . LYS A 1 474 ? 8.025 -8.645 21.248 1.00 75.75 474 LYS A C 1
ATOM 3640 O O . LYS A 1 474 ? 7.028 -8.432 20.570 1.00 75.75 474 LYS A O 1
ATOM 3645 N N . ALA A 1 475 ? 8.316 -7.928 22.329 1.00 78.56 475 ALA A N 1
ATOM 3646 C CA . ALA A 1 475 ? 7.510 -6.783 22.721 1.00 78.56 475 ALA A CA 1
ATOM 3647 C C . ALA A 1 475 ? 7.569 -5.684 21.646 1.00 78.56 475 ALA A C 1
ATOM 3649 O O . ALA A 1 475 ? 8.654 -5.264 21.218 1.00 78.56 475 ALA A O 1
ATOM 3650 N N . ILE A 1 476 ? 6.398 -5.180 21.251 1.00 85.44 476 ILE A N 1
ATOM 3651 C CA . ILE A 1 476 ? 6.301 -3.970 20.436 1.00 85.44 476 ILE A CA 1
ATOM 3652 C C . ILE A 1 476 ? 6.862 -2.797 21.264 1.00 85.44 476 ILE A C 1
ATOM 3654 O O . ILE A 1 476 ? 6.436 -2.600 22.406 1.00 85.44 476 ILE A O 1
ATOM 3658 N N . PRO A 1 477 ? 7.824 -2.016 20.734 1.00 84.31 477 PRO A N 1
ATOM 3659 C CA . PRO A 1 477 ? 8.418 -0.898 21.463 1.00 84.31 477 PRO A CA 1
ATOM 3660 C C . PRO A 1 477 ? 7.386 0.154 21.879 1.00 84.31 477 PRO A C 1
ATOM 3662 O O . PRO A 1 477 ? 6.407 0.372 21.171 1.00 84.31 477 PRO A O 1
ATOM 3665 N N . ASP A 1 478 ? 7.646 0.851 22.992 1.00 74.12 478 ASP A N 1
ATOM 3666 C CA . ASP A 1 478 ? 6.678 1.775 23.591 1.00 74.12 478 ASP A CA 1
ATOM 3667 C C . ASP A 1 478 ? 6.182 2.858 22.619 1.00 74.12 478 ASP A C 1
ATOM 3669 O O . ASP A 1 478 ? 4.989 2.923 22.320 1.00 74.12 478 ASP A O 1
ATOM 3673 N N . TYR A 1 479 ? 7.092 3.735 22.191 1.00 80.00 479 TYR A N 1
ATOM 3674 C CA . TYR A 1 479 ? 6.904 4.819 21.224 1.00 80.00 479 TYR A CA 1
ATOM 3675 C C . TYR A 1 479 ? 8.253 5.527 21.022 1.00 80.00 479 TYR A C 1
ATOM 3677 O O . TYR A 1 479 ? 9.144 5.452 21.876 1.00 80.00 479 TYR A O 1
ATOM 3685 N N . TYR A 1 480 ? 8.409 6.245 19.915 1.00 75.56 480 TYR A N 1
ATOM 3686 C CA . TYR A 1 480 ? 9.549 7.127 19.691 1.00 75.56 480 TYR A CA 1
ATOM 3687 C C . TYR A 1 480 ? 9.486 8.316 20.655 1.00 75.56 480 TYR A C 1
ATOM 3689 O O . TYR A 1 480 ? 8.488 9.042 20.705 1.00 75.56 480 TYR A O 1
ATOM 3697 N N . ARG A 1 481 ? 10.562 8.527 21.425 1.00 69.81 481 ARG A N 1
ATOM 3698 C CA . ARG A 1 481 ? 10.693 9.655 22.373 1.00 69.81 481 ARG A CA 1
ATOM 3699 C C . ARG A 1 481 ? 11.345 10.891 21.735 1.00 69.81 481 ARG A C 1
ATOM 3701 O O . ARG A 1 481 ? 11.603 11.871 22.429 1.00 69.81 481 ARG A O 1
ATOM 3708 N N . GLY A 1 482 ? 11.600 10.838 20.429 1.00 64.19 482 GLY A N 1
ATOM 3709 C CA . GLY A 1 482 ? 12.236 11.878 19.631 1.00 64.19 482 GLY A CA 1
ATOM 3710 C C . GLY A 1 482 ? 12.810 11.301 18.335 1.00 64.19 482 GLY A C 1
ATOM 3711 O O . GLY A 1 482 ? 12.403 10.231 17.877 1.00 64.19 482 GLY A O 1
ATOM 3712 N N . HIS A 1 483 ? 13.782 12.000 17.747 1.00 64.75 483 HIS A N 1
ATOM 3713 C CA . HIS A 1 483 ? 14.432 11.573 16.509 1.00 64.75 483 HIS A CA 1
ATOM 3714 C C . HIS A 1 483 ? 15.428 10.421 16.734 1.00 64.75 483 HIS A C 1
ATOM 3716 O O . HIS A 1 483 ? 16.641 10.606 16.661 1.00 64.75 483 HIS A O 1
ATOM 3722 N N . ASP A 1 484 ? 14.915 9.208 16.950 1.00 63.94 484 ASP A N 1
ATOM 3723 C CA . ASP A 1 484 ? 15.706 7.983 17.184 1.00 63.94 484 ASP A CA 1
ATOM 3724 C C . ASP A 1 484 ? 16.390 7.437 15.906 1.00 63.94 484 ASP A C 1
ATOM 3726 O O . ASP A 1 484 ? 16.969 6.346 15.879 1.00 63.94 484 ASP A O 1
ATOM 3730 N N . GLY A 1 485 ? 16.339 8.202 14.812 1.00 63.25 485 GLY A N 1
ATOM 3731 C CA . GLY A 1 485 ? 16.946 7.865 13.533 1.00 63.25 485 GLY A CA 1
ATOM 3732 C C . GLY A 1 485 ? 16.167 6.808 12.732 1.00 63.25 485 GLY A C 1
ATOM 3733 O O . GLY A 1 485 ? 15.175 6.231 13.176 1.00 63.25 485 GLY A O 1
ATOM 3734 N N . PRO A 1 486 ? 16.590 6.527 11.487 1.00 62.66 486 PRO A N 1
ATOM 3735 C CA . PRO A 1 486 ? 15.786 5.755 10.539 1.00 62.66 486 PRO A CA 1
ATOM 3736 C C . PRO A 1 486 ? 15.824 4.229 10.749 1.00 62.66 486 PRO A C 1
ATOM 3738 O O . PRO A 1 486 ? 15.101 3.520 10.059 1.00 62.66 486 PRO A O 1
ATOM 3741 N N . LYS A 1 487 ? 16.664 3.714 11.660 1.00 65.62 487 LYS A N 1
ATOM 3742 C CA . LYS A 1 487 ? 16.858 2.270 11.918 1.00 65.62 487 LYS A CA 1
ATOM 3743 C C . LYS A 1 487 ? 16.513 1.849 13.353 1.00 65.62 487 LYS A C 1
ATOM 3745 O O . LYS A 1 487 ? 16.993 0.814 13.806 1.00 65.62 487 LYS A O 1
ATOM 3750 N N . GLY A 1 488 ? 15.723 2.647 14.074 1.00 70.75 488 GLY A N 1
ATOM 3751 C CA . GLY A 1 488 ? 15.302 2.303 15.433 1.00 70.75 488 GLY A CA 1
ATOM 3752 C C . GLY A 1 488 ? 14.567 0.950 15.501 1.00 70.75 488 GLY A C 1
ATOM 3753 O O . GLY A 1 488 ? 14.025 0.499 14.487 1.00 70.75 488 GLY A O 1
ATOM 3754 N N . PRO A 1 489 ? 14.507 0.310 16.684 1.00 71.81 489 PRO A N 1
ATOM 3755 C CA . PRO A 1 489 ? 13.927 -1.029 16.860 1.00 71.81 489 PRO A CA 1
ATOM 3756 C C . PRO A 1 489 ? 12.458 -1.116 16.420 1.00 71.81 489 PRO A C 1
ATOM 3758 O O . PRO A 1 489 ? 12.006 -2.170 15.984 1.00 71.81 489 PRO A O 1
ATOM 3761 N N . ALA A 1 490 ? 11.735 0.006 16.454 1.00 86.06 490 ALA A N 1
ATOM 3762 C CA . ALA A 1 490 ? 10.350 0.094 16.013 1.00 86.06 490 ALA A CA 1
ATOM 3763 C C . ALA A 1 490 ? 10.162 0.085 14.479 1.00 86.06 490 ALA A C 1
ATOM 3765 O O . ALA A 1 490 ? 9.054 -0.147 14.010 1.00 86.06 490 ALA A O 1
ATOM 3766 N N . ASN A 1 491 ? 11.219 0.272 13.673 1.00 88.31 491 ASN A N 1
ATOM 3767 C CA . ASN A 1 491 ? 11.076 0.394 12.217 1.00 88.31 491 ASN A CA 1
ATOM 3768 C C . ASN A 1 491 ? 10.481 -0.864 11.569 1.00 88.31 491 ASN A C 1
ATOM 3770 O O . ASN A 1 491 ? 9.780 -0.747 10.575 1.00 88.31 491 ASN A O 1
ATOM 3774 N N . ALA A 1 492 ? 10.754 -2.055 12.110 1.00 87.94 492 ALA A N 1
ATOM 3775 C CA . ALA A 1 492 ? 10.206 -3.299 11.571 1.00 87.94 492 ALA A CA 1
ATOM 3776 C C . ALA A 1 492 ? 8.669 -3.353 11.634 1.00 87.94 492 ALA A C 1
ATOM 3778 O O . ALA A 1 492 ? 8.068 -4.030 10.806 1.00 87.94 492 ALA A O 1
ATOM 3779 N N . TYR A 1 493 ? 8.062 -2.618 12.568 1.00 92.56 493 TYR A N 1
ATOM 3780 C CA . TYR A 1 493 ? 6.623 -2.583 12.807 1.00 92.56 493 TYR A CA 1
ATOM 3781 C C . TYR A 1 493 ? 5.914 -1.479 12.021 1.00 92.56 493 TYR A C 1
ATOM 3783 O O . TYR A 1 493 ? 4.749 -1.251 12.266 1.00 92.56 493 TYR A O 1
ATOM 3791 N N . LEU A 1 494 ? 6.594 -0.764 11.118 1.00 94.50 494 LEU A N 1
ATOM 3792 C CA . LEU A 1 494 ? 6.022 0.380 10.397 1.00 94.50 494 LEU A CA 1
ATOM 3793 C C . LEU A 1 494 ? 5.466 0.015 9.011 1.00 94.50 494 LEU A C 1
ATOM 3795 O O . LEU A 1 494 ? 5.353 0.890 8.144 1.00 94.50 494 LEU A O 1
ATOM 3799 N N . TYR A 1 495 ? 5.174 -1.266 8.778 1.00 96.31 495 TYR A N 1
ATOM 3800 C CA . TYR A 1 495 ? 4.334 -1.674 7.653 1.00 96.31 495 TYR A CA 1
ATOM 3801 C C . TYR A 1 495 ? 2.899 -1.279 7.955 1.00 96.31 495 TYR A C 1
ATOM 3803 O O . TYR A 1 495 ? 2.467 -1.411 9.087 1.00 96.31 495 TYR A O 1
ATOM 3811 N N . VAL A 1 496 ? 2.167 -0.817 6.948 1.00 97.75 496 VAL A N 1
ATOM 3812 C CA . VAL A 1 496 ? 0.756 -0.459 7.100 1.00 97.75 496 VAL A CA 1
ATOM 3813 C C . VAL A 1 496 ? -0.047 -0.960 5.915 1.00 97.75 496 VAL A C 1
ATOM 3815 O O . VAL A 1 496 ? 0.374 -0.803 4.765 1.00 97.75 496 VAL A O 1
ATOM 3818 N N . LEU A 1 497 ? -1.205 -1.545 6.211 1.00 98.50 497 LEU A N 1
ATOM 3819 C CA . LEU A 1 497 ? -2.275 -1.758 5.249 1.00 98.50 497 LEU A CA 1
ATOM 3820 C C . LEU A 1 497 ? -3.156 -0.511 5.226 1.00 98.50 497 LEU A C 1
ATOM 3822 O O . LEU A 1 497 ? -3.816 -0.212 6.218 1.00 98.50 497 LEU A O 1
ATOM 3826 N N . LEU A 1 498 ? -3.188 0.185 4.097 1.00 98.56 498 LEU A N 1
ATOM 3827 C CA . LEU A 1 498 ? -4.189 1.204 3.804 1.00 98.56 498 LEU A CA 1
ATOM 3828 C C . LEU A 1 498 ? -5.341 0.546 3.040 1.00 98.56 498 LEU A C 1
ATOM 3830 O O . LEU A 1 498 ? -5.081 -0.220 2.115 1.00 98.56 498 LEU A O 1
ATOM 3834 N N . GLY A 1 499 ? -6.580 0.829 3.426 1.00 98.19 499 GLY A N 1
ATOM 3835 C CA . GLY A 1 499 ? -7.798 0.194 2.921 1.00 98.19 499 GLY A CA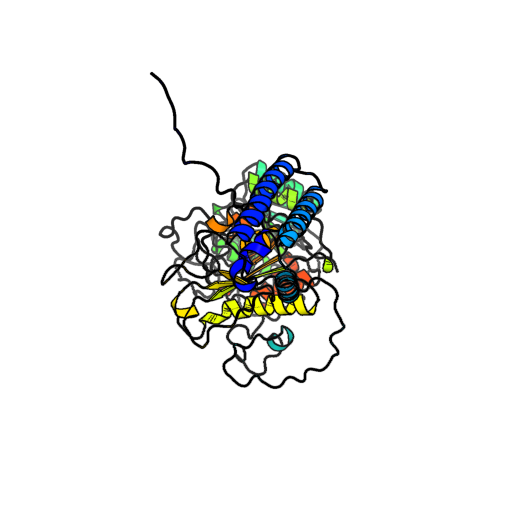 1
ATOM 3836 C C . GLY A 1 499 ? -8.593 -0.534 4.010 1.00 98.19 499 GLY A C 1
ATOM 3837 O O . GLY A 1 499 ? -8.126 -0.723 5.136 1.00 98.19 499 GLY A O 1
ATOM 3838 N N . ASP A 1 500 ? -9.813 -0.943 3.662 1.00 98.56 500 ASP A N 1
ATOM 3839 C CA . ASP A 1 500 ? -10.703 -1.708 4.545 1.00 98.56 500 ASP A CA 1
ATOM 3840 C C . ASP A 1 500 ? -10.126 -3.109 4.816 1.00 98.56 500 ASP A C 1
ATOM 3842 O O . ASP A 1 500 ? -9.877 -3.851 3.861 1.00 98.56 500 ASP A O 1
ATOM 3846 N N . PRO A 1 501 ? -9.922 -3.507 6.087 1.00 98.56 501 PRO A N 1
ATOM 3847 C CA . PRO A 1 501 ? -9.361 -4.816 6.426 1.00 98.56 501 PRO A CA 1
ATOM 3848 C C . PRO A 1 501 ? -10.279 -6.002 6.101 1.00 98.56 501 PRO A C 1
ATOM 3850 O O . PRO A 1 501 ? -9.806 -7.139 5.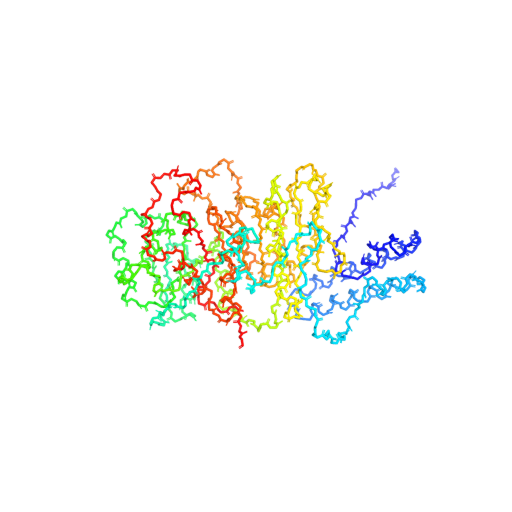988 1.00 98.56 501 PRO A O 1
ATOM 3853 N N . SER A 1 502 ? -11.585 -5.766 5.954 1.00 97.81 502 SER A N 1
ATOM 3854 C CA . SER A 1 502 ? -12.547 -6.809 5.576 1.00 97.81 502 SER A CA 1
ATOM 3855 C C . SER A 1 502 ? -12.602 -7.065 4.072 1.00 97.81 502 SER A C 1
ATOM 3857 O O . SER A 1 502 ? -13.227 -8.031 3.633 1.00 97.81 502 SER A O 1
ATOM 3859 N N . LEU A 1 503 ? -11.932 -6.230 3.272 1.00 97.31 503 LEU A N 1
ATOM 3860 C CA . LEU A 1 503 ? -11.929 -6.354 1.825 1.00 97.31 503 LEU A CA 1
ATOM 3861 C C . LEU A 1 503 ? -11.298 -7.688 1.411 1.00 97.31 503 LEU A C 1
ATOM 3863 O O . LEU A 1 503 ? -10.168 -7.986 1.792 1.00 97.31 503 LEU A O 1
ATOM 3867 N N . ILE A 1 504 ? -12.007 -8.463 0.591 1.00 97.25 504 ILE A N 1
ATOM 3868 C CA . ILE A 1 504 ? -11.485 -9.658 -0.082 1.00 97.25 504 ILE A CA 1
ATOM 3869 C C . ILE A 1 504 ? -11.270 -9.276 -1.546 1.00 97.25 504 ILE A C 1
ATOM 3871 O O . ILE A 1 504 ? -12.239 -9.197 -2.299 1.00 97.25 504 ILE A O 1
ATOM 3875 N N . PRO A 1 505 ? -10.039 -8.962 -1.978 1.00 95.81 505 PRO A N 1
ATOM 3876 C CA . PRO A 1 505 ? -9.834 -8.407 -3.310 1.00 95.81 505 PRO A CA 1
ATOM 3877 C C . PRO A 1 505 ? -9.929 -9.449 -4.427 1.00 95.81 505 PRO A C 1
ATOM 3879 O O . PRO A 1 505 ? -10.273 -9.107 -5.562 1.00 95.81 505 PRO A O 1
ATOM 3882 N N . VAL A 1 506 ? -9.620 -10.705 -4.097 1.00 96.25 506 VAL A N 1
ATOM 3883 C CA . VAL A 1 506 ? -9.539 -11.834 -5.025 1.00 96.25 506 VAL A CA 1
ATOM 3884 C C . VAL A 1 506 ? -10.423 -12.968 -4.507 1.00 96.25 506 VAL A C 1
ATOM 3886 O O . VAL A 1 506 ? -10.376 -13.294 -3.326 1.00 96.25 506 VAL A O 1
ATOM 3889 N N . LYS A 1 507 ? -11.242 -13.548 -5.379 1.00 91.19 507 LYS A N 1
ATOM 3890 C CA . LYS A 1 507 ? -11.994 -14.786 -5.160 1.00 91.19 507 LYS A CA 1
ATOM 3891 C C . LYS A 1 507 ? -11.285 -15.930 -5.862 1.00 91.19 507 LYS A C 1
ATOM 3893 O O . LYS A 1 507 ? -10.629 -15.713 -6.878 1.00 91.19 507 LYS A O 1
ATOM 3898 N N . LYS A 1 508 ? -11.418 -17.116 -5.283 1.00 75.62 508 LYS A N 1
ATOM 3899 C CA . LYS A 1 508 ? -10.821 -18.353 -5.769 1.00 75.62 508 LYS A CA 1
ATOM 3900 C C . LYS A 1 508 ? -11.894 -19.330 -6.216 1.00 75.62 508 LYS A C 1
ATOM 3902 O O . LYS A 1 508 ? -12.961 -19.344 -5.557 1.00 75.62 508 LYS A O 1
#

pLDDT: mean 83.62, std 18.36, range [23.81, 98.88]

Foldseek 3Di:
DDDDDDDPDDDPLVPQDDCALVVLVVCCVVLVPDPVLNVQSVVLVVVLSVVLVVLVVVCPPPPCSVVVSVVSRNVSRVSSLVSGDPVSNVSVCVLPVDDDDDDDPDDDDDDPDDDQAQDQDAPVCLPPPPDVCNNHLSRAFQDFDFDDQPDAEEEEEEQDPDPLLVVLVVVLCVLSVYYYDHDVALLCQLVDPVSLVVVLVVCLVRSHQEYEYEYDLVSPELLSLLSVLCSQLVNDDHSAGSHQYAYQDAPDSNLSSVLSVLQSVADAAALQLAQEEEEFEQEDPDPCRCVRVSLRVNVCVNVVVVVHHYAYEYEYFAQVLVVDPSNHDDDPPSNYHYHHAPDRGAQAAADDPVRLVSQLSGQEYHFGDEDDQQGGRSYGLNNCQPRQNANHAYQGQYFQQVARPCYFQDDCVVVPDPDHNVNSNSSSHHQKYKDFNAGGSGNSLRVQLVVCLSVQAFSSSSVSSSQCSLCPVHDSDSGRPGNPDRDPPNRSSRIHMHHGRRDNNYDD